Protein 5A61 (pdb70)

Secondary structure (DSSP, 8-state):
--EEEEEEEEEE-GGGHHHHHHHHTTS--EEEEEEEEEEEEEE-TT-HHHHTT-EEEEEEETTEEEEEEE---EEETTEEEEEEEEEEESSSS--GGGS-GGGSSSSS--TTHHHH-EEEEEEEEEEEEEEEEETTEEEEEEEEEEEEEETTEEEEEEEEEEEEEES-HHHHHHHHHHHTTSSSEEE----HHHHHHHHHTT-PPPPP---------TT-BHHHHHHHHHHHHHHHHHHHHHHHHTT-TTHHHHHHHHHHHHHHHHHHTTTTS-GGGGHHHHHHHHHHHHHHHH-S-HHHHHHSHHHHHHHHHHHHHHHTTTTGGG--HHHHHHHTSBHHHHHHHHHHHHHHHHHHHHSS--TT-SGGGHHHHHHHHHHHHHH-TTS-HHHHHHHHHHHHHHHHHHHHT-HHHHHHHHHHHHHSPP---

Structure (mmCIF, N/CA/C/O backbone):
data_5A61
#
_entry.id   5A61
#
_cell.length_a   89.676
_cell.length_b   89.676
_cell.length_c   125.329
_cell.angle_alpha   90.00
_cell.angle_beta   90.00
_cell.angle_gamma   120.00
#
_symmetry.space_group_name_H-M   'P 65'
#
loop_
_entity.id
_entity.type
_entity.pdbx_description
1 polymer 'INORGANIC TRIPHOSPHATASE'
2 non-polymer TRIPHOSPHATE
3 non-polymer 'MANGANESE (II) ION'
4 non-polymer 1,2-ETHANEDIOL
5 water water
#
loop_
_atom_site.group_PDB
_atom_site.id
_atom_site.type_symbol
_atom_site.label_atom_id
_atom_site.label_alt_id
_atom_site.label_comp_id
_atom_site.label_asym_id
_atom_site.label_entity_id
_atom_site.label_seq_id
_atom_site.pdbx_PDB_ins_code
_atom_site.Cartn_x
_atom_site.Cartn_y
_atom_site.Cartn_z
_atom_site.occupancy
_atom_site.B_iso_or_equiv
_atom_site.auth_seq_id
_atom_site.auth_comp_id
_atom_site.auth_asym_id
_atom_site.auth_atom_id
_atom_site.pdbx_PDB_model_num
ATOM 1 N N . ALA A 1 2 ? 44.618 62.501 82.736 1.00 47.03 0 ALA A N 1
ATOM 2 C CA . ALA A 1 2 ? 44.415 63.456 81.609 1.00 44.41 0 ALA A CA 1
ATOM 3 C C . ALA A 1 2 ? 43.382 63.004 80.576 1.00 47.11 0 ALA A C 1
ATOM 4 O O . ALA A 1 2 ? 42.962 63.779 79.711 1.00 49.06 0 ALA A O 1
ATOM 6 N N . MET A 1 3 ? 43.000 61.737 80.662 1.00 67.83 1 MET A N 1
ATOM 7 C CA . MET A 1 3 ? 42.066 61.123 79.764 1.00 65.31 1 MET A CA 1
ATOM 8 C C . MET A 1 3 ? 40.902 60.635 80.605 1.00 61.77 1 MET A C 1
ATOM 9 O O . MET A 1 3 ? 41.104 60.161 81.726 1.00 65.27 1 MET A O 1
ATOM 14 N N . ALA A 1 4 ? 39.689 60.758 80.076 1.00 57.83 2 ALA A N 1
ATOM 15 C CA . ALA A 1 4 ? 38.511 60.193 80.730 1.00 57.91 2 ALA A CA 1
ATOM 16 C C . ALA A 1 4 ? 38.482 58.696 80.452 1.00 59.25 2 ALA A C 1
ATOM 17 O O . ALA A 1 4 ? 39.239 58.211 79.614 1.00 60.13 2 ALA A O 1
ATOM 19 N N . GLN A 1 5 ? 37.618 57.977 81.162 1.00 56.53 3 GLN A N 1
ATOM 20 C CA . GLN A 1 5 ? 37.488 56.528 81.012 1.00 57.18 3 GLN A CA 1
ATOM 21 C C . GLN A 1 5 ? 36.035 56.157 80.764 1.00 56.86 3 GLN A C 1
ATOM 22 O O . GLN A 1 5 ? 35.173 56.481 81.579 1.00 59.72 3 GLN A O 1
ATOM 28 N N . GLU A 1 6 ? 35.767 55.484 79.645 1.00 50.22 4 GLU A N 1
ATOM 29 C CA . GLU A 1 6 ? 34.430 54.972 79.360 1.00 50.42 4 GLU A CA 1
ATOM 30 C C . GLU A 1 6 ? 34.379 53.494 79.728 1.00 50.56 4 GLU A C 1
ATOM 31 O O . GLU A 1 6 ? 35.285 52.744 79.378 1.00 54.26 4 GLU A O 1
ATOM 37 N N . ILE A 1 7 ? 33.323 53.098 80.440 1.00 47.58 5 ILE A N 1
ATOM 38 C CA . ILE A 1 7 ? 33.058 51.698 80.788 1.00 45.91 5 ILE A CA 1
ATOM 39 C C . ILE A 1 7 ? 31.642 51.374 80.326 1.00 43.40 5 ILE A C 1
ATOM 40 O O . ILE A 1 7 ? 30.663 51.922 80.855 1.00 46.71 5 ILE A O 1
ATOM 45 N N . GLU A 1 8 ? 31.525 50.496 79.337 1.00 41.29 6 GLU A N 1
ATOM 46 C CA . GLU A 1 8 ? 30.210 50.074 78.882 1.00 41.17 6 GLU A CA 1
ATOM 47 C C . GLU A 1 8 ? 30.180 48.623 78.451 1.00 41.13 6 GLU A C 1
ATOM 48 O O . GLU A 1 8 ? 31.169 48.091 77.920 1.00 42.87 6 GLU A O 1
ATOM 54 N N . LEU A 1 9 ? 29.033 47.997 78.701 1.00 39.72 7 LEU A N 1
ATOM 55 C CA . LEU A 1 9 ? 28.778 46.620 78.308 1.00 40.19 7 LEU A CA 1
ATOM 56 C C . LEU A 1 9 ? 27.912 46.620 77.054 1.00 38.64 7 LEU A C 1
ATOM 57 O O . LEU A 1 9 ? 26.811 47.177 77.068 1.00 40.97 7 LEU A O 1
ATOM 62 N N . LYS A 1 10 ? 28.408 46.003 75.980 1.00 39.04 8 LYS A N 1
ATOM 63 C CA . LYS A 1 10 ? 27.716 45.968 74.689 1.00 37.88 8 LYS A CA 1
ATOM 64 C C . LYS A 1 10 ? 27.103 44.601 74.450 1.00 38.53 8 LYS A C 1
ATOM 65 O O . LYS A 1 10 ? 27.795 43.592 74.565 1.00 39.21 8 LYS A O 1
ATOM 71 N N . PHE A 1 11 ? 25.817 44.590 74.096 1.00 38.56 9 PHE A N 1
ATOM 72 C CA . PHE A 1 11 ? 25.133 43.398 73.598 1.00 38.80 9 PHE A CA 1
ATOM 73 C C . PHE A 1 11 ? 24.666 43.635 72.174 1.00 40.09 9 PHE A C 1
ATOM 74 O O . PHE A 1 11 ? 24.051 44.656 71.889 1.00 42.58 9 PHE A O 1
ATOM 82 N N . ILE A 1 12 ? 24.928 42.679 71.294 1.00 38.30 10 ILE A N 1
ATOM 83 C CA . ILE A 1 12 ? 24.318 42.667 69.978 1.00 38.45 10 ILE A CA 1
ATOM 84 C C . ILE A 1 12 ? 22.928 42.078 70.181 1.00 38.19 10 ILE A C 1
ATOM 85 O O . ILE A 1 12 ? 22.767 41.112 70.937 1.00 39.00 10 ILE A O 1
ATOM 90 N N . VAL A 1 13 ? 21.940 42.683 69.520 1.00 37.89 11 VAL A N 1
ATOM 91 C CA . VAL A 1 13 ? 20.531 42.310 69.664 1.00 38.64 11 VAL A CA 1
ATOM 92 C C . VAL A 1 13 ? 20.071 41.581 68.408 1.00 38.95 11 VAL A C 1
ATOM 93 O O . VAL A 1 13 ? 20.228 42.093 67.300 1.00 41.41 11 VAL A O 1
ATOM 97 N N . ASN A 1 14 ? 19.528 40.376 68.584 1.00 40.43 12 ASN A N 1
ATOM 98 C CA . ASN A 1 14 ? 18.910 39.646 67.485 1.00 42.41 12 ASN A CA 1
ATOM 99 C C . ASN A 1 14 ? 17.752 40.486 66.962 1.00 43.82 12 ASN A C 1
ATOM 100 O O . ASN A 1 14 ? 16.912 40.930 67.750 1.00 46.44 12 ASN A O 1
ATOM 105 N N . HIS A 1 15 ? 17.710 40.714 65.651 1.00 45.36 13 HIS A N 1
ATOM 106 C CA . HIS A 1 15 ? 16.787 41.705 65.072 1.00 48.07 13 HIS A CA 1
ATOM 107 C C . HIS A 1 15 ? 15.327 41.477 65.477 1.00 49.13 13 HIS A C 1
ATOM 108 O O . HIS A 1 15 ? 14.610 42.438 65.782 1.00 52.06 13 HIS A O 1
ATOM 115 N N . SER A 1 16 ? 14.901 40.215 65.508 1.00 48.47 14 SER A N 1
ATOM 116 C CA . SER A 1 16 ? 13.515 39.873 65.878 1.00 51.54 14 SER A CA 1
ATOM 117 C C . SER A 1 16 ? 13.155 40.149 67.348 1.00 52.21 14 SER A C 1
ATOM 118 O O . SER A 1 16 ? 11.974 40.163 67.693 1.00 56.29 14 SER A O 1
ATOM 121 N N . ALA A 1 17 ? 14.161 40.351 68.202 1.00 49.50 15 ALA A N 1
ATOM 122 C CA . ALA A 1 17 ? 13.967 40.590 69.636 1.00 48.89 15 ALA A CA 1
ATOM 123 C C . ALA A 1 17 ? 13.869 42.069 70.052 1.00 47.75 15 ALA A C 1
ATOM 124 O O . ALA A 1 17 ? 13.635 42.347 71.229 1.00 51.12 15 ALA A O 1
ATOM 126 N N . VAL A 1 18 ? 14.032 42.999 69.106 1.00 46.74 16 VAL A N 1
ATOM 127 C CA . VAL A 1 18 ? 14.129 44.443 69.408 1.00 48.72 16 VAL A CA 1
ATOM 128 C C . VAL A 1 18 ? 12.864 44.992 70.079 1.00 49.45 16 VAL A C 1
ATOM 129 O O . VAL A 1 18 ? 12.953 45.734 71.061 1.00 48.49 16 VAL A O 1
ATOM 133 N N . GLU A 1 19 ? 11.694 44.642 69.546 1.00 52.59 17 GLU A N 1
ATOM 134 C CA . GLU A 1 19 ? 10.434 45.143 70.106 1.00 52.72 17 GLU A CA 1
ATOM 135 C C . GLU A 1 19 ? 10.208 44.662 71.533 1.00 51.78 17 GLU A C 1
ATOM 136 O O . GLU A 1 19 ? 9.864 45.458 72.410 1.00 55.46 17 GLU A O 1
ATOM 142 N N . ALA A 1 20 ? 10.419 43.368 71.759 1.00 52.02 18 ALA A N 1
ATOM 143 C CA . ALA A 1 20 ? 10.295 42.780 73.094 1.00 53.72 18 ALA A CA 1
ATOM 144 C C . ALA A 1 20 ? 11.318 43.364 74.074 1.00 50.86 18 ALA A C 1
ATOM 145 O O . ALA A 1 20 ? 11.019 43.533 75.256 1.00 53.68 18 ALA A O 1
ATOM 147 N N . LEU A 1 21 ? 12.521 43.663 73.581 1.00 49.52 19 LEU A N 1
ATOM 148 C CA . LEU A 1 21 ? 13.537 44.332 74.394 1.00 46.75 19 LEU A CA 1
ATOM 149 C C . LEU A 1 21 ? 13.111 45.748 74.801 1.00 47.43 19 LEU A C 1
ATOM 150 O O . LEU A 1 21 ? 13.193 46.096 75.976 1.00 48.74 19 LEU A O 1
ATOM 155 N N . ARG A 1 22 ? 12.664 46.551 73.832 1.00 47.70 20 ARG A N 1
ATOM 156 C CA . ARG A 1 22 ? 12.193 47.923 74.102 1.00 48.84 20 ARG A CA 1
ATOM 157 C C . ARG A 1 22 ? 11.065 47.909 75.138 1.00 53.18 20 ARG A C 1
ATOM 158 O O . ARG A 1 22 ? 11.066 48.717 76.072 1.00 53.90 20 ARG A O 1
ATOM 166 N N . ASP A 1 23 ? 10.129 46.971 74.983 1.00 53.62 21 ASP A N 1
ATOM 167 C CA . ASP A 1 23 ? 9.039 46.779 75.951 1.00 59.39 21 ASP A CA 1
ATOM 168 C C . ASP A 1 23 ? 9.567 46.495 77.357 1.00 57.79 21 ASP A C 1
ATOM 169 O O . ASP A 1 23 ? 9.111 47.103 78.326 1.00 61.93 21 ASP A O 1
ATOM 174 N N . HIS A 1 24 ? 10.533 45.583 77.449 1.00 54.49 22 HIS A N 1
ATOM 175 C CA . HIS A 1 24 ? 11.142 45.199 78.724 1.00 55.69 22 HIS A CA 1
ATOM 176 C C . HIS A 1 24 ? 11.886 46.360 79.377 1.00 56.62 22 HIS A C 1
ATOM 177 O O . HIS A 1 24 ? 11.732 46.598 80.573 1.00 57.14 22 HIS A O 1
ATOM 184 N N . LEU A 1 25 ? 12.672 47.089 78.593 1.00 50.27 23 LEU A N 1
ATOM 185 C CA . LEU A 1 25 ? 13.396 48.253 79.112 1.00 49.39 23 LEU A CA 1
ATOM 186 C C . LEU A 1 25 ? 12.447 49.305 79.686 1.00 52.66 23 LEU A C 1
ATOM 187 O O . LEU A 1 25 ? 12.741 49.920 80.711 1.00 54.58 23 LEU A O 1
ATOM 192 N N . ASN A 1 26 ? 11.299 49.478 79.039 1.00 57.34 24 ASN A N 1
ATOM 193 C CA . ASN A 1 26 ? 10.275 50.408 79.512 1.00 64.73 24 ASN A CA 1
ATOM 194 C C . ASN A 1 26 ? 9.556 50.019 80.827 1.00 60.17 24 ASN A C 1
ATOM 195 O O . ASN A 1 26 ? 8.801 50.826 81.356 1.00 66.58 24 ASN A O 1
ATOM 200 N N . THR A 1 27 ? 9.794 48.805 81.344 1.00 58.02 25 THR A N 1
ATOM 201 C CA . THR A 1 27 ? 9.282 48.409 82.664 1.00 65.27 25 THR A CA 1
ATOM 202 C C . THR A 1 27 ? 10.234 48.741 83.824 1.00 64.81 25 THR A C 1
ATOM 203 O O . THR A 1 27 ? 9.848 48.608 84.986 1.00 72.32 25 THR A O 1
ATOM 207 N N . LEU A 1 28 ? 11.460 49.170 83.518 1.00 64.66 26 LEU A N 1
ATOM 208 C CA . LEU A 1 28 ? 12.496 49.368 84.544 1.00 67.18 26 LEU A CA 1
ATOM 209 C C . LEU A 1 28 ? 12.348 50.654 85.371 1.00 68.01 26 LEU A C 1
ATOM 210 O O . LEU A 1 28 ? 13.028 50.807 86.386 1.00 70.18 26 LEU A O 1
ATOM 215 N N . GLY A 1 29 ? 11.481 51.570 84.939 1.00 67.53 27 GLY A N 1
ATOM 216 C CA . GLY A 1 29 ? 11.215 52.808 85.675 1.00 71.72 27 GLY A CA 1
ATOM 217 C C . GLY A 1 29 ? 12.290 53.877 85.553 1.00 70.95 27 GLY A C 1
ATOM 218 O O . GLY A 1 29 ? 12.414 54.729 86.432 1.00 74.20 27 GLY A O 1
ATOM 219 N N . GLY A 1 30 ? 13.062 53.844 84.467 1.00 68.99 28 GLY A N 1
ATOM 220 C CA . GLY A 1 30 ? 14.105 54.844 84.231 1.00 66.96 28 GLY A CA 1
ATOM 221 C C . GLY A 1 30 ? 13.571 56.118 83.598 1.00 63.19 28 GLY A C 1
ATOM 222 O O . GLY A 1 30 ? 12.383 56.203 83.269 1.00 68.56 28 GLY A O 1
ATOM 223 N N . GLU A 1 31 ? 14.446 57.115 83.448 1.00 59.63 29 GLU A N 1
ATOM 224 C CA . GLU A 1 31 ? 14.157 58.285 82.613 1.00 60.09 29 GLU A CA 1
ATOM 225 C C . GLU A 1 31 ? 14.434 57.905 81.162 1.00 56.93 29 GLU A C 1
ATOM 226 O O . GLU A 1 31 ? 15.559 57.558 80.821 1.00 58.51 29 GLU A O 1
ATOM 232 N N . HIS A 1 32 ? 13.410 58.016 80.323 1.00 54.88 30 HIS A N 1
ATOM 233 C CA . HIS A 1 32 ? 13.439 57.566 78.938 1.00 52.32 30 HIS A CA 1
ATOM 234 C C . HIS A 1 32 ? 13.519 58.754 77.981 1.00 52.04 30 HIS A C 1
ATOM 235 O O . HIS A 1 32 ? 12.866 59.782 78.207 1.00 56.54 30 HIS A O 1
ATOM 242 N N . HIS A 1 33 ? 14.299 58.591 76.911 1.00 51.53 31 HIS A N 1
ATOM 243 C CA . HIS A 1 33 ? 14.376 59.559 75.819 1.00 54.59 31 HIS A CA 1
ATOM 244 C C . HIS A 1 33 ? 14.079 58.861 74.495 1.00 51.49 31 HIS A C 1
ATOM 245 O O . HIS A 1 33 ? 14.659 57.814 74.200 1.00 47.32 31 HIS A O 1
ATOM 252 N N . ASP A 1 34 ? 13.174 59.445 73.704 1.00 50.83 32 ASP A N 1
ATOM 253 C CA . ASP A 1 34 ? 12.820 58.901 72.385 1.00 51.01 32 ASP A CA 1
ATOM 254 C C . ASP A 1 34 ? 14.028 58.900 71.436 1.00 47.77 32 ASP A C 1
ATOM 255 O O . ASP A 1 34 ? 14.981 59.650 71.665 1.00 49.49 32 ASP A O 1
ATOM 260 N N . PRO A 1 35 ? 13.993 58.061 70.374 1.00 49.32 33 PRO A N 1
ATOM 261 C CA . PRO A 1 35 ? 15.170 57.906 69.497 1.00 47.97 33 PRO A CA 1
ATOM 262 C C . PRO A 1 35 ? 15.685 59.204 68.863 1.00 50.44 33 PRO A C 1
ATOM 263 O O . PRO A 1 35 ? 14.900 60.044 68.433 1.00 51.91 33 PRO A O 1
ATOM 267 N N . VAL A 1 36 ? 17.005 59.346 68.820 1.00 47.49 34 VAL A N 1
ATOM 268 C CA . VAL A 1 36 ? 17.658 60.473 68.166 1.00 49.20 34 VAL A CA 1
ATOM 269 C C . VAL A 1 36 ? 18.604 59.909 67.114 1.00 47.45 34 VAL A C 1
ATOM 270 O O . VAL A 1 36 ? 19.256 58.891 67.357 1.00 49.11 34 VAL A O 1
ATOM 274 N N . GLN A 1 37 ? 18.659 60.549 65.947 1.00 49.04 35 GLN A N 1
ATOM 275 C CA . GLN A 1 37 ? 19.602 60.145 64.901 1.00 49.49 35 GLN A CA 1
ATOM 276 C C . GLN A 1 37 ? 20.994 60.675 65.224 1.00 48.16 35 GLN A C 1
ATOM 277 O O . GLN A 1 37 ? 21.180 61.886 65.384 1.00 49.33 35 GLN A O 1
ATOM 283 N N . LEU A 1 38 ? 21.960 59.761 65.316 1.00 46.34 36 LEU A N 1
ATOM 284 C CA . LEU A 1 38 ? 23.373 60.117 65.449 1.00 47.27 36 LEU A CA 1
ATOM 285 C C . LEU A 1 38 ? 24.074 59.804 64.135 1.00 47.24 36 LEU A C 1
ATOM 286 O O . LEU A 1 38 ? 24.004 58.673 63.643 1.00 48.08 36 LEU A O 1
ATOM 291 N N . LEU A 1 39 ? 24.723 60.822 63.566 1.00 48.82 37 LEU A N 1
ATOM 292 C CA . LEU A 1 39 ? 25.458 60.700 62.316 1.00 50.62 37 LEU A CA 1
ATOM 293 C C . LEU A 1 39 ? 26.934 60.861 62.639 1.00 51.99 37 LEU A C 1
ATOM 294 O O . LEU A 1 39 ? 27.333 61.863 63.225 1.00 53.36 37 LEU A O 1
ATOM 299 N N . ASN A 1 40 ? 27.732 59.862 62.277 1.00 50.79 38 ASN A N 1
ATOM 300 C CA . ASN A 1 40 ? 29.156 59.844 62.601 1.00 49.56 38 ASN A CA 1
ATOM 301 C C . ASN A 1 40 ? 29.989 59.606 61.362 1.00 51.02 38 ASN A C 1
ATOM 302 O O . ASN A 1 40 ? 29.637 58.778 60.528 1.00 50.45 38 ASN A O 1
ATOM 307 N N . ILE A 1 41 ? 31.093 60.334 61.250 1.00 50.75 39 ILE A N 1
ATOM 308 C CA . ILE A 1 41 ? 32.107 60.056 60.240 1.00 53.32 39 ILE A CA 1
ATOM 309 C C . ILE A 1 41 ? 33.397 59.754 60.994 1.00 52.34 39 ILE A C 1
ATOM 310 O O . ILE A 1 41 ? 33.813 60.533 61.846 1.00 50.37 39 ILE A O 1
ATOM 315 N N . TYR A 1 42 ? 34.004 58.609 60.683 1.00 51.22 40 TYR A N 1
ATOM 316 C CA . TYR A 1 42 ? 35.292 58.222 61.253 1.00 52.58 40 TYR A CA 1
ATOM 317 C C . TYR A 1 42 ? 36.403 58.496 60.246 1.00 54.04 40 TYR A C 1
ATOM 318 O O . TYR A 1 42 ? 36.231 58.284 59.044 1.00 51.11 40 TYR A O 1
ATOM 327 N N . TYR A 1 43 ? 37.546 58.938 60.760 1.00 54.52 41 TYR A N 1
ATOM 328 C CA . TYR A 1 43 ? 38.674 59.370 59.937 1.00 59.44 41 TYR A CA 1
ATOM 329 C C . TYR A 1 43 ? 39.873 58.437 60.084 1.00 61.65 41 TYR A C 1
ATOM 330 O O . TYR A 1 43 ? 40.125 57.908 61.165 1.00 60.74 41 TYR A O 1
ATOM 339 N N . GLU A 1 44 ? 40.607 58.247 58.988 1.00 62.04 42 GLU A N 1
ATOM 340 C CA . GLU A 1 44 ? 41.769 57.356 58.961 1.00 64.34 42 GLU A CA 1
ATOM 341 C C . GLU A 1 44 ? 42.723 57.746 57.827 1.00 66.79 42 GLU A C 1
ATOM 342 O O . GLU A 1 44 ? 42.309 58.320 56.815 1.00 66.12 42 GLU A O 1
ATOM 348 N N . THR A 1 45 ? 44.002 57.442 58.022 1.00 68.39 43 THR A N 1
ATOM 349 C CA . THR A 1 45 ? 45.038 57.725 57.033 1.00 70.01 43 THR A CA 1
ATOM 350 C C . THR A 1 45 ? 45.031 56.634 55.954 1.00 76.06 43 THR A C 1
ATOM 351 O O . THR A 1 45 ? 44.521 55.538 56.197 1.00 76.59 43 THR A O 1
ATOM 355 N N . PRO A 1 46 ? 45.597 56.918 54.760 1.00 81.63 44 PRO A N 1
ATOM 356 C CA . PRO A 1 46 ? 45.752 55.856 53.757 1.00 80.19 44 PRO A CA 1
ATOM 357 C C . PRO A 1 46 ? 46.548 54.614 54.204 1.00 77.82 44 PRO A C 1
ATOM 358 O O . PRO A 1 46 ? 46.405 53.565 53.579 1.00 80.89 44 PRO A O 1
ATOM 362 N N . ASP A 1 47 ? 47.355 54.730 55.266 1.00 76.88 45 ASP A N 1
ATOM 363 C CA . ASP A 1 47 ? 48.135 53.602 55.810 1.00 80.19 45 ASP A CA 1
ATOM 364 C C . ASP A 1 47 ? 47.616 52.983 57.134 1.00 78.07 45 ASP A C 1
ATOM 365 O O . ASP A 1 47 ? 48.378 52.300 57.824 1.00 74.04 45 ASP A O 1
ATOM 370 N N . ASN A 1 48 ? 46.343 53.204 57.480 1.00 76.49 46 ASN A N 1
ATOM 371 C CA . ASN A 1 48 ? 45.714 52.597 58.677 1.00 85.20 46 ASN A CA 1
ATOM 372 C C . ASN A 1 48 ? 46.411 52.910 60.017 1.00 79.97 46 ASN A C 1
ATOM 373 O O . ASN A 1 48 ? 46.516 52.044 60.892 1.00 72.82 46 ASN A O 1
ATOM 378 N N . TRP A 1 49 ? 46.860 54.153 60.185 1.00 72.82 47 TRP A N 1
ATOM 379 C CA . TRP A 1 49 ? 47.655 54.528 61.362 1.00 82.34 47 TRP A CA 1
ATOM 380 C C . TRP A 1 49 ? 46.869 54.417 62.680 1.00 72.09 47 TRP A C 1
ATOM 381 O O . TRP A 1 49 ? 47.360 53.848 63.656 1.00 66.32 47 TRP A O 1
ATOM 392 N N . LEU A 1 50 ? 45.647 54.944 62.696 1.00 67.64 48 LEU A N 1
ATOM 393 C CA . LEU A 1 50 ? 44.816 54.922 63.903 1.00 67.44 48 LEU A CA 1
ATOM 394 C C . LEU A 1 50 ? 44.378 53.506 64.297 1.00 67.00 48 LEU A C 1
ATOM 395 O O . LEU A 1 50 ? 44.466 53.142 65.467 1.00 68.04 48 LEU A O 1
ATOM 400 N N . ARG A 1 51 ? 43.929 52.702 63.333 1.00 69.64 49 ARG A N 1
ATOM 401 C CA . ARG A 1 51 ? 43.581 51.296 63.616 1.00 75.87 49 ARG A CA 1
ATOM 402 C C . ARG A 1 51 ? 44.779 50.510 64.164 1.00 77.53 49 ARG A C 1
ATOM 403 O O . ARG A 1 51 ? 44.605 49.628 65.005 1.00 74.75 49 ARG A O 1
ATOM 411 N N . GLY A 1 52 ? 45.983 50.845 63.699 1.00 80.35 50 GLY A N 1
ATOM 412 C CA . GLY A 1 52 ? 47.220 50.245 64.206 1.00 81.92 50 GLY A CA 1
ATOM 413 C C . GLY A 1 52 ? 47.417 50.343 65.713 1.00 84.28 50 GLY A C 1
ATOM 414 O O . GLY A 1 52 ? 48.016 49.451 66.320 1.00 79.45 50 GLY A O 1
ATOM 415 N N . HIS A 1 53 ? 46.906 51.421 66.313 1.00 76.88 51 HIS A N 1
ATOM 416 C CA . HIS A 1 53 ? 47.015 51.660 67.758 1.00 79.91 51 HIS A CA 1
ATOM 417 C C . HIS A 1 53 ? 45.699 51.458 68.513 1.00 75.28 51 HIS A C 1
ATOM 418 O O . HIS A 1 53 ? 45.561 51.920 69.647 1.00 70.55 51 HIS A O 1
ATOM 425 N N . ASP A 1 54 ? 44.758 50.739 67.893 1.00 73.52 52 ASP A N 1
ATOM 426 C CA . ASP A 1 54 ? 43.414 50.519 68.435 1.00 74.33 52 ASP A CA 1
ATOM 427 C C . ASP A 1 54 ? 42.750 51.825 68.875 1.00 66.18 52 ASP A C 1
ATOM 428 O O . ASP A 1 54 ? 42.181 51.908 69.970 1.00 66.18 52 ASP A O 1
ATOM 433 N N . MET A 1 55 ? 42.840 52.840 68.014 1.00 63.98 53 MET A N 1
ATOM 434 C CA . MET A 1 55 ? 42.225 54.143 68.280 1.00 61.59 53 MET A CA 1
ATOM 435 C C . MET A 1 55 ? 41.246 54.525 67.175 1.00 67.76 53 MET A C 1
ATOM 436 O O . MET A 1 55 ? 41.397 54.132 66.015 1.00 69.93 53 MET A O 1
ATOM 441 N N . GLY A 1 56 ? 40.223 55.277 67.575 1.00 61.83 54 GLY A N 1
ATOM 442 C CA . GLY A 1 56 ? 39.131 55.665 66.694 1.00 58.50 54 GLY A CA 1
ATOM 443 C C . GLY A 1 56 ? 38.873 57.148 66.829 1.00 55.77 54 GLY A C 1
ATOM 444 O O . GLY A 1 56 ? 38.762 57.661 67.942 1.00 56.56 54 GLY A O 1
ATOM 445 N N . LEU A 1 57 ? 38.783 57.827 65.689 1.00 52.49 55 LEU A N 1
ATOM 446 C CA . LEU A 1 57 ? 38.599 59.270 65.630 1.00 51.82 55 LEU A CA 1
ATOM 447 C C . LEU A 1 57 ? 37.357 59.558 64.810 1.00 51.31 55 LEU A C 1
ATOM 448 O O . LEU A 1 57 ? 37.293 59.175 63.642 1.00 49.97 55 LEU A O 1
ATOM 453 N N . ARG A 1 58 ? 36.377 60.226 65.420 1.00 50.43 56 ARG A N 1
ATOM 454 C CA . ARG A 1 58 ? 35.128 60.563 64.739 1.00 50.19 56 ARG A CA 1
ATOM 455 C C . ARG A 1 58 ? 34.663 61.981 65.017 1.00 49.72 56 ARG A C 1
ATOM 456 O O . ARG A 1 58 ? 35.058 62.602 66.004 1.00 50.87 56 ARG A O 1
ATOM 464 N N . ILE A 1 59 ? 33.801 62.467 64.132 1.00 50.28 57 ILE A N 1
ATOM 465 C CA . ILE A 1 59 ? 32.945 63.610 64.415 1.00 50.43 57 ILE A CA 1
ATOM 466 C C . ILE A 1 59 ? 31.517 63.070 64.468 1.00 48.21 57 ILE A C 1
ATOM 467 O O . ILE A 1 59 ? 31.072 62.414 63.525 1.00 48.73 57 ILE A O 1
ATOM 472 N N . ARG A 1 60 ? 30.823 63.341 65.575 1.00 47.68 58 ARG A N 1
ATOM 473 C CA . ARG A 1 60 ? 29.419 62.972 65.757 1.00 49.51 58 ARG A CA 1
ATOM 474 C C . ARG A 1 60 ? 28.538 64.198 65.567 1.00 51.45 58 ARG A C 1
ATOM 475 O O . ARG A 1 60 ? 28.820 65.253 66.128 1.00 52.27 58 ARG A O 1
ATOM 483 N N . GLY A 1 61 ? 27.470 64.032 64.790 1.00 49.56 59 GLY A N 1
ATOM 484 C CA . GLY A 1 61 ? 26.421 65.029 64.633 1.00 50.12 59 GLY A CA 1
ATOM 485 C C . GLY A 1 61 ? 25.129 64.549 65.269 1.00 50.91 59 GLY A C 1
ATOM 486 O O . GLY A 1 61 ? 24.649 63.456 64.955 1.00 52.86 59 GLY A O 1
ATOM 487 N N . GLU A 1 62 ? 24.580 65.353 66.178 1.00 55.51 60 GLU A N 1
ATOM 488 C CA . GLU A 1 62 ? 23.235 65.141 66.710 1.00 56.99 60 GLU A CA 1
ATOM 489 C C . GLU A 1 62 ? 22.418 66.406 66.439 1.00 58.62 60 GLU A C 1
ATOM 490 O O . GLU A 1 62 ? 22.580 67.412 67.132 1.00 60.85 60 GLU A O 1
ATOM 496 N N . ASN A 1 63 ? 21.558 66.331 65.419 1.00 59.64 61 ASN A N 1
ATOM 497 C CA . ASN A 1 63 ? 20.728 67.446 64.943 1.00 63.48 61 ASN A CA 1
ATOM 498 C C . ASN A 1 63 ? 21.480 68.790 64.866 1.00 65.61 61 ASN A C 1
ATOM 499 O O . ASN A 1 63 ? 21.092 69.786 65.483 1.00 68.83 61 ASN A O 1
ATOM 504 N N . GLY A 1 64 ? 22.578 68.787 64.113 1.00 68.05 62 GLY A N 1
ATOM 505 C CA . GLY A 1 64 ? 23.374 69.997 63.871 1.00 66.90 62 GLY A CA 1
ATOM 506 C C . GLY A 1 64 ? 24.325 70.445 64.976 1.00 69.18 62 GLY A C 1
ATOM 507 O O . GLY A 1 64 ? 24.927 71.512 64.860 1.00 72.97 62 GLY A O 1
ATOM 508 N N . ARG A 1 65 ? 24.459 69.648 66.039 1.00 62.00 63 ARG A N 1
ATOM 509 C CA . ARG A 1 65 ? 25.423 69.893 67.118 1.00 64.29 63 ARG A CA 1
ATOM 510 C C . ARG A 1 65 ? 26.546 68.885 66.919 1.00 62.96 63 ARG A C 1
ATOM 511 O O . ARG A 1 65 ? 26.266 67.700 66.735 1.00 64.87 63 ARG A O 1
ATOM 519 N N . TYR A 1 66 ? 27.800 69.334 66.979 1.00 62.85 64 TYR A N 1
ATOM 520 C CA . TYR A 1 66 ? 28.946 68.471 66.650 1.00 64.48 64 TYR A CA 1
ATOM 521 C C . TYR A 1 66 ? 29.906 68.234 67.818 1.00 62.09 64 TYR A C 1
ATOM 522 O O . TYR A 1 66 ? 30.086 69.092 68.679 1.00 62.11 64 TYR A O 1
ATOM 531 N N . GLU A 1 67 ? 30.512 67.047 67.825 1.00 57.46 65 GLU A N 1
ATOM 532 C CA . GLU A 1 67 ? 31.451 66.626 68.864 1.00 57.65 65 GLU A CA 1
ATOM 533 C C . GLU A 1 67 ? 32.542 65.785 68.207 1.00 53.66 65 GLU A C 1
ATOM 534 O O . GLU A 1 67 ? 32.230 64.900 67.416 1.00 55.23 65 GLU A O 1
ATOM 540 N N . MET A 1 68 ? 33.809 66.081 68.507 1.00 53.70 66 MET A N 1
ATOM 541 C CA . MET A 1 68 ? 34.925 65.229 68.095 1.00 54.29 66 MET A CA 1
ATOM 542 C C . MET A 1 68 ? 35.263 64.305 69.259 1.00 56.25 66 MET A C 1
ATOM 543 O O . MET A 1 68 ? 35.369 64.755 70.401 1.00 55.65 66 MET A O 1
ATOM 548 N N . THR A 1 69 ? 35.436 63.020 68.966 1.00 51.85 67 THR A N 1
ATOM 549 C CA . THR A 1 69 ? 35.779 62.038 69.987 1.00 51.67 67 THR A CA 1
ATOM 550 C C . THR A 1 69 ? 36.953 61.203 69.510 1.00 49.61 67 THR A C 1
ATOM 551 O O . THR A 1 69 ? 36.950 60.713 68.381 1.00 51.60 67 THR A O 1
ATOM 555 N N . MET A 1 70 ? 37.963 61.083 70.370 1.00 49.65 68 MET A N 1
ATOM 556 C CA . MET A 1 70 ? 39.039 60.118 70.195 1.00 50.49 68 MET A CA 1
ATOM 557 C C . MET A 1 70 ? 38.923 59.105 71.319 1.00 51.85 68 MET A C 1
ATOM 558 O O . MET A 1 70 ? 38.854 59.470 72.494 1.00 52.27 68 MET A O 1
ATOM 563 N N . LYS A 1 71 ? 38.871 57.835 70.941 1.00 49.11 69 LYS A N 1
ATOM 564 C CA . LYS A 1 71 ? 39.007 56.733 71.877 1.00 50.31 69 LYS A CA 1
ATOM 565 C C . LYS A 1 71 ? 40.323 56.057 71.572 1.00 50.64 69 LYS A C 1
ATOM 566 O O . LYS A 1 71 ? 40.739 55.993 70.414 1.00 53.15 69 LYS A O 1
ATOM 572 N N . VAL A 1 72 ? 40.977 55.551 72.607 1.00 48.59 70 VAL A N 1
ATOM 573 C CA . VAL A 1 72 ? 42.269 54.894 72.437 1.00 52.50 70 VAL A CA 1
ATOM 574 C C . VAL A 1 72 ? 42.202 53.470 72.962 1.00 58.87 70 VAL A C 1
ATOM 575 O O . VAL A 1 72 ? 41.183 53.051 73.531 1.00 54.14 70 VAL A O 1
ATOM 579 N N . ALA A 1 73 ? 43.288 52.738 72.720 1.00 68.01 71 ALA A N 1
ATOM 580 C CA . ALA A 1 73 ? 43.477 51.367 73.191 1.00 67.72 71 ALA A CA 1
ATOM 581 C C . ALA A 1 73 ? 43.076 51.208 74.651 1.00 59.08 71 ALA A C 1
ATOM 582 O O . ALA A 1 73 ? 43.495 51.994 75.507 1.00 64.90 71 ALA A O 1
ATOM 584 N N . GLY A 1 74 ? 42.245 50.204 74.915 1.00 59.16 72 GLY A N 1
ATOM 585 C CA . GLY A 1 74 ? 41.844 49.858 76.270 1.00 54.82 72 GLY A CA 1
ATOM 586 C C . GLY A 1 74 ? 41.755 48.354 76.456 1.00 54.30 72 GLY A C 1
ATOM 587 O O . GLY A 1 74 ? 42.602 47.606 75.950 1.00 60.97 72 GLY A O 1
ATOM 588 N N . ARG A 1 75 ? 40.734 47.924 77.197 1.00 51.29 73 ARG A N 1
ATOM 589 C CA . ARG A 1 75 ? 40.485 46.516 77.489 1.00 51.01 73 ARG A CA 1
ATOM 590 C C . ARG A 1 75 ? 39.081 46.159 77.002 1.00 49.37 73 ARG A C 1
ATOM 591 O O . ARG A 1 75 ? 38.132 46.928 77.193 1.00 53.42 73 ARG A O 1
ATOM 599 N N . VAL A 1 76 ? 38.967 45.009 76.345 1.00 47.01 74 VAL A N 1
ATOM 600 C CA . VAL A 1 76 ? 37.674 44.429 75.992 1.00 44.24 74 VAL A CA 1
ATOM 601 C C . VAL A 1 76 ? 37.622 43.042 76.619 1.00 44.27 74 VAL A C 1
ATOM 602 O O . VAL A 1 76 ? 38.470 42.194 76.335 1.00 46.20 74 VAL A O 1
ATOM 606 N N . THR A 1 77 ? 36.636 42.835 77.490 1.00 43.14 75 THR A N 1
ATOM 607 C CA . THR A 1 77 ? 36.467 41.579 78.210 1.00 42.44 75 THR A CA 1
ATOM 608 C C . THR A 1 77 ? 35.023 41.155 78.013 1.00 41.33 75 THR A C 1
ATOM 609 O O . THR A 1 77 ? 34.117 41.716 78.627 1.00 41.74 75 THR A O 1
ATOM 613 N N . GLY A 1 78 ? 34.802 40.198 77.119 1.00 41.72 76 GLY A N 1
ATOM 614 C CA . GLY A 1 78 ? 33.454 39.819 76.731 1.00 40.94 76 GLY A CA 1
ATOM 615 C C . GLY A 1 78 ? 32.818 41.022 76.062 1.00 42.01 76 GLY A C 1
ATOM 616 O O . GLY A 1 78 ? 33.398 41.626 75.154 1.00 45.71 76 GLY A O 1
ATOM 617 N N . GLY A 1 79 ? 31.647 41.414 76.537 1.00 40.38 77 GLY A N 1
ATOM 618 C CA . GLY A 1 79 ? 31.023 42.633 76.038 1.00 44.23 77 GLY A CA 1
ATOM 619 C C . GLY A 1 79 ? 31.495 43.920 76.702 1.00 43.44 77 GLY A C 1
ATOM 620 O O . GLY A 1 79 ? 31.005 44.987 76.345 1.00 41.81 77 GLY A O 1
ATOM 621 N N . LEU A 1 80 ? 32.400 43.840 77.679 1.00 42.54 78 LEU A N 1
ATOM 622 C CA . LEU A 1 80 ? 32.749 45.000 78.505 1.00 42.16 78 LEU A CA 1
ATOM 623 C C . LEU A 1 80 ? 33.923 45.767 77.901 1.00 42.78 78 LEU A C 1
ATOM 624 O O . LEU A 1 80 ? 35.054 45.279 77.891 1.00 43.98 78 LEU A O 1
ATOM 629 N N . HIS A 1 81 ? 33.632 46.959 77.387 1.00 42.26 79 HIS A N 1
ATOM 630 C CA . HIS A 1 81 ? 34.634 47.832 76.779 1.00 42.58 79 HIS A CA 1
ATOM 631 C C . HIS A 1 81 ? 35.032 48.889 77.798 1.00 43.18 79 HIS A C 1
ATOM 632 O O . HIS A 1 81 ? 34.174 49.616 78.301 1.00 44.45 79 HIS A O 1
ATOM 639 N N . GLN A 1 82 ? 36.328 48.951 78.102 1.00 46.22 80 GLN A N 1
ATOM 640 C CA . GLN A 1 82 ? 36.901 49.948 79.007 1.00 47.51 80 GLN A CA 1
ATOM 641 C C . GLN A 1 82 ? 37.9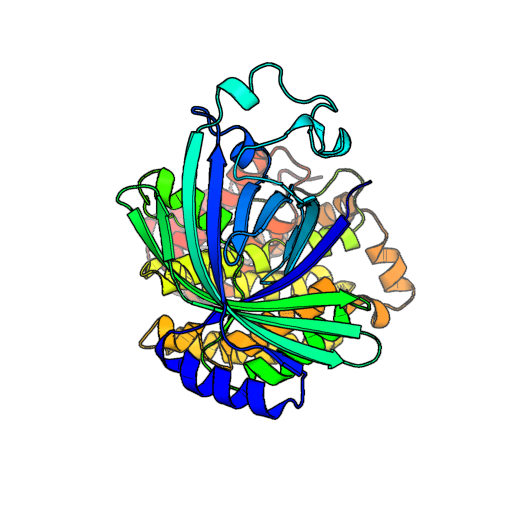83 50.688 78.230 1.00 46.40 80 GLN A C 1
ATOM 642 O O . GLN A 1 82 ? 39.085 50.175 78.057 1.00 49.22 80 GLN A O 1
ATOM 648 N N . ARG A 1 83 ? 37.642 51.876 77.733 1.00 48.33 81 ARG A N 1
ATOM 649 C CA . ARG A 1 83 ? 38.501 52.632 76.825 1.00 49.14 81 ARG A CA 1
ATOM 650 C C . ARG A 1 83 ? 38.723 54.035 77.356 1.00 47.66 81 ARG A C 1
ATOM 651 O O . ARG A 1 83 ? 37.765 54.691 77.775 1.00 49.21 81 ARG A O 1
ATOM 659 N N . PRO A 1 84 ? 39.982 54.509 77.338 1.00 49.30 82 PRO A N 1
ATOM 660 C CA . PRO A 1 84 ? 40.157 55.935 77.570 1.00 50.33 82 PRO A CA 1
ATOM 661 C C . PRO A 1 84 ? 39.556 56.727 76.403 1.00 49.72 82 PRO A C 1
ATOM 662 O O . PRO A 1 84 ? 39.601 56.275 75.257 1.00 50.57 82 PRO A O 1
ATOM 666 N N . GLU A 1 85 ? 38.948 57.866 76.701 1.00 50.50 83 GLU A N 1
ATOM 667 C CA . GLU A 1 85 ? 38.344 58.690 75.663 1.00 50.37 83 GLU A CA 1
ATOM 668 C C . GLU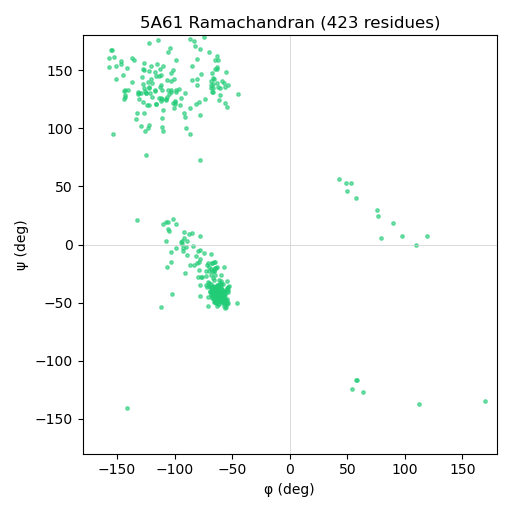 A 1 85 ? 38.471 60.157 76.023 1.00 52.57 83 GLU A C 1
ATOM 669 O O . GLU A 1 85 ? 38.652 60.516 77.193 1.00 54.94 83 GLU A O 1
ATOM 675 N N . TYR A 1 86 ? 38.391 60.994 74.997 1.00 52.75 84 TYR A N 1
ATOM 676 C CA . TYR A 1 86 ? 38.367 62.434 75.177 1.00 55.13 84 TYR A CA 1
ATOM 677 C C . TYR A 1 86 ? 37.429 63.027 74.138 1.00 54.80 84 TYR A C 1
ATOM 678 O O . TYR A 1 86 ? 37.569 62.759 72.942 1.00 54.78 84 TYR A O 1
ATOM 687 N N . ASN A 1 87 ? 36.471 63.818 74.618 1.00 59.24 85 ASN A N 1
ATOM 688 C CA . ASN A 1 87 ? 35.443 64.432 73.788 1.00 58.29 85 ASN A CA 1
ATOM 689 C C . ASN A 1 87 ? 35.640 65.944 73.740 1.00 61.80 85 ASN A C 1
ATOM 690 O O . ASN A 1 87 ? 35.929 66.555 74.768 1.00 65.25 85 ASN A O 1
ATOM 695 N N . VAL A 1 88 ? 35.488 66.533 72.551 1.00 60.44 86 VAL A N 1
ATOM 696 C CA . VAL A 1 88 ? 35.610 67.987 72.359 1.00 63.34 86 VAL A CA 1
ATOM 697 C C . VAL A 1 88 ? 34.415 68.521 71.568 1.00 62.97 86 VAL A C 1
ATOM 698 O O . VAL A 1 88 ? 34.141 68.060 70.463 1.00 62.55 86 VAL A O 1
ATOM 702 N N . ALA A 1 89 ? 33.730 69.512 72.131 1.00 67.02 87 ALA A N 1
ATOM 703 C CA . ALA A 1 89 ? 32.644 70.206 71.434 1.00 70.19 87 ALA A CA 1
ATOM 704 C C . ALA A 1 89 ? 33.182 71.001 70.237 1.00 74.02 87 ALA A C 1
ATOM 705 O O . ALA A 1 89 ? 34.195 71.692 70.360 1.00 78.21 87 ALA A O 1
ATOM 707 N N . LEU A 1 90 ? 32.505 70.887 69.091 1.00 69.51 88 LEU A N 1
ATOM 708 C CA . LEU A 1 90 ? 32.880 71.594 67.859 1.00 72.69 88 LEU A CA 1
ATOM 709 C C . LEU A 1 90 ? 31.802 72.600 67.457 1.00 80.49 88 LEU A C 1
ATOM 710 O O . LEU A 1 90 ? 30.632 72.447 67.815 1.00 80.98 88 LEU A O 1
ATOM 715 N N . SER A 1 91 ? 32.210 73.623 66.706 1.00 80.32 89 SER A N 1
ATOM 716 C CA . SER A 1 91 ? 31.279 74.608 66.136 1.00 77.27 89 SER A CA 1
ATOM 717 C C . SER A 1 91 ? 30.794 74.222 64.729 1.00 80.86 89 SER A C 1
ATOM 718 O O . SER A 1 91 ? 29.732 74.678 64.301 1.00 85.12 89 SER A O 1
ATOM 721 N N . GLU A 1 92 ? 31.579 73.416 64.008 1.00 80.15 90 GLU A N 1
ATOM 722 C CA . GLU A 1 92 ? 31.148 72.825 62.728 1.00 85.66 90 GLU A CA 1
ATOM 723 C C . GLU A 1 92 ? 31.920 71.511 62.460 1.00 80.18 90 GLU A C 1
ATOM 724 O O . GLU A 1 92 ? 32.907 71.230 63.151 1.00 75.46 90 GLU A O 1
ATOM 730 N N . PRO A 1 93 ? 31.481 70.702 61.466 1.00 75.44 91 PRO A N 1
ATOM 731 C CA . PRO A 1 93 ? 32.089 69.379 61.272 1.00 74.37 91 PRO A CA 1
ATOM 732 C C . PRO A 1 93 ? 33.449 69.435 60.559 1.00 73.17 91 PRO A C 1
ATOM 733 O O . PRO A 1 93 ? 33.568 69.067 59.387 1.00 79.96 91 PRO A O 1
ATOM 737 N N . THR A 1 94 ? 34.457 69.905 61.290 1.00 76.81 92 THR A N 1
ATOM 738 C CA . THR A 1 94 ? 35.845 69.970 60.826 1.00 79.46 92 THR A CA 1
ATOM 739 C C . THR A 1 94 ? 36.726 69.591 62.017 1.00 75.03 92 THR A C 1
ATOM 740 O O . THR A 1 94 ? 36.515 70.093 63.126 1.00 75.96 92 THR A O 1
ATOM 744 N N . LEU A 1 95 ? 37.699 68.706 61.791 1.00 71.87 93 LEU A N 1
ATOM 745 C CA . LEU A 1 95 ? 38.561 68.207 62.872 1.00 74.70 93 LEU A CA 1
ATOM 746 C C . LEU A 1 95 ? 39.456 69.305 63.449 1.00 81.47 93 LEU A C 1
ATOM 747 O O . LEU A 1 95 ? 40.006 70.112 62.699 1.00 84.24 93 LEU A O 1
ATOM 752 N N . ASP A 1 96 ? 39.587 69.319 64.778 1.00 86.22 94 ASP A N 1
ATOM 753 C CA . ASP A 1 96 ? 40.518 70.209 65.480 1.00 83.33 94 ASP A CA 1
ATOM 754 C C . ASP A 1 96 ? 41.432 69.366 66.377 1.00 72.15 94 ASP A C 1
ATOM 755 O O . ASP A 1 96 ? 41.270 69.321 67.601 1.00 70.65 94 ASP A O 1
ATOM 760 N N . LEU A 1 97 ? 42.418 68.725 65.749 1.00 71.76 95 LEU A N 1
ATOM 761 C CA . LEU A 1 97 ? 43.300 67.766 66.431 1.00 70.44 95 LEU A CA 1
ATOM 762 C C . LEU A 1 97 ? 44.182 68.389 67.522 1.00 75.08 95 LEU A C 1
ATOM 763 O O . LEU A 1 97 ? 44.665 67.676 68.403 1.00 73.49 95 LEU A O 1
ATOM 768 N N . ALA A 1 98 ? 44.384 69.708 67.459 1.00 80.87 96 ALA A N 1
ATOM 769 C CA . ALA A 1 98 ? 45.128 70.454 68.484 1.00 86.94 96 ALA A CA 1
ATOM 770 C C . ALA A 1 98 ? 44.472 70.503 69.877 1.00 80.92 96 ALA A C 1
ATOM 771 O O . ALA A 1 98 ? 45.171 70.734 70.867 1.00 86.09 96 ALA A O 1
ATOM 773 N N . GLN A 1 99 ? 43.155 70.304 69.959 1.00 76.21 97 GLN A N 1
ATOM 774 C CA . GLN A 1 99 ? 42.442 70.326 71.250 1.00 77.24 97 GLN A CA 1
ATOM 775 C C . GLN A 1 99 ? 42.577 69.050 72.089 1.00 72.55 97 GLN A C 1
ATOM 776 O O . GLN A 1 99 ? 42.245 69.056 73.275 1.00 74.99 97 GLN A O 1
ATOM 782 N N . LEU A 1 100 ? 43.042 67.959 71.484 1.00 74.30 98 LEU A N 1
ATOM 783 C CA . LEU A 1 100 ? 43.216 66.700 72.209 1.00 74.10 98 LEU A CA 1
ATOM 784 C C . LEU A 1 100 ? 44.472 66.761 73.079 1.00 76.09 98 LEU A C 1
ATOM 785 O O . LEU A 1 100 ? 45.445 67.413 72.690 1.00 79.29 98 LEU A O 1
ATOM 790 N N . PRO A 1 101 ? 44.460 66.094 74.262 1.00 77.13 99 PRO A N 1
ATOM 791 C CA . PRO A 1 101 ? 45.703 66.059 75.044 1.00 76.89 99 PRO A CA 1
ATOM 792 C C . PRO A 1 101 ? 46.816 65.295 74.336 1.00 80.39 99 PRO A C 1
ATOM 793 O O . PRO A 1 101 ? 46.549 64.473 73.463 1.00 76.99 99 PRO A O 1
ATOM 797 N N . THR A 1 102 ? 48.055 65.568 74.724 1.00 76.18 100 THR A N 1
ATOM 798 C CA . THR A 1 102 ? 49.216 64.905 74.127 1.00 74.74 100 THR A CA 1
ATOM 799 C C . THR A 1 102 ? 49.254 63.407 74.460 1.00 78.28 100 THR A C 1
ATOM 800 O O . THR A 1 102 ? 49.766 62.604 73.680 1.00 78.62 100 THR A O 1
ATOM 804 N N . GLU A 1 103 ? 48.689 63.048 75.614 1.00 79.00 101 GLU A N 1
ATOM 805 C CA . GLU A 1 103 ? 48.587 61.652 76.065 1.00 80.88 101 GLU A CA 1
ATOM 806 C C . GLU A 1 103 ? 47.732 60.763 75.157 1.00 79.51 101 GLU A C 1
ATOM 807 O O . GLU A 1 103 ? 47.823 59.536 75.230 1.00 81.10 101 GLU A O 1
ATOM 813 N N . VAL A 1 104 ? 46.882 61.381 74.340 1.00 76.70 102 VAL A N 1
ATOM 814 C CA . VAL A 1 104 ? 46.145 60.684 73.279 1.00 76.65 102 VAL A CA 1
ATOM 815 C C . VAL A 1 104 ? 47.095 59.937 72.342 1.00 75.03 102 VAL A C 1
ATOM 816 O O . VAL A 1 104 ? 46.815 58.806 71.926 1.00 74.09 102 VAL A O 1
ATOM 820 N N . TRP A 1 105 ? 48.211 60.585 72.024 1.00 75.36 103 TRP A N 1
ATOM 821 C CA . TRP A 1 105 ? 49.152 60.100 71.021 1.00 78.21 103 TRP A CA 1
ATOM 822 C C . TRP A 1 105 ? 50.128 59.102 71.644 1.00 85.59 103 TRP A C 1
ATOM 823 O O . TRP A 1 105 ? 50.554 59.299 72.787 1.00 92.41 103 TRP A O 1
ATOM 834 N N . PRO A 1 106 ? 50.485 58.023 70.907 1.00 95.91 104 PRO A N 1
ATOM 835 C CA . PRO A 1 106 ? 51.531 57.135 71.437 1.00 99.90 104 PRO A CA 1
ATOM 836 C C . PRO A 1 106 ? 52.864 57.869 71.615 1.00 102.65 104 PRO A C 1
ATOM 837 O O . PRO A 1 106 ? 53.611 57.592 72.555 1.00 104.88 104 PRO A O 1
ATOM 841 N N . ASN A 1 107 ? 53.129 58.803 70.704 1.00 107.32 105 ASN A N 1
ATOM 842 C CA . ASN A 1 107 ? 54.325 59.640 70.723 1.00 110.76 105 ASN A CA 1
ATOM 843 C C . ASN A 1 107 ? 54.389 60.654 71.876 1.00 101.57 105 ASN A C 1
ATOM 844 O O . ASN A 1 107 ? 55.440 60.817 72.494 1.00 108.83 105 ASN A O 1
ATOM 849 N N . GLY A 1 108 ? 53.273 61.321 72.158 1.00 97.16 106 GLY A N 1
ATOM 850 C CA . GLY A 1 108 ? 53.260 62.529 72.995 1.00 95.36 106 GLY A CA 1
ATOM 851 C C . GLY A 1 108 ? 53.268 63.806 72.164 1.00 98.33 106 GLY A C 1
ATOM 852 O O . GLY A 1 108 ? 53.407 64.906 72.701 1.00 101.12 106 GLY A O 1
ATOM 853 N N . GLU A 1 109 ? 53.139 63.649 70.847 1.00 100.20 107 GLU A N 1
ATOM 854 C CA . GLU A 1 109 ? 52.975 64.754 69.909 1.00 101.87 107 GLU A CA 1
ATOM 855 C C . GLU A 1 109 ? 52.169 64.231 68.720 1.00 95.36 107 GLU A C 1
ATOM 856 O O . GLU A 1 109 ? 52.339 63.076 68.311 1.00 84.55 107 GLU A O 1
ATOM 862 N N . LEU A 1 110 ? 51.282 65.069 68.186 1.00 89.78 108 LEU A N 1
ATOM 863 C CA . LEU A 1 110 ? 50.509 64.709 66.994 1.00 86.70 108 LEU A CA 1
ATOM 864 C C . LEU A 1 110 ? 51.457 64.606 65.795 1.00 88.46 108 LEU A C 1
ATOM 865 O O . LEU A 1 110 ? 52.294 65.495 65.605 1.00 89.12 108 LEU A O 1
ATOM 870 N N . PRO A 1 111 ? 51.374 63.500 65.016 1.00 85.38 109 PRO A N 1
ATOM 871 C CA . PRO A 1 111 ? 52.172 63.412 63.788 1.00 80.15 109 PRO A CA 1
ATOM 872 C C . PRO A 1 111 ? 51.953 64.619 62.871 1.00 75.43 109 PRO A C 1
ATOM 873 O O . PRO A 1 111 ? 50.818 65.065 62.694 1.00 75.26 109 PRO A O 1
ATOM 877 N N . ALA A 1 112 ? 53.042 65.140 62.312 1.00 69.98 110 ALA A N 1
ATOM 878 C CA . ALA A 1 112 ? 53.021 66.412 61.580 1.00 72.23 110 ALA A CA 1
ATOM 879 C C . ALA A 1 112 ? 52.043 66.454 60.397 1.00 69.63 110 ALA A C 1
ATOM 880 O O . ALA A 1 112 ? 51.458 67.501 60.124 1.00 67.46 110 ALA A O 1
ATOM 882 N N . ASP A 1 113 ? 51.856 65.320 59.717 1.00 67.20 111 ASP A N 1
ATOM 883 C CA . ASP A 1 113 ? 51.020 65.258 58.507 1.00 68.18 111 ASP A CA 1
ATOM 884 C C . ASP A 1 113 ? 49.642 64.605 58.715 1.00 71.61 111 ASP A C 1
ATOM 885 O O . ASP A 1 113 ? 48.939 64.335 57.737 1.00 73.48 111 ASP A O 1
ATOM 890 N N . LEU A 1 114 ? 49.247 64.379 59.971 1.00 72.27 112 LEU A N 1
ATOM 891 C CA . LEU A 1 114 ? 48.016 63.629 60.271 1.00 74.71 112 LEU A CA 1
ATOM 892 C C . LEU A 1 114 ? 46.757 64.342 59.779 1.00 74.91 112 LEU A C 1
ATOM 893 O O . LEU A 1 114 ? 45.928 63.734 59.101 1.00 68.95 112 LEU A O 1
ATOM 898 N N . ALA A 1 115 ? 46.628 65.623 60.118 1.00 75.22 113 ALA A N 1
ATOM 899 C CA . ALA A 1 115 ? 45.507 66.454 59.651 1.00 76.76 113 ALA A CA 1
ATOM 900 C C . ALA A 1 115 ? 45.433 66.557 58.119 1.00 75.09 113 ALA A C 1
ATOM 901 O O . ALA A 1 115 ? 44.344 66.682 57.556 1.00 74.67 113 ALA A O 1
ATOM 903 N N . SER A 1 116 ? 46.588 66.502 57.458 1.00 70.69 114 SER A N 1
ATOM 904 C CA . SER A 1 116 ? 46.664 66.556 55.995 1.00 68.50 114 SER A CA 1
ATOM 905 C C . SER A 1 116 ? 46.350 65.229 55.304 1.00 67.87 114 SER A C 1
ATOM 906 O O . SER A 1 116 ? 45.891 65.231 54.160 1.00 69.07 114 SER A O 1
ATOM 909 N N . ARG A 1 117 ? 46.609 64.105 55.973 1.00 62.44 115 ARG A N 1
ATOM 910 C CA . ARG A 1 117 ? 46.461 62.794 55.333 1.00 70.88 115 ARG A CA 1
ATOM 911 C C . ARG A 1 117 ? 45.186 62.028 55.735 1.00 73.44 115 ARG A C 1
ATOM 912 O O . ARG A 1 117 ? 44.827 61.078 55.045 1.00 70.86 115 ARG A O 1
ATOM 920 N N . VAL A 1 118 ? 44.495 62.430 56.810 1.00 67.84 116 VAL A N 1
ATOM 921 C CA . VAL A 1 118 ? 43.224 61.759 57.186 1.00 67.72 116 VAL A CA 1
ATOM 922 C C . VAL A 1 118 ? 42.091 62.006 56.183 1.00 72.06 116 VAL A C 1
ATOM 923 O O . VAL A 1 118 ? 41.894 63.126 55.705 1.00 74.41 116 VAL A O 1
ATOM 927 N N . GLN A 1 119 ? 41.362 60.932 55.889 1.00 75.24 117 GLN A N 1
ATOM 928 C CA . GLN A 1 119 ? 40.201 60.944 55.006 1.00 75.95 117 GLN A CA 1
ATOM 929 C C . GLN A 1 119 ? 39.034 60.310 55.756 1.00 74.83 117 GLN A C 1
ATOM 930 O O . GLN A 1 119 ? 39.260 59.446 56.606 1.00 63.18 117 GLN A O 1
ATOM 936 N N . PRO A 1 120 ? 37.788 60.727 55.448 1.00 68.93 118 PRO A N 1
ATOM 937 C CA . PRO A 1 120 ? 36.639 59.929 55.891 1.00 62.30 118 PRO A CA 1
ATOM 938 C C . PRO A 1 120 ? 36.758 58.485 55.381 1.00 62.37 118 PRO A C 1
ATOM 939 O O . PRO A 1 120 ? 36.882 58.281 54.171 1.00 64.51 118 PRO A O 1
ATOM 943 N N . LEU A 1 121 ? 36.771 57.511 56.295 1.00 53.97 119 LEU A N 1
ATOM 944 C CA . LEU A 1 121 ? 36.898 56.090 55.929 1.00 54.18 119 LEU A CA 1
ATOM 945 C C . LEU A 1 121 ? 35.570 55.349 55.976 1.00 51.83 119 LEU A C 1
ATOM 946 O O . LEU A 1 121 ? 35.287 54.527 55.099 1.00 52.91 119 LEU A O 1
ATOM 951 N N . PHE A 1 122 ? 34.784 55.606 57.020 1.00 50.14 120 PHE A N 1
ATOM 952 C CA . PHE A 1 122 ? 33.465 55.004 57.159 1.00 49.13 120 PHE A CA 1
ATOM 953 C C . PHE A 1 122 ? 32.559 55.867 58.026 1.00 50.76 120 PHE A C 1
ATOM 954 O O . PHE A 1 122 ? 33.003 56.800 58.704 1.00 48.31 120 PHE A O 1
ATOM 962 N N . SER A 1 123 ? 31.278 55.541 57.985 1.00 48.71 121 SER A N 1
ATOM 963 C CA . SER A 1 123 ? 30.281 56.264 58.739 1.00 47.23 121 SER A CA 1
ATOM 964 C C . SER A 1 123 ? 29.473 55.294 59.578 1.00 45.80 121 SER A C 1
ATOM 965 O O . SER A 1 123 ? 29.410 54.096 59.284 1.00 45.51 121 SER A O 1
ATOM 968 N N . THR A 1 124 ? 28.883 55.816 60.645 1.00 45.68 122 THR A N 1
ATOM 969 C CA . THR A 1 124 ? 27.820 55.110 61.347 1.00 44.98 122 THR A CA 1
ATOM 970 C C . THR A 1 124 ? 26.624 56.061 61.408 1.00 46.85 122 THR A C 1
ATOM 971 O O . THR A 1 124 ? 26.779 57.252 61.708 1.00 52.01 122 THR A O 1
ATOM 975 N N . ASP A 1 125 ? 25.453 55.538 61.058 1.00 45.96 123 ASP A N 1
ATOM 976 C CA . ASP A 1 125 ? 24.206 56.304 61.006 1.00 45.48 123 ASP A CA 1
ATOM 977 C C . ASP A 1 125 ? 23.191 55.435 61.712 1.00 43.18 123 ASP A C 1
ATOM 978 O O . ASP A 1 125 ? 22.790 54.401 61.178 1.00 43.94 123 ASP A O 1
ATOM 983 N N . PHE A 1 126 ? 22.797 55.836 62.916 1.00 42.01 124 PHE A N 1
ATOM 984 C CA . PHE A 1 126 ? 21.849 55.050 63.690 1.00 42.04 124 PHE A CA 1
ATOM 985 C C . PHE A 1 126 ? 21.005 55.901 64.620 1.00 43.29 124 PHE A C 1
ATOM 986 O O . PHE A 1 126 ? 21.397 57.005 65.024 1.00 44.03 124 PHE A O 1
ATOM 994 N N . TYR A 1 127 ? 19.824 55.372 64.919 1.00 42.39 125 TYR A N 1
ATOM 995 C CA . TYR A 1 127 ? 18.926 55.958 65.890 1.00 43.31 125 TYR A CA 1
ATOM 996 C C . TYR A 1 127 ? 19.238 55.350 67.251 1.00 41.57 125 TYR A C 1
ATOM 997 O O . TYR A 1 127 ? 19.340 54.125 67.373 1.00 43.30 125 TYR A O 1
ATOM 1006 N N . ARG A 1 128 ? 19.403 56.210 68.256 1.00 40.57 126 ARG A N 1
ATOM 1007 C CA . ARG A 1 128 ? 19.696 55.799 69.631 1.00 40.63 126 ARG A CA 1
ATOM 1008 C C . ARG A 1 128 ? 18.550 56.200 70.546 1.00 41.97 126 ARG A C 1
ATOM 1009 O O . ARG A 1 128 ? 18.230 57.381 70.654 1.00 44.52 126 ARG A O 1
ATOM 1017 N N . GLU A 1 129 ? 17.958 55.205 71.203 1.00 40.94 127 GLU A N 1
ATOM 1018 C CA . GLU A 1 129 ? 16.939 55.395 72.229 1.00 40.87 127 GLU A CA 1
ATOM 1019 C C . GLU A 1 129 ? 17.607 55.176 73.583 1.00 41.27 127 GLU A C 1
ATOM 1020 O O . GLU A 1 129 ? 18.442 54.276 73.715 1.00 41.54 127 GLU A O 1
ATOM 1026 N N . LYS A 1 130 ? 17.254 55.985 74.584 1.00 42.52 128 LYS A N 1
ATOM 1027 C CA . LYS A 1 130 ? 17.979 55.975 75.865 1.00 43.20 128 LYS A CA 1
ATOM 1028 C C . LYS A 1 130 ? 17.079 55.814 77.084 1.00 43.96 128 LYS A C 1
ATOM 1029 O O . LYS A 1 130 ? 15.961 56.327 77.107 1.00 45.88 128 LYS A O 1
ATOM 1035 N N . TRP A 1 131 ? 17.590 55.095 78.086 1.00 43.24 129 TRP A N 1
ATOM 1036 C CA . TRP A 1 131 ? 16.966 54.981 79.406 1.00 44.45 129 TRP A CA 1
ATOM 1037 C C . TRP A 1 131 ? 18.050 55.237 80.453 1.00 47.03 129 TRP A C 1
ATOM 1038 O O . TRP A 1 131 ? 19.119 54.636 80.389 1.00 51.12 129 TRP A O 1
ATOM 1049 N N . LEU A 1 132 ? 17.783 56.127 81.403 1.00 49.84 130 LEU A N 1
ATOM 1050 C CA . LEU A 1 132 ? 18.676 56.339 82.548 1.00 49.97 130 LEU A CA 1
ATOM 1051 C C . LEU A 1 132 ? 18.114 55.577 83.742 1.00 51.00 130 LEU A C 1
ATOM 1052 O O . LEU A 1 132 ? 16.972 55.819 84.137 1.00 52.77 130 LEU A O 1
ATOM 1057 N N . VAL A 1 133 ? 18.918 54.685 84.323 1.00 51.95 131 VAL A N 1
ATOM 1058 C CA . VAL A 1 133 ? 18.514 53.906 85.501 1.00 53.69 131 VAL A CA 1
ATOM 1059 C C . VAL A 1 133 ? 19.534 54.013 86.630 1.00 53.43 131 VAL A C 1
ATOM 1060 O O . VAL A 1 133 ? 20.731 54.214 86.390 1.00 54.38 131 VAL A O 1
ATOM 1064 N N . ALA A 1 134 ? 19.035 53.883 87.857 1.00 56.10 132 ALA A N 1
ATOM 1065 C CA . ALA A 1 134 ? 19.861 53.831 89.055 1.00 57.49 132 ALA A CA 1
ATOM 1066 C C . ALA A 1 134 ? 19.953 52.377 89.517 1.00 60.15 132 ALA A C 1
ATOM 1067 O O . ALA A 1 134 ? 18.936 51.679 89.598 1.00 62.23 132 ALA A O 1
ATOM 1069 N N . VAL A 1 135 ? 21.174 51.927 89.792 1.00 57.10 133 VAL A N 1
ATOM 1070 C CA . VAL A 1 135 ? 21.435 50.579 90.308 1.00 61.85 133 VAL A CA 1
ATOM 1071 C C . VAL A 1 135 ? 22.387 50.732 91.488 1.00 62.69 133 VAL A C 1
ATOM 1072 O O . VAL A 1 135 ? 23.540 51.129 91.302 1.00 61.04 133 VAL A O 1
ATOM 1076 N N . ASP A 1 136 ? 21.902 50.421 92.691 1.00 69.32 134 ASP A N 1
ATOM 1077 C CA . ASP A 1 136 ? 22.655 50.642 93.933 1.00 73.22 134 ASP A CA 1
ATOM 1078 C C . ASP A 1 136 ? 23.091 52.122 93.987 1.00 67.84 134 ASP A C 1
ATOM 1079 O O . ASP A 1 136 ? 22.231 52.995 93.856 1.00 74.03 134 ASP A O 1
ATOM 1084 N N . ASP A 1 137 ? 24.387 52.417 94.133 1.00 69.10 135 ASP A N 1
ATOM 1085 C CA . ASP A 1 137 ? 24.878 53.807 94.121 1.00 74.72 135 ASP A CA 1
ATOM 1086 C C . ASP A 1 137 ? 25.451 54.244 92.759 1.00 68.56 135 ASP A C 1
ATOM 1087 O O . ASP A 1 137 ? 26.164 55.251 92.677 1.00 70.13 135 ASP A O 1
ATOM 1092 N N . SER A 1 138 ? 25.115 53.510 91.696 1.00 62.49 136 SER A N 1
ATOM 1093 C CA . SER A 1 138 ? 25.614 53.785 90.350 1.00 54.81 136 SER A CA 1
ATOM 1094 C C . SER A 1 138 ? 24.506 54.319 89.453 1.00 54.63 136 SER A C 1
ATOM 1095 O O . SER A 1 138 ? 23.318 54.046 89.674 1.00 56.25 136 SER A O 1
ATOM 1098 N N . ARG A 1 139 ? 24.912 55.087 88.444 1.00 52.61 137 ARG A N 1
ATOM 1099 C CA . ARG A 1 139 ? 24.010 55.569 87.408 1.00 54.17 137 ARG A CA 1
ATOM 1100 C C . ARG A 1 139 ? 24.466 54.983 86.077 1.00 52.35 137 ARG A C 1
ATOM 1101 O O . ARG A 1 139 ? 25.661 55.004 85.754 1.00 52.03 137 ARG A O 1
ATOM 1109 N N . ILE A 1 140 ? 23.507 54.437 85.330 1.00 52.03 138 ILE A N 1
ATOM 1110 C CA . ILE A 1 140 ? 23.768 53.727 84.078 1.00 49.41 138 ILE A CA 1
ATOM 1111 C C . ILE A 1 140 ? 22.864 54.266 82.973 1.00 48.14 138 ILE A C 1
ATOM 1112 O O . ILE A 1 140 ? 21.651 54.400 83.168 1.00 52.04 138 ILE A O 1
ATOM 1117 N N . GLU A 1 141 ? 23.467 54.586 81.829 1.00 45.26 139 GLU A N 1
ATOM 1118 C CA . GLU A 1 141 ? 22.733 54.937 80.619 1.00 46.99 139 GLU A CA 1
ATOM 1119 C C . GLU A 1 141 ? 22.592 53.680 79.762 1.00 46.04 139 GLU A C 1
ATOM 1120 O O . GLU A 1 141 ? 23.593 53.072 79.371 1.00 48.52 139 GLU A O 1
ATOM 1126 N N . ILE A 1 142 ? 21.348 53.292 79.492 1.00 42.95 140 ILE A N 1
ATOM 1127 C CA . ILE A 1 142 ? 21.033 52.213 78.558 1.00 41.72 140 ILE A CA 1
ATOM 1128 C C . ILE A 1 142 ? 20.755 52.851 77.203 1.00 41.32 140 ILE A C 1
ATOM 1129 O O . ILE A 1 142 ? 19.923 53.750 77.113 1.00 44.99 140 ILE A O 1
ATOM 1134 N N . ALA A 1 143 ? 21.450 52.395 76.162 1.00 40.92 141 ALA A N 1
ATOM 1135 C CA . ALA A 1 143 ? 21.237 52.878 74.799 1.00 42.13 141 ALA A CA 1
ATOM 1136 C C . ALA A 1 143 ? 20.864 51.712 73.897 1.00 40.69 141 ALA A C 1
ATOM 1137 O O . ALA A 1 143 ? 21.549 50.695 73.905 1.00 42.04 141 ALA A O 1
ATOM 1139 N N . LEU A 1 144 ? 19.787 51.872 73.130 1.00 39.79 142 LEU A N 1
ATOM 1140 C CA . LEU A 1 144 ? 19.401 50.918 72.090 1.00 39.98 142 LEU A CA 1
ATOM 1141 C C . LEU A 1 144 ? 19.635 51.584 70.740 1.00 39.96 142 LEU A C 1
ATOM 1142 O O . LEU A 1 144 ? 18.999 52.597 70.428 1.00 41.28 142 LEU A O 1
ATOM 1147 N N . ASP A 1 145 ? 20.559 51.017 69.963 1.00 39.85 143 ASP A N 1
ATOM 1148 C CA . ASP A 1 145 ? 21.039 51.588 68.702 1.00 39.03 143 ASP A CA 1
ATOM 1149 C C . ASP A 1 145 ? 20.574 50.745 67.525 1.00 39.76 143 ASP A C 1
ATOM 1150 O O . ASP A 1 145 ? 20.733 49.526 67.546 1.00 40.39 143 ASP A O 1
ATOM 1155 N N . GLN A 1 146 ? 20.047 51.397 66.489 1.00 38.93 144 GLN A N 1
ATOM 1156 C CA . GLN A 1 146 ? 19.617 50.704 65.275 1.00 40.47 144 GLN A CA 1
ATOM 1157 C C . GLN A 1 146 ? 19.900 51.543 64.039 1.00 40.26 144 GLN A C 1
ATOM 1158 O O . GLN A 1 146 ? 19.465 52.696 63.943 1.00 41.13 144 GLN A O 1
ATOM 1164 N N . GLY A 1 147 ? 20.622 50.958 63.089 1.00 40.13 145 GLY A N 1
ATOM 1165 C CA . GLY A 1 147 ? 20.987 51.670 61.868 1.00 41.60 145 GLY A CA 1
ATOM 1166 C C . GLY A 1 147 ? 22.013 50.900 61.068 1.00 41.71 145 GLY A C 1
ATOM 1167 O O . GLY A 1 147 ? 21.881 49.686 60.898 1.00 40.42 145 GLY A O 1
ATOM 1168 N N . GLU A 1 148 ? 23.044 51.598 60.598 1.00 42.07 146 GLU A N 1
ATOM 1169 C CA . GLU A 1 148 ? 24.070 50.993 59.745 1.00 42.21 146 GLU A CA 1
ATOM 1170 C C . GLU A 1 148 ? 25.459 51.506 60.076 1.00 41.56 146 GLU A C 1
ATOM 1171 O O . GLU A 1 148 ? 25.627 52.632 60.536 1.00 42.09 146 GLU A O 1
ATOM 1177 N N . VAL A 1 149 ? 26.444 50.662 59.808 1.00 41.69 147 VAL A N 1
ATOM 1178 C CA . VAL A 1 149 ? 27.829 51.090 59.674 1.00 43.21 147 VAL A CA 1
ATOM 1179 C C . VAL A 1 149 ? 28.162 50.861 58.198 1.00 44.26 147 VAL A C 1
ATOM 1180 O O . VAL A 1 149 ? 27.796 49.833 57.632 1.00 44.80 147 VAL A O 1
ATOM 1184 N N . LYS A 1 150 ? 28.821 51.837 57.575 1.00 46.35 148 LYS A N 1
ATOM 1185 C CA . LYS A 1 150 ? 28.9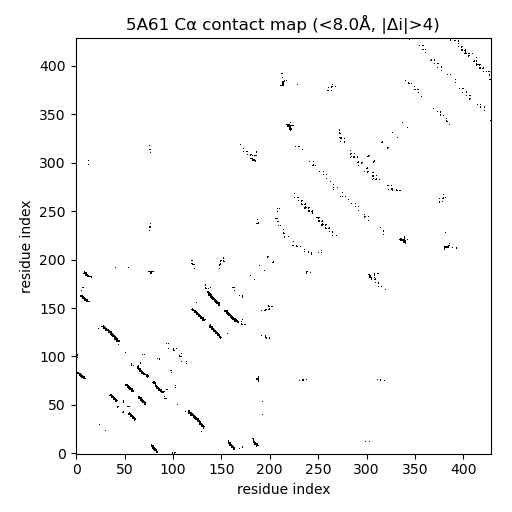93 51.864 56.120 1.00 47.51 148 LYS A CA 1
ATOM 1186 C C . LYS A 1 150 ? 30.366 52.403 55.730 1.00 49.03 148 LYS A C 1
ATOM 1187 O O . LYS A 1 150 ? 30.766 53.476 56.178 1.00 50.73 148 LYS A O 1
ATOM 1193 N N . ALA A 1 151 ? 31.065 51.648 54.885 1.00 50.57 149 ALA A N 1
ATOM 1194 C CA . ALA A 1 151 ? 32.334 52.064 54.289 1.00 51.91 149 ALA A CA 1
ATOM 1195 C C . ALA A 1 151 ? 32.189 51.940 52.775 1.00 53.47 149 ALA A C 1
ATOM 1196 O O . ALA A 1 151 ? 32.305 50.847 52.219 1.00 54.07 149 ALA A O 1
ATOM 1198 N N . GLY A 1 152 ? 31.899 53.061 52.116 1.00 59.09 150 GLY A N 1
ATOM 1199 C CA . GLY A 1 152 ? 31.623 53.075 50.679 1.00 62.36 150 GLY A CA 1
ATOM 1200 C C . GLY A 1 152 ? 30.457 52.170 50.304 1.00 62.19 150 GLY A C 1
ATOM 1201 O O . GLY A 1 152 ? 29.330 52.383 50.753 1.00 69.38 150 GLY A O 1
ATOM 1202 N N . GLU A 1 153 ? 30.744 51.146 49.501 1.00 62.39 151 GLU A N 1
ATOM 1203 C CA . GLU A 1 153 ? 29.740 50.173 49.058 1.00 67.03 151 GLU A CA 1
ATOM 1204 C C . GLU A 1 153 ? 29.425 49.088 50.091 1.00 61.76 151 GLU A C 1
ATOM 1205 O O . GLU A 1 153 ? 28.419 48.395 49.952 1.00 66.95 151 GLU A O 1
ATOM 1211 N N . PHE A 1 154 ? 30.283 48.926 51.099 1.00 55.81 152 PHE A N 1
ATOM 1212 C CA . PHE A 1 154 ? 30.146 47.847 52.077 1.00 51.09 152 PHE A CA 1
ATOM 1213 C C . PHE A 1 154 ? 29.495 48.373 53.346 1.00 50.36 152 PHE A C 1
ATOM 1214 O O . PHE A 1 154 ? 30.016 49.291 53.983 1.00 53.37 152 PHE A O 1
ATOM 1222 N N . ALA A 1 155 ? 28.353 47.789 53.701 1.00 47.14 153 ALA A N 1
ATOM 1223 C CA . ALA A 1 155 ? 27.634 48.159 54.912 1.00 45.40 153 ALA A CA 1
ATOM 1224 C C . ALA A 1 155 ? 27.161 46.926 55.658 1.00 44.38 153 ALA A C 1
ATOM 1225 O O . ALA A 1 155 ? 27.043 45.840 55.087 1.00 47.35 153 ALA A O 1
ATOM 1227 N N . GLU A 1 156 ? 26.900 47.102 56.949 1.00 44.14 154 GLU A N 1
ATOM 1228 C CA . GLU A 1 156 ? 26.206 46.080 57.721 1.00 44.48 154 GLU A CA 1
ATOM 1229 C C . GLU A 1 156 ? 25.323 46.711 58.790 1.00 42.36 154 GLU A C 1
ATOM 1230 O O . GLU A 1 156 ? 25.574 47.847 59.212 1.00 42.23 154 GLU A O 1
ATOM 1236 N N . PRO A 1 157 ? 24.279 45.980 59.217 1.00 43.03 155 PRO A N 1
ATOM 1237 C CA . PRO A 1 157 ? 23.355 46.535 60.205 1.00 40.74 155 PRO A CA 1
ATOM 1238 C C . PRO A 1 157 ? 23.963 46.741 61.584 1.00 41.84 155 PRO A C 1
ATOM 1239 O O . PRO A 1 157 ? 24.844 45.981 62.007 1.00 43.59 155 PRO A O 1
ATOM 1243 N N . ILE A 1 158 ? 23.469 47.775 62.255 1.00 39.90 156 ILE A N 1
ATOM 1244 C CA . ILE A 1 158 ? 23.669 48.004 63.676 1.00 40.97 156 ILE A CA 1
ATOM 1245 C C . ILE A 1 158 ? 22.348 47.688 64.358 1.00 41.29 156 ILE A C 1
ATOM 1246 O O . ILE A 1 158 ? 21.297 48.225 63.983 1.00 40.86 156 ILE A O 1
ATOM 1251 N N . CYS A 1 159 ? 22.413 46.816 65.355 1.00 40.78 157 CYS A N 1
ATOM 1252 C CA . CYS A 1 159 ? 21.280 46.525 66.216 1.00 40.66 157 CYS A CA 1
ATOM 1253 C C . CYS A 1 159 ? 21.875 46.061 67.534 1.00 39.54 157 CYS A C 1
ATOM 1254 O O . CYS A 1 159 ? 22.276 44.901 67.673 1.00 39.55 157 CYS A O 1
ATOM 1257 N N . GLU A 1 160 ? 22.015 46.991 68.475 1.00 39.01 158 GLU A N 1
ATOM 1258 C CA . GLU A 1 160 ? 22.737 46.694 69.707 1.00 40.39 158 GLU A CA 1
ATOM 1259 C C . GLU A 1 160 ? 22.296 47.521 70.895 1.00 39.14 158 GLU A C 1
ATOM 1260 O O . GLU A 1 160 ? 21.645 48.560 70.749 1.00 41.44 158 GLU A O 1
ATOM 1266 N N . LEU A 1 161 ? 22.650 47.010 72.068 1.00 38.40 159 LEU A N 1
ATOM 1267 C CA . LEU A 1 161 ? 22.258 47.551 73.357 1.00 39.48 159 LEU A CA 1
ATOM 1268 C C . LEU A 1 161 ? 23.523 47.806 74.153 1.00 39.38 159 LEU A C 1
ATOM 1269 O O . LEU A 1 161 ? 24.378 46.923 74.256 1.00 40.81 159 LEU A O 1
ATOM 1274 N N . GLU A 1 162 ? 23.648 49.002 74.720 1.00 39.05 160 GLU A N 1
ATOM 1275 C CA . GLU A 1 162 ? 24.810 49.348 75.534 1.00 39.49 160 GLU A CA 1
ATOM 1276 C C . GLU A 1 162 ? 24.369 49.766 76.925 1.00 39.90 160 GLU A C 1
ATOM 1277 O O . GLU A 1 162 ? 23.413 50.523 77.067 1.00 41.85 160 GLU A O 1
ATOM 1283 N N . LEU A 1 163 ? 25.056 49.251 77.942 1.00 39.74 161 LEU A N 1
ATOM 1284 C CA . LEU A 1 163 ? 24.865 49.671 79.324 1.00 40.63 161 LEU A CA 1
ATOM 1285 C C . LEU A 1 163 ? 26.133 50.426 79.719 1.00 41.76 161 LEU A C 1
ATOM 1286 O O . LEU A 1 163 ? 27.157 49.806 79.979 1.00 42.51 161 LEU A O 1
ATOM 1291 N N . GLU A 1 164 ? 26.082 51.756 79.716 1.00 44.28 162 GLU A N 1
ATOM 1292 C CA . GLU A 1 164 ? 27.266 52.560 80.053 1.00 45.33 162 GLU A CA 1
ATOM 1293 C C . GLU A 1 164 ? 27.193 53.023 81.499 1.00 46.99 162 GLU A C 1
ATOM 1294 O O . GLU A 1 164 ? 26.177 53.568 81.932 1.00 47.82 162 GLU A O 1
ATOM 1300 N N . LEU A 1 165 ? 28.292 52.826 82.225 1.00 48.90 163 LEU A N 1
ATOM 1301 C CA . LEU A 1 165 ? 28.429 53.315 83.589 1.00 48.97 163 LEU A CA 1
ATOM 1302 C C . LEU A 1 165 ? 28.738 54.816 83.562 1.00 49.87 163 LEU A C 1
ATOM 1303 O O . LEU A 1 165 ? 29.808 55.220 83.123 1.00 51.66 163 LEU A O 1
ATOM 1308 N N . LEU A 1 166 ? 27.789 55.638 84.009 1.00 50.61 164 LEU A N 1
ATOM 1309 C CA . LEU A 1 166 ? 28.007 57.088 84.098 1.00 51.89 164 LEU A CA 1
ATOM 1310 C C . LEU A 1 166 ? 28.852 57.410 85.324 1.00 55.22 164 LEU A C 1
ATOM 1311 O O . LEU A 1 166 ? 29.772 58.235 85.264 1.00 58.99 164 LEU A O 1
ATOM 1316 N N . SER A 1 167 ? 28.507 56.772 86.439 1.00 56.41 165 SER A N 1
ATOM 1317 C CA . SER A 1 167 ? 29.320 56.797 87.652 1.00 58.91 165 SER A CA 1
ATOM 1318 C C . SER A 1 167 ? 28.995 55.591 88.517 1.00 58.11 165 SER A C 1
ATOM 1319 O O . SER A 1 167 ? 27.933 54.979 88.368 1.00 59.07 165 SER A O 1
ATOM 1322 N N . GLY A 1 168 ? 29.914 55.273 89.424 1.00 61.65 166 GLY A N 1
ATOM 1323 C CA . GLY A 1 168 ? 29.727 54.202 90.398 1.00 60.69 166 GLY A CA 1
ATOM 1324 C C . GLY A 1 168 ? 30.659 53.032 90.154 1.00 62.26 166 GLY A C 1
ATOM 1325 O O . GLY A 1 168 ? 31.843 53.224 89.871 1.00 62.62 166 GLY A O 1
ATOM 1326 N N . ASP A 1 169 ? 30.114 51.821 90.261 1.00 59.58 167 ASP A N 1
ATOM 1327 C CA . ASP A 1 169 ? 30.900 50.590 90.210 1.00 61.33 167 ASP A CA 1
ATOM 1328 C C . ASP A 1 169 ? 30.500 49.760 88.995 1.00 55.85 167 ASP A C 1
ATOM 1329 O O . ASP A 1 169 ? 29.329 49.733 88.608 1.00 59.06 167 ASP A O 1
ATOM 1334 N N . THR A 1 170 ? 31.483 49.078 88.408 1.00 55.21 168 THR A N 1
ATOM 1335 C CA . THR A 1 170 ? 31.248 48.151 87.301 1.00 54.93 168 THR A CA 1
ATOM 1336 C C . THR A 1 170 ? 30.328 46.994 87.717 1.00 54.82 168 THR A C 1
ATOM 1337 O O . THR A 1 170 ? 29.579 46.479 86.885 1.00 56.60 168 THR A O 1
ATOM 1341 N N . ARG A 1 171 ? 30.375 46.599 88.993 1.00 55.48 169 ARG A N 1
ATOM 1342 C CA . ARG A 1 171 ? 29.469 45.572 89.532 1.00 60.38 169 ARG A CA 1
ATOM 1343 C C . ARG A 1 171 ? 27.991 45.886 89.261 1.00 56.72 169 ARG A C 1
ATOM 1344 O O . ARG A 1 171 ? 27.202 44.976 89.011 1.00 54.03 169 ARG A O 1
ATOM 1352 N N . ALA A 1 172 ? 27.633 47.170 89.295 1.00 52.73 170 ALA A N 1
ATOM 1353 C CA . ALA A 1 172 ? 26.265 47.613 88.994 1.00 55.17 170 ALA A CA 1
ATOM 1354 C C . ALA A 1 172 ? 25.844 47.316 87.548 1.00 50.34 170 ALA A C 1
ATOM 1355 O O . ALA A 1 172 ? 24.703 46.911 87.308 1.00 51.15 170 ALA A O 1
ATOM 1357 N N . VAL A 1 173 ? 26.764 47.518 86.600 1.00 51.05 171 VAL A N 1
ATOM 1358 C CA . VAL A 1 173 ? 26.523 47.206 85.183 1.00 50.52 171 VAL A CA 1
ATOM 1359 C C . VAL A 1 173 ? 26.283 45.712 85.002 1.00 50.93 171 VAL A C 1
ATOM 1360 O O . VAL A 1 173 ? 25.391 45.308 84.256 1.00 50.38 171 VAL A O 1
ATOM 1364 N N . LEU A 1 174 ? 27.088 44.903 85.682 1.00 51.94 172 LEU A N 1
ATOM 1365 C CA . LEU A 1 174 ? 26.932 43.448 85.642 1.00 51.21 172 LEU A CA 1
ATOM 1366 C C . LEU A 1 174 ? 25.633 42.995 86.318 1.00 50.43 172 LEU A C 1
ATOM 1367 O O . LEU A 1 174 ? 24.992 42.057 85.850 1.00 50.19 172 LEU A O 1
ATOM 1372 N N . LYS A 1 175 ? 25.251 43.670 87.404 1.00 52.92 173 LYS A N 1
ATOM 1373 C CA . LYS A 1 175 ? 23.979 43.402 88.086 1.00 55.83 173 LYS A CA 1
ATOM 1374 C C . LYS A 1 175 ? 22.781 43.667 87.167 1.00 54.01 173 LYS A C 1
ATOM 1375 O O . LYS A 1 175 ? 21.864 42.850 87.090 1.00 55.36 173 LYS A O 1
ATOM 1381 N N . LEU A 1 176 ? 22.801 44.804 86.473 1.00 53.17 174 LEU A N 1
ATOM 1382 C CA . LEU A 1 176 ? 21.753 45.141 85.500 1.00 51.24 174 LEU A CA 1
ATOM 1383 C C . LEU A 1 176 ? 21.687 44.118 84.364 1.00 49.74 174 LEU A C 1
ATOM 1384 O O . LEU A 1 176 ? 20.600 43.687 83.975 1.00 50.61 174 LEU A O 1
ATOM 1389 N N . ALA A 1 177 ? 22.852 43.734 83.841 1.00 49.44 175 ALA A N 1
ATOM 1390 C CA . ALA A 1 177 ? 22.926 42.722 82.782 1.00 49.42 175 ALA A CA 1
ATOM 1391 C C . ALA A 1 177 ? 22.261 41.401 83.180 1.00 51.28 175 ALA A C 1
ATOM 1392 O O . ALA A 1 177 ? 21.579 40.782 82.362 1.00 49.26 175 ALA A O 1
ATOM 1394 N N . ASN A 1 178 ? 22.448 40.992 84.436 1.00 52.50 176 ASN A N 1
ATOM 1395 C CA . ASN A 1 178 ? 21.820 39.769 84.967 1.00 55.59 176 ASN A CA 1
ATOM 1396 C C . ASN A 1 178 ? 20.299 39.732 84.809 1.00 58.93 176 ASN A C 1
ATOM 1397 O O . ASN A 1 178 ? 19.735 38.671 84.537 1.00 64.92 176 ASN A O 1
ATOM 1402 N N . GLN A 1 179 ? 19.645 40.883 84.968 1.00 60.58 177 GLN A N 1
ATOM 1403 C CA . GLN A 1 179 ? 18.197 40.982 84.742 1.00 68.56 177 GLN A CA 1
ATOM 1404 C C . GLN A 1 179 ? 17.805 40.795 83.267 1.00 65.94 177 GLN A C 1
ATOM 1405 O O . GLN A 1 179 ? 16.788 40.164 82.968 1.00 71.98 177 GLN A O 1
ATOM 1411 N N . LEU A 1 180 ? 18.605 41.349 82.359 1.00 55.72 178 LEU A N 1
ATOM 1412 C CA . LEU A 1 180 ? 18.255 41.404 80.933 1.00 58.41 178 LEU A CA 1
ATOM 1413 C C . LEU A 1 180 ? 18.453 40.095 80.163 1.00 59.58 178 LEU A C 1
ATOM 1414 O O . LEU A 1 180 ? 17.674 39.793 79.262 1.00 57.51 178 LEU A O 1
ATOM 1419 N N . VAL A 1 181 ? 19.481 39.320 80.508 1.00 60.47 179 VAL A N 1
ATOM 1420 C CA . VAL A 1 181 ? 19.730 38.033 79.822 1.00 63.44 179 VAL A CA 1
ATOM 1421 C C . VAL A 1 181 ? 18.815 36.878 80.274 1.00 63.59 179 VAL A C 1
ATOM 1422 O O . VAL A 1 181 ? 19.031 35.731 79.866 1.00 61.45 179 VAL A O 1
ATOM 1426 N N . SER A 1 182 ? 17.810 37.169 81.107 1.00 64.22 180 SER A N 1
ATOM 1427 C CA . SER A 1 182 ? 16.738 36.213 81.413 1.00 64.14 180 SER A CA 1
ATOM 1428 C C . SER A 1 182 ? 15.799 35.967 80.222 1.00 67.08 180 SER A C 1
ATOM 1429 O O . SER A 1 182 ? 15.075 34.969 80.206 1.00 70.37 180 SER A O 1
ATOM 1432 N N . GLN A 1 183 ? 15.797 36.883 79.253 1.00 62.28 181 GLN A N 1
ATOM 1433 C CA . GLN A 1 183 ? 15.073 36.709 77.997 1.00 64.70 181 GLN A CA 1
ATOM 1434 C C . GLN A 1 183 ? 16.074 36.569 76.847 1.00 63.16 181 GLN A C 1
ATOM 1435 O O . GLN A 1 183 ? 17.179 37.112 76.905 1.00 64.58 181 GLN A O 1
ATOM 1437 N N . THR A 1 184 ? 15.675 35.838 75.809 1.00 59.08 182 THR A N 1
ATOM 1438 C CA . THR A 1 184 ? 16.528 35.606 74.640 1.00 54.81 182 THR A CA 1
ATOM 1439 C C . THR A 1 184 ? 16.710 36.886 73.823 1.00 52.69 182 THR A C 1
ATOM 1440 O O . THR A 1 184 ? 15.985 37.872 73.998 1.00 54.93 182 THR A O 1
ATOM 1444 N N . GLY A 1 185 ? 17.693 36.850 72.935 1.00 47.98 183 GLY A N 1
ATOM 1445 C CA . GLY A 1 185 ? 17.896 37.897 71.939 1.00 44.75 183 GLY A CA 1
ATOM 1446 C C . GLY A 1 185 ? 19.115 38.779 72.131 1.00 40.95 183 GLY A C 1
ATOM 1447 O O . GLY A 1 185 ? 19.343 39.659 71.307 1.00 41.15 183 GLY A O 1
ATOM 1448 N N . LEU A 1 186 ? 19.904 38.537 73.185 1.00 40.46 184 LEU A N 1
ATOM 1449 C CA . LEU A 1 186 ? 21.113 39.327 73.475 1.00 40.13 184 LEU A CA 1
ATOM 1450 C C . LEU A 1 186 ? 22.361 38.448 73.477 1.00 40.02 184 LEU A C 1
ATOM 1451 O O . LEU A 1 186 ? 22.337 37.330 74.000 1.00 41.92 184 LEU A O 1
ATOM 1456 N N . ARG A 1 187 ? 23.442 38.964 72.896 1.00 38.47 185 ARG A N 1
ATOM 1457 C CA . ARG A 1 187 ? 24.761 38.340 73.011 1.00 37.80 185 ARG A CA 1
ATOM 1458 C C . ARG A 1 187 ? 25.819 39.413 73.260 1.00 38.78 185 ARG A C 1
ATOM 1459 O O . ARG A 1 187 ? 25.769 40.482 72.661 1.00 39.29 185 ARG A O 1
ATOM 1467 N N . GLN A 1 188 ? 26.778 39.134 74.136 1.00 38.56 186 GLN A N 1
ATOM 1468 C CA . GLN A 1 188 ? 27.852 40.100 74.393 1.00 38.40 186 GLN A CA 1
ATOM 1469 C C . GLN A 1 188 ? 28.659 40.330 73.123 1.00 38.61 186 GLN A C 1
ATOM 1470 O O . GLN A 1 188 ? 29.009 39.371 72.433 1.00 39.69 186 GLN A O 1
ATOM 1476 N N . GLY A 1 189 ? 28.955 41.597 72.828 1.00 38.52 187 GLY A N 1
ATOM 1477 C CA . GLY A 1 189 ? 29.657 41.979 71.599 1.00 39.58 187 GLY A CA 1
ATOM 1478 C C . GLY A 1 189 ? 31.012 42.602 71.872 1.00 39.90 187 GLY A C 1
ATOM 1479 O O . GLY A 1 189 ? 31.097 43.630 72.540 1.00 40.38 187 GLY A O 1
ATOM 1480 N N . SER A 1 190 ? 32.067 41.986 71.341 1.00 38.91 188 SER A N 1
ATOM 1481 C CA . SER A 1 190 ? 33.438 42.479 71.517 1.00 40.60 188 SER A CA 1
ATOM 1482 C C . SER A 1 190 ? 33.932 43.420 70.418 1.00 39.15 188 SER A C 1
ATOM 1483 O O . SER A 1 190 ? 35.037 43.962 70.546 1.00 41.26 188 SER A O 1
ATOM 1486 N N . LEU A 1 191 ? 33.142 43.621 69.358 1.00 40.28 189 LEU A N 1
ATOM 1487 C CA . LEU A 1 191 ? 33.548 44.489 68.253 1.00 39.61 189 LEU A CA 1
ATOM 1488 C C . LEU A 1 191 ? 32.871 45.835 68.398 1.00 40.65 189 LEU A C 1
ATOM 1489 O O . LEU A 1 191 ? 31.643 45.921 68.350 1.00 41.44 189 LEU A O 1
ATOM 1494 N N . SER A 1 192 ? 33.671 46.883 68.572 1.00 39.08 190 SER A N 1
ATOM 1495 C CA . SER A 1 192 ? 33.156 48.246 68.559 1.00 39.53 190 SER A CA 1
ATOM 1496 C C . SER A 1 192 ? 32.579 48.560 67.184 1.00 38.83 190 SER A C 1
ATOM 1497 O O . SER A 1 192 ? 32.876 47.877 66.196 1.00 39.20 190 SER A O 1
ATOM 1500 N N . LYS A 1 193 ? 31.752 49.596 67.115 1.00 39.43 191 LYS A N 1
ATOM 1501 C CA . LYS A 1 193 ? 31.249 50.056 65.826 1.00 39.46 191 LYS A CA 1
ATOM 1502 C C . LYS A 1 193 ? 32.418 50.431 64.905 1.00 40.69 19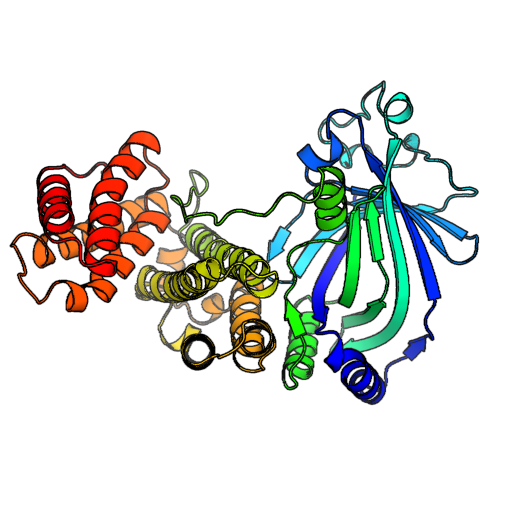1 LYS A C 1
ATOM 1503 O O . LYS A 1 193 ? 32.390 50.115 63.716 1.00 40.97 191 LYS A O 1
ATOM 1509 N N . ALA A 1 194 ? 33.459 51.053 65.468 1.00 42.04 192 ALA A N 1
ATOM 1510 C CA . ALA A 1 194 ? 34.662 51.388 64.696 1.00 43.51 192 ALA A CA 1
ATOM 1511 C C . ALA A 1 194 ? 35.371 50.154 64.151 1.00 43.04 192 ALA A C 1
ATOM 1512 O O . ALA A 1 194 ? 35.790 50.149 62.994 1.00 45.31 192 ALA A O 1
ATOM 1514 N N . ALA A 1 195 ? 35.509 49.118 64.978 1.00 41.71 193 ALA A N 1
ATOM 1515 C CA . ALA A 1 195 ? 36.157 47.875 64.531 1.00 42.46 193 ALA A CA 1
ATOM 1516 C C . ALA A 1 195 ? 35.435 47.301 63.319 1.00 42.75 193 ALA A C 1
ATOM 1517 O O . ALA A 1 195 ? 36.062 46.862 62.362 1.00 43.84 193 ALA A O 1
ATOM 1519 N N . ARG A 1 196 ? 34.106 47.334 63.358 1.00 39.58 194 ARG A N 1
ATOM 1520 C CA . ARG A 1 196 ? 33.312 46.859 62.231 1.00 40.93 194 ARG A CA 1
ATOM 1521 C C . ARG A 1 196 ? 33.450 47.747 60.997 1.00 41.11 194 ARG A C 1
ATOM 1522 O O . ARG A 1 196 ? 33.540 47.239 59.879 1.00 44.04 194 ARG A O 1
ATOM 1530 N N . GLY A 1 197 ? 33.461 49.063 61.201 1.00 41.47 195 GLY A N 1
ATOM 1531 C CA . GLY A 1 197 ? 33.680 50.009 60.112 1.00 40.83 195 GLY A CA 1
ATOM 1532 C C . GLY A 1 197 ? 35.023 49.836 59.419 1.00 44.74 195 GLY A C 1
ATOM 1533 O O . GLY A 1 197 ? 35.104 49.847 58.182 1.00 45.81 195 GLY A O 1
ATOM 1534 N N . TYR A 1 198 ? 36.075 49.660 60.219 1.00 44.59 196 TYR A N 1
ATOM 1535 C CA . TYR A 1 198 ? 37.419 49.408 59.681 1.00 48.27 196 TYR A CA 1
ATOM 1536 C C . TYR A 1 198 ? 37.453 48.156 58.815 1.00 47.62 196 TYR A C 1
ATOM 1537 O O . TYR A 1 198 ? 38.064 48.149 57.746 1.00 49.82 196 TYR A O 1
ATOM 1546 N N . HIS A 1 199 ? 36.793 47.104 59.285 1.00 45.08 197 HIS A N 1
ATOM 1547 C CA . HIS A 1 199 ? 36.724 45.842 58.551 1.00 44.91 197 HIS A CA 1
ATOM 1548 C C . HIS A 1 199 ? 35.975 45.966 57.219 1.00 44.62 197 HIS A C 1
ATOM 1549 O O . HIS A 1 199 ? 36.431 45.448 56.199 1.00 45.73 197 HIS A O 1
ATOM 1556 N N . LEU A 1 200 ? 34.834 46.656 57.231 1.00 42.70 198 LEU A N 1
ATOM 1557 C CA . LEU A 1 200 ? 34.097 46.952 55.994 1.00 44.97 198 LEU A CA 1
ATOM 1558 C C . LEU A 1 200 ? 34.935 47.748 54.999 1.00 47.60 198 LEU A C 1
ATOM 1559 O O . LEU A 1 200 ? 34.897 47.485 53.791 1.00 48.40 198 LEU A O 1
ATOM 1564 N N . ALA A 1 201 ? 35.707 48.703 55.513 1.00 46.15 199 ALA A N 1
ATOM 1565 C CA . ALA A 1 201 ? 36.557 49.542 54.670 1.00 49.48 199 ALA A CA 1
ATOM 1566 C C . ALA A 1 201 ? 37.690 48.785 53.962 1.00 48.92 199 ALA A C 1
ATOM 1567 O O . ALA A 1 201 ? 38.196 49.270 52.949 1.00 55.61 199 ALA A O 1
ATOM 1569 N N . GLN A 1 202 ? 38.070 47.611 54.476 1.00 52.78 200 GLN A N 1
ATOM 1570 C CA . GLN A 1 202 ? 39.012 46.707 53.782 1.00 53.71 200 GLN A CA 1
ATOM 1571 C C . GLN A 1 202 ? 38.330 45.787 52.751 1.00 53.91 200 GLN A C 1
ATOM 1572 O O . GLN A 1 202 ? 38.960 44.852 52.252 1.00 59.11 200 GLN A O 1
ATOM 1578 N N . GLY A 1 203 ? 37.056 46.036 52.443 1.00 51.66 201 GLY A N 1
ATOM 1579 C CA . GLY A 1 203 ? 36.281 45.199 51.530 1.00 53.15 201 GLY A CA 1
ATOM 1580 C C . GLY A 1 203 ? 35.539 44.057 52.200 1.00 49.84 201 GLY A C 1
ATOM 1581 O O . GLY A 1 203 ? 35.131 43.111 51.523 1.00 55.46 201 GLY A O 1
ATOM 1582 N N . ASN A 1 204 ? 35.348 44.155 53.520 1.00 50.20 202 ASN A N 1
ATOM 1583 C CA . ASN A 1 204 ? 34.607 43.164 54.297 1.00 49.58 202 ASN A CA 1
ATOM 1584 C C . ASN A 1 204 ? 35.056 41.728 54.006 1.00 48.54 202 ASN A C 1
ATOM 1585 O O . ASN A 1 204 ? 34.232 40.867 53.673 1.00 53.27 202 ASN A O 1
ATOM 1590 N N . PRO A 1 205 ? 36.375 41.466 54.120 1.00 48.89 203 PRO A N 1
ATOM 1591 C CA . PRO A 1 205 ? 36.848 40.103 53.897 1.00 52.32 203 PRO A CA 1
ATOM 1592 C C . PRO A 1 205 ? 36.302 39.169 54.962 1.00 51.07 203 PRO A C 1
ATOM 1593 O O . PRO A 1 205 ? 36.027 39.605 56.082 1.00 50.37 203 PRO A O 1
ATOM 1597 N N . ALA A 1 206 ? 36.133 37.900 54.613 1.00 57.47 204 ALA A N 1
ATOM 1598 C CA . ALA A 1 206 ? 35.681 36.919 55.584 1.00 52.97 204 ALA A CA 1
ATOM 1599 C C . ALA A 1 206 ? 36.727 36.787 56.689 1.00 47.38 204 ALA A C 1
ATOM 1600 O O . ALA A 1 206 ? 37.931 36.822 56.432 1.00 52.15 204 ALA A O 1
ATOM 1602 N N . ARG A 1 207 ? 36.247 36.693 57.920 1.00 45.17 205 ARG A N 1
ATOM 1603 C CA . ARG A 1 207 ? 37.106 36.515 59.073 1.00 40.87 205 ARG A CA 1
ATOM 1604 C C . ARG A 1 207 ? 37.480 35.046 59.154 1.00 40.85 205 ARG A C 1
ATOM 1605 O O . ARG A 1 207 ? 36.663 34.169 58.854 1.00 44.17 205 ARG A O 1
ATOM 1613 N N . GLU A 1 208 ? 38.718 34.777 59.544 1.00 39.01 206 GLU A N 1
ATOM 1614 C CA . GLU A 1 208 ? 39.204 33.403 59.635 1.00 39.49 206 GLU A CA 1
ATOM 1615 C C . GLU A 1 208 ? 39.257 32.930 61.076 1.00 38.67 206 GLU A C 1
ATOM 1616 O O . GLU A 1 208 ? 39.502 33.709 61.994 1.00 38.71 206 GLU A O 1
ATOM 1622 N N . ILE A 1 209 ? 39.016 31.638 61.256 1.00 37.87 207 ILE A N 1
ATOM 1623 C CA . ILE A 1 209 ? 39.189 30.986 62.545 1.00 38.54 207 ILE A CA 1
ATOM 1624 C C . ILE A 1 209 ? 40.628 31.214 63.024 1.00 37.91 207 ILE A C 1
ATOM 1625 O O . ILE A 1 209 ? 41.555 31.184 62.234 1.00 39.43 207 ILE A O 1
ATOM 1630 N N . LYS A 1 210 ? 40.762 31.552 64.302 1.00 37.74 208 LYS A N 1
ATOM 1631 C CA . LYS A 1 210 ? 42.036 31.768 64.985 1.00 39.61 208 LYS A CA 1
ATOM 1632 C C . LYS A 1 210 ? 42.313 30.653 65.995 1.00 39.96 208 LYS A C 1
ATOM 1633 O O . LYS A 1 210 ? 41.812 30.696 67.122 1.00 41.48 208 LYS A O 1
ATOM 1639 N N . PRO A 1 211 ? 43.116 29.649 65.603 1.00 40.96 209 PRO A N 1
ATOM 1640 C CA . PRO A 1 211 ? 43.512 28.617 66.570 1.00 42.58 209 PRO A CA 1
ATOM 1641 C C . PRO A 1 211 ? 44.241 29.224 67.770 1.00 39.30 209 PRO A C 1
ATOM 1642 O O . PRO A 1 211 ? 45.025 30.158 67.606 1.00 41.97 209 PRO A O 1
ATOM 1646 N N . THR A 1 212 ? 43.964 28.706 68.958 1.00 40.34 210 THR A N 1
ATOM 1647 C CA . THR A 1 212 ? 44.603 29.198 70.169 1.00 39.48 210 THR A CA 1
ATOM 1648 C C . THR A 1 212 ? 46.085 28.860 70.123 1.00 39.27 210 THR A C 1
ATOM 1649 O O . THR A 1 212 ? 46.454 27.732 69.816 1.00 41.09 210 THR A O 1
ATOM 1653 N N . THR A 1 213 ? 46.920 29.857 70.399 1.00 39.62 211 THR A N 1
ATOM 1654 C CA . THR A 1 213 ? 48.365 29.683 70.478 1.00 39.27 211 THR A CA 1
ATOM 1655 C C . THR A 1 213 ? 48.820 29.934 71.914 1.00 38.13 211 THR A C 1
ATOM 1656 O O . THR A 1 213 ? 48.017 30.293 72.775 1.00 38.96 211 THR A O 1
ATOM 1660 N N . ILE A 1 214 ? 50.107 29.731 72.172 1.00 38.18 212 ILE A N 1
ATOM 1661 C CA . ILE A 1 214 ? 50.622 29.762 73.537 1.00 38.36 212 ILE A CA 1
ATOM 1662 C C . ILE A 1 214 ? 50.380 31.128 74.191 1.00 38.95 212 ILE A C 1
ATOM 1663 O O . ILE A 1 214 ? 50.601 32.172 73.580 1.00 40.75 212 ILE A O 1
ATOM 1668 N N . LEU A 1 215 ? 49.907 31.099 75.429 1.00 38.14 213 LEU A N 1
ATOM 1669 C CA . LEU A 1 215 ? 49.692 32.310 76.219 1.00 39.11 213 LEU A CA 1
ATOM 1670 C C . LEU A 1 215 ? 51.033 32.871 76.680 1.00 39.38 213 LEU A C 1
ATOM 1671 O O . LEU A 1 215 ? 51.793 32.163 77.318 1.00 40.62 213 LEU A O 1
ATOM 1676 N N . HIS A 1 216 ? 51.315 34.136 76.378 1.00 42.01 214 HIS A N 1
ATOM 1677 C CA . HIS A 1 216 ? 52.568 34.769 76.823 1.00 43.38 214 HIS A CA 1
ATOM 1678 C C . HIS A 1 216 ? 52.250 35.827 77.873 1.00 44.53 214 HIS A C 1
ATOM 1679 O O . HIS A 1 216 ? 51.650 36.855 77.569 1.00 48.49 214 HIS A O 1
ATOM 1686 N N . VAL A 1 217 ? 52.617 35.517 79.114 1.00 42.48 215 VAL A N 1
ATOM 1687 C CA . VAL A 1 217 ? 52.388 36.368 80.275 1.00 42.98 215 VAL A CA 1
ATOM 1688 C C . VAL A 1 217 ? 53.701 37.076 80.611 1.00 43.87 215 VAL A C 1
ATOM 1689 O O . VAL A 1 217 ? 54.781 36.527 80.380 1.00 43.82 215 VAL A O 1
ATOM 1693 N N . ALA A 1 218 ? 53.604 38.282 81.170 1.00 46.12 216 ALA A N 1
ATOM 1694 C CA . ALA A 1 218 ? 54.783 39.096 81.497 1.00 48.12 216 ALA A CA 1
ATOM 1695 C C . ALA A 1 218 ? 55.803 38.380 82.399 1.00 45.97 216 ALA A C 1
ATOM 1696 O O . ALA A 1 218 ? 55.436 37.562 83.240 1.00 45.82 216 ALA A O 1
ATOM 1698 N N . ALA A 1 219 ? 57.079 38.725 82.214 1.00 49.20 217 ALA A N 1
ATOM 1699 C CA . ALA A 1 219 ? 58.230 38.060 82.865 1.00 52.61 217 ALA A CA 1
ATOM 1700 C C . ALA A 1 219 ? 58.096 37.780 84.369 1.00 58.63 217 ALA A C 1
ATOM 1701 O O . ALA A 1 219 ? 58.315 36.648 84.822 1.00 67.31 217 ALA A O 1
ATOM 1703 N N . LYS A 1 220 ? 57.724 38.808 85.125 1.00 52.61 218 LYS A N 1
ATOM 1704 C CA . LYS A 1 220 ? 57.687 38.737 86.596 1.00 50.35 218 LYS A CA 1
ATOM 1705 C C . LYS A 1 220 ? 56.271 38.545 87.145 1.00 46.11 218 LYS A C 1
ATOM 1706 O O . LYS A 1 220 ? 56.009 38.836 88.316 1.00 47.58 218 LYS A O 1
ATOM 1712 N N . ALA A 1 221 ? 55.369 38.030 86.313 1.00 43.39 219 ALA A N 1
ATOM 1713 C CA . ALA A 1 221 ? 53.971 37.882 86.695 1.00 42.31 219 ALA A CA 1
ATOM 1714 C C . ALA A 1 221 ? 53.804 36.879 87.819 1.00 40.12 219 ALA A C 1
ATOM 1715 O O . ALA A 1 221 ? 54.494 35.850 87.860 1.00 41.09 219 ALA A O 1
ATOM 1717 N N . ASP A 1 222 ? 52.885 37.173 88.731 1.00 40.79 220 ASP A N 1
ATOM 1718 C CA . ASP A 1 222 ? 52.481 36.174 89.705 1.00 40.38 220 ASP A CA 1
ATOM 1719 C C . ASP A 1 222 ? 51.432 35.236 89.106 1.00 39.09 220 ASP A C 1
ATOM 1720 O O . ASP A 1 222 ? 50.919 35.453 87.992 1.00 38.98 220 ASP A O 1
ATOM 1725 N N . VAL A 1 223 ? 51.138 34.171 89.838 1.00 38.84 221 VAL A N 1
ATOM 1726 C CA . VAL A 1 223 ? 50.184 33.176 89.369 1.00 38.37 221 VAL A CA 1
ATOM 1727 C C . VAL A 1 223 ? 48.802 33.800 89.114 1.00 37.92 221 VAL A C 1
ATOM 1728 O O . VAL A 1 223 ? 48.118 33.434 88.149 1.00 38.56 221 VAL A O 1
ATOM 1732 N N . GLU A 1 224 ? 48.398 34.746 89.958 1.00 37.69 222 GLU A N 1
ATOM 1733 C CA . GLU A 1 224 ? 47.113 35.419 89.771 1.00 38.13 222 GLU A CA 1
ATOM 1734 C C . GLU A 1 224 ? 47.038 36.150 88.424 1.00 38.09 222 GLU A C 1
ATOM 1735 O O . GLU A 1 224 ? 46.001 36.121 87.761 1.00 39.50 222 GLU A O 1
ATOM 1741 N N . GLN A 1 225 ? 48.137 36.787 88.022 1.00 39.00 223 GLN A N 1
ATOM 1742 C CA . GLN A 1 225 ? 48.210 37.452 86.720 1.00 38.81 223 GLN A CA 1
ATOM 1743 C C . GLN A 1 225 ? 48.154 36.436 85.571 1.00 38.65 223 GLN A C 1
ATOM 1744 O O . GLN A 1 225 ? 47.517 36.683 84.543 1.00 39.39 223 GLN A O 1
ATOM 1750 N N . GLY A 1 226 ? 48.794 35.285 85.756 1.00 38.13 224 GLY A N 1
ATOM 1751 C CA . GLY A 1 226 ? 48.673 34.184 84.800 1.00 38.11 224 GLY A CA 1
ATOM 1752 C C . GLY A 1 226 ? 47.243 33.674 84.670 1.00 37.62 224 GLY A C 1
ATOM 1753 O O . GLY A 1 226 ? 46.740 33.463 83.564 1.00 38.15 224 GLY A O 1
ATOM 1754 N N . LEU A 1 227 ? 46.584 33.501 85.811 1.00 36.89 225 LEU A N 1
ATOM 1755 C CA . LEU A 1 227 ? 45.176 33.097 85.854 1.00 38.10 225 LEU A CA 1
ATOM 1756 C C . LEU A 1 227 ? 44.288 34.094 85.103 1.00 37.29 225 LEU A C 1
ATOM 1757 O O . LEU A 1 227 ? 43.481 33.709 84.256 1.00 37.76 225 LEU A O 1
ATOM 1762 N N . GLU A 1 228 ? 44.446 35.377 85.407 1.00 37.81 226 GLU A N 1
ATOM 1763 C CA . GLU A 1 228 ? 43.663 36.411 84.738 1.00 37.14 226 GLU A CA 1
ATOM 1764 C C . GLU A 1 228 ? 43.879 36.366 83.224 1.00 37.54 226 GLU A C 1
ATOM 1765 O O . GLU A 1 228 ? 42.918 36.394 82.455 1.00 39.04 226 GLU A O 1
ATOM 1771 N N . ALA A 1 229 ? 45.141 36.267 82.806 1.00 37.18 227 ALA A N 1
ATOM 1772 C CA . ALA A 1 229 ? 45.471 36.189 81.383 1.00 37.97 227 ALA A CA 1
ATOM 1773 C C . ALA A 1 229 ? 44.849 34.952 80.713 1.00 37.01 227 ALA A C 1
ATOM 1774 O O . ALA A 1 229 ? 44.366 35.030 79.576 1.00 38.12 227 ALA A O 1
ATOM 1776 N N . ALA A 1 230 ? 44.844 33.824 81.423 1.00 36.54 228 ALA A N 1
ATOM 1777 C CA . ALA A 1 230 ? 44.284 32.580 80.888 1.00 35.93 228 ALA A CA 1
ATOM 1778 C C . ALA A 1 230 ? 42.782 32.701 80.649 1.00 35.47 228 ALA A C 1
ATOM 1779 O O . ALA A 1 230 ? 42.283 32.321 79.585 1.00 37.79 228 ALA A O 1
ATOM 1781 N N . PHE A 1 231 ? 42.062 33.235 81.634 1.00 35.84 229 PHE A N 1
ATOM 1782 C CA . PHE A 1 231 ? 40.614 33.411 81.484 1.00 37.03 229 PHE A CA 1
ATOM 1783 C C . PHE A 1 231 ? 40.263 34.503 80.465 1.00 35.70 229 PHE A C 1
ATOM 1784 O O . PHE A 1 231 ? 39.272 34.373 79.742 1.00 37.66 229 PHE A O 1
ATOM 1792 N N . GLU A 1 232 ? 41.065 35.567 80.404 1.00 35.69 230 GLU A N 1
ATOM 1793 C CA A GLU A 1 232 ? 40.921 36.599 79.366 0.50 38.34 230 GLU A CA 1
ATOM 1794 C CA B GLU A 1 232 ? 40.881 36.589 79.375 0.50 35.50 230 GLU A CA 1
ATOM 1795 C C . GLU A 1 232 ? 41.025 35.969 77.978 1.00 36.13 230 GLU A C 1
ATOM 1796 O O . GLU A 1 232 ? 40.232 36.253 77.085 1.00 36.74 230 GLU A O 1
ATOM 1807 N N . LEU A 1 233 ? 42.023 35.104 77.806 1.00 36.85 231 LEU A N 1
ATOM 1808 C CA . LEU A 1 233 ? 42.235 34.420 76.530 1.00 36.86 231 LEU A CA 1
ATOM 1809 C C . LEU A 1 233 ? 41.046 33.527 76.160 1.00 36.66 231 LEU A C 1
ATOM 1810 O O . LEU A 1 233 ? 40.564 33.568 75.027 1.00 37.34 231 LEU A O 1
ATOM 1815 N N . ALA A 1 234 ? 40.578 32.730 77.116 1.00 36.19 232 ALA A N 1
ATOM 1816 C CA . ALA A 1 234 ? 39.466 31.813 76.858 1.00 36.75 232 ALA A CA 1
ATOM 1817 C C . ALA A 1 234 ? 38.199 32.573 76.495 1.00 37.40 232 ALA A C 1
ATOM 1818 O O . ALA A 1 234 ? 37.511 32.216 75.537 1.00 37.47 232 ALA A O 1
ATOM 1820 N N . LEU A 1 235 ? 37.905 33.632 77.247 1.00 36.36 233 LEU A N 1
ATOM 1821 C CA . LEU A 1 235 ? 36.731 34.450 76.962 1.00 36.97 233 LEU A CA 1
ATOM 1822 C C . LEU A 1 235 ? 36.863 35.131 75.595 1.00 36.05 233 LEU A C 1
ATOM 1823 O O . LEU A 1 235 ? 35.901 35.173 74.827 1.00 36.91 233 LEU A O 1
ATOM 1828 N N . ALA A 1 236 ? 38.061 35.630 75.276 1.00 35.90 234 ALA A N 1
ATOM 1829 C CA . ALA A 1 236 ? 38.292 36.259 73.974 1.00 36.74 234 ALA A CA 1
ATOM 1830 C C . ALA A 1 236 ? 38.117 35.277 72.810 1.00 35.94 234 ALA A C 1
ATOM 1831 O O . ALA A 1 236 ? 37.553 35.631 71.769 1.00 36.96 234 ALA A O 1
ATOM 1833 N N . GLN A 1 237 ? 38.590 34.045 72.989 1.00 35.72 235 GLN A N 1
ATOM 1834 C CA . GLN A 1 237 ? 38.439 33.023 71.953 1.00 35.70 235 GLN A CA 1
ATOM 1835 C C . GLN A 1 237 ? 36.984 32.614 71.772 1.00 36.54 235 GLN A C 1
ATOM 1836 O O . GLN A 1 237 ? 36.540 32.369 70.646 1.00 37.55 235 GLN A O 1
ATOM 1842 N N . TRP A 1 238 ? 36.248 32.561 72.877 1.00 36.17 236 TRP A N 1
ATOM 1843 C CA . TRP A 1 238 ? 34.813 32.271 72.834 1.00 36.92 236 TRP A CA 1
ATOM 1844 C C . TRP A 1 238 ? 34.095 33.386 72.064 1.00 36.89 236 TRP A C 1
ATOM 1845 O O . TRP A 1 238 ? 33.368 33.113 71.108 1.00 38.05 236 TRP A O 1
ATOM 1856 N N . GLN A 1 239 ? 34.329 34.633 72.466 1.00 35.99 237 GLN A N 1
ATOM 1857 C CA . GLN A 1 239 ? 33.736 35.790 71.784 1.00 37.33 237 GLN A CA 1
ATOM 1858 C C . GLN A 1 239 ? 34.036 35.785 70.293 1.00 37.11 237 GLN A C 1
ATOM 1859 O O . GLN A 1 239 ? 33.127 35.912 69.465 1.00 37.75 237 GLN A O 1
ATOM 1865 N N . TYR A 1 240 ? 35.313 35.630 69.954 1.00 35.75 238 TYR A N 1
ATOM 1866 C CA . TYR A 1 240 ? 35.731 35.740 68.568 1.00 36.79 238 TYR A CA 1
ATOM 1867 C C . TYR A 1 240 ? 35.018 34.697 67.712 1.00 36.26 238 TYR A C 1
ATOM 1868 O O . TYR A 1 240 ? 34.477 35.014 66.659 1.00 37.11 238 TYR A O 1
ATOM 1877 N N . HIS A 1 241 ? 35.017 33.450 68.165 1.00 36.15 239 HIS A N 1
ATOM 1878 C CA . HIS A 1 241 ? 34.433 32.379 67.361 1.00 37.02 239 HIS A CA 1
ATOM 1879 C C . HIS A 1 241 ? 32.910 32.350 67.367 1.00 37.74 239 HIS A C 1
ATOM 1880 O O . HIS A 1 241 ? 32.305 31.935 66.382 1.00 38.29 239 HIS A O 1
ATOM 1887 N N . GLU A 1 242 ? 32.292 32.833 68.442 1.00 36.95 240 GLU A N 1
ATOM 1888 C CA . GLU A 1 242 ? 30.842 33.013 68.448 1.00 38.74 240 GLU A CA 1
ATOM 1889 C C . GLU A 1 242 ? 30.416 34.038 67.399 1.00 38.32 240 GLU A C 1
ATOM 1890 O O . GLU A 1 242 ? 29.427 33.829 66.695 1.00 39.55 240 GLU A O 1
ATOM 1896 N N . GLU A 1 243 ? 31.169 35.134 67.300 1.00 37.46 241 GLU A N 1
ATOM 1897 C CA . GLU A 1 243 ? 30.927 36.160 66.280 1.00 38.60 241 GLU A CA 1
ATOM 1898 C C . GLU A 1 243 ? 31.017 35.559 64.874 1.00 38.68 241 GLU A C 1
ATOM 1899 O O . GLU A 1 243 ? 30.136 35.779 64.044 1.00 39.19 241 GLU A O 1
ATOM 1905 N N . LEU A 1 244 ? 32.066 34.777 64.619 1.00 37.66 242 LEU A N 1
ATOM 1906 C CA . LEU A 1 244 ? 32.219 34.126 63.310 1.00 37.85 242 LEU A CA 1
ATOM 1907 C C . LEU A 1 244 ? 31.094 33.134 63.032 1.00 38.28 242 LEU A C 1
ATOM 1908 O O . LEU A 1 244 ? 30.592 33.061 61.913 1.00 39.53 242 LEU A O 1
ATOM 1913 N N . TRP A 1 245 ? 30.709 32.381 64.057 1.00 38.14 243 TRP A N 1
ATOM 1914 C CA . TRP A 1 245 ? 29.681 31.354 63.923 1.00 39.33 243 TRP A CA 1
ATOM 1915 C C . TRP A 1 245 ? 28.329 31.972 63.576 1.00 40.28 243 TRP A C 1
ATOM 1916 O O . TRP A 1 245 ? 27.690 31.558 62.606 1.00 41.44 243 TRP A O 1
ATOM 1927 N N . VAL A 1 246 ? 27.922 32.995 64.324 1.00 40.11 244 VAL A N 1
ATOM 1928 C CA . VAL A 1 246 ? 26.619 33.627 64.090 1.00 42.16 244 VAL A CA 1
ATOM 1929 C C . VAL A 1 246 ? 26.582 34.383 62.743 1.00 42.29 244 VAL A C 1
ATOM 1930 O O . VAL A 1 246 ? 25.519 34.513 62.129 1.00 46.45 244 VAL A O 1
ATOM 1934 N N . ARG A 1 247 ? 27.747 34.832 62.266 1.00 41.46 245 ARG A N 1
ATOM 1935 C CA . ARG A 1 247 ? 27.872 35.448 60.932 1.00 43.24 245 ARG A CA 1
ATOM 1936 C C . ARG A 1 247 ? 27.896 34.449 59.758 1.00 45.27 245 ARG A C 1
ATOM 1937 O O . ARG A 1 247 ? 27.917 34.864 58.600 1.00 49.32 245 ARG A O 1
ATOM 1945 N N . GLY A 1 248 ? 27.904 33.149 60.053 1.00 43.27 246 GLY A N 1
ATOM 1946 C CA . GLY A 1 248 ? 27.720 32.102 59.042 1.00 44.09 246 GLY A CA 1
ATOM 1947 C C . GLY A 1 248 ? 28.848 31.102 58.841 1.00 43.12 246 GLY A C 1
ATOM 1948 O O . GLY A 1 248 ? 28.781 30.292 57.911 1.00 45.44 246 GLY A O 1
ATOM 1949 N N . ASN A 1 249 ? 29.878 31.142 59.686 1.00 42.65 247 ASN A N 1
ATOM 1950 C CA . ASN A 1 249 ? 30.985 30.187 59.598 1.00 40.95 247 ASN A CA 1
ATOM 1951 C C . ASN A 1 249 ? 30.667 28.967 60.459 1.00 40.96 247 ASN A C 1
ATOM 1952 O O . ASN A 1 249 ? 30.838 29.000 61.672 1.00 41.13 247 ASN A O 1
ATOM 1957 N N . ASP A 1 250 ? 30.207 27.888 59.832 1.00 41.13 248 ASP A N 1
ATOM 1958 C CA . ASP A 1 250 ? 29.792 26.698 60.587 1.00 41.64 248 ASP A CA 1
ATOM 1959 C C . ASP A 1 250 ? 30.955 26.013 61.311 1.00 40.56 248 ASP A C 1
ATOM 1960 O O . ASP A 1 250 ? 30.764 25.433 62.387 1.00 43.38 248 ASP A O 1
ATOM 1965 N N . ALA A 1 251 ? 32.155 26.107 60.736 1.00 40.15 249 ALA A N 1
ATOM 1966 C CA . ALA A 1 251 ? 33.355 25.525 61.343 1.00 39.93 249 ALA A CA 1
ATOM 1967 C C . ALA A 1 251 ? 33.738 26.199 62.665 1.00 39.92 249 ALA A C 1
ATOM 1968 O O . ALA A 1 251 ? 34.433 25.602 63.490 1.00 42.11 249 ALA A O 1
ATOM 1970 N N . ALA A 1 252 ? 33.291 27.441 62.869 1.00 39.15 250 ALA A N 1
ATOM 1971 C CA . ALA A 1 252 ? 33.568 28.154 64.117 1.00 40.62 250 ALA A CA 1
ATOM 1972 C C . ALA A 1 252 ? 32.847 27.563 65.332 1.00 39.47 250 ALA A C 1
ATOM 1973 O O . ALA A 1 252 ? 33.269 27.791 66.460 1.00 39.90 250 ALA A O 1
ATOM 1975 N N . LYS A 1 253 ? 31.770 26.806 65.110 1.00 39.22 251 LYS A N 1
ATOM 1976 C CA . LYS A 1 253 ? 31.049 26.152 66.209 1.00 40.21 251 LYS A CA 1
ATOM 1977 C C . LYS A 1 253 ? 31.979 25.294 67.066 1.00 40.61 251 LYS A C 1
ATOM 1978 O O . LYS A 1 253 ? 31.959 25.394 68.296 1.00 41.16 251 LYS A O 1
ATOM 1984 N N . GLU A 1 254 ? 32.789 24.462 66.408 1.00 41.97 252 GLU A N 1
ATOM 1985 C CA . GLU A 1 254 ? 33.779 23.620 67.088 1.00 43.51 252 GLU A CA 1
ATOM 1986 C C . GLU A 1 254 ? 34.702 24.459 67.972 1.00 41.40 252 GLU A C 1
ATOM 1987 O O . GLU A 1 254 ? 35.066 24.038 69.069 1.00 41.28 252 GLU A O 1
ATOM 1993 N N . GLN A 1 255 ? 35.071 25.644 67.490 1.00 39.29 253 GLN A N 1
ATOM 1994 C CA . GLN A 1 255 ? 35.988 26.520 68.219 1.00 39.22 253 GLN A CA 1
ATOM 1995 C C . GLN A 1 255 ? 35.323 27.254 69.381 1.00 39.19 253 GLN A C 1
ATOM 1996 O O . GLN A 1 255 ? 35.987 27.565 70.366 1.00 38.90 253 GLN A O 1
ATOM 2002 N N . VAL A 1 256 ? 34.016 27.506 69.284 1.00 37.95 254 VAL A N 1
ATOM 2003 C CA . VAL A 1 256 ? 33.249 27.990 70.437 1.00 38.50 254 VAL A CA 1
ATOM 2004 C C . VAL A 1 256 ? 33.298 26.943 71.558 1.00 37.93 254 VAL A C 1
ATOM 2005 O O . VAL A 1 256 ? 33.627 27.256 72.705 1.00 38.51 254 VAL A O 1
ATOM 2009 N N . LEU A 1 257 ? 32.978 25.701 71.216 1.00 38.69 255 LEU A N 1
ATOM 2010 C CA . LEU A 1 257 ? 33.047 24.610 72.186 1.00 39.53 255 LEU A CA 1
ATOM 2011 C C . LEU A 1 257 ? 34.461 24.422 72.745 1.00 39.48 255 LEU A C 1
ATOM 2012 O O . LEU A 1 257 ? 34.630 24.185 73.940 1.00 40.06 255 LEU A O 1
ATOM 2017 N N . ALA A 1 258 ? 35.474 24.554 71.891 1.00 38.92 256 ALA A N 1
ATOM 2018 C CA . ALA A 1 258 ? 36.870 24.458 72.342 1.00 40.07 256 ALA A CA 1
ATOM 2019 C C . ALA A 1 258 ? 37.228 25.557 73.349 1.00 38.68 256 ALA A C 1
ATOM 2020 O O . ALA A 1 258 ? 37.937 25.304 74.323 1.00 39.41 256 ALA A O 1
ATOM 2022 N N . ALA A 1 259 ? 36.725 26.770 73.114 1.00 37.70 257 ALA A N 1
ATOM 2023 C CA . ALA A 1 259 ? 36.975 27.891 74.024 1.00 37.52 257 ALA A CA 1
ATOM 2024 C C . ALA A 1 259 ? 36.306 27.667 75.384 1.00 37.57 257 ALA A C 1
ATOM 2025 O O . ALA A 1 259 ? 36.906 27.931 76.418 1.00 37.76 257 ALA A O 1
ATOM 2027 N N . ILE A 1 260 ? 35.078 27.154 75.380 1.00 37.47 258 ILE A N 1
ATOM 2028 C CA . ILE A 1 260 ? 34.399 26.792 76.629 1.00 38.26 258 ILE A CA 1
ATOM 2029 C C . ILE A 1 260 ? 35.191 25.689 77.351 1.00 38.39 258 ILE A C 1
ATOM 2030 O O . ILE A 1 260 ? 35.352 25.737 78.573 1.00 38.81 258 ILE A O 1
ATOM 2035 N N . GLY A 1 261 ? 35.706 24.723 76.589 1.00 38.48 259 GLY A N 1
ATOM 2036 C CA . GLY A 1 261 ? 36.608 23.710 77.130 1.00 38.95 259 GLY A CA 1
ATOM 2037 C C . GLY A 1 261 ? 37.838 24.305 77.789 1.00 37.86 259 GLY A C 1
ATOM 2038 O O . GLY A 1 261 ? 38.250 23.868 78.865 1.00 38.94 259 GLY A O 1
ATOM 2039 N N . LEU A 1 262 ? 38.418 25.318 77.152 1.00 37.26 260 LEU A N 1
ATOM 2040 C CA . LEU A 1 262 ? 39.589 26.000 77.708 1.00 37.82 260 LEU A CA 1
ATOM 2041 C C . LEU A 1 262 ? 39.271 26.665 79.052 1.00 38.04 260 LEU A C 1
ATOM 2042 O O . LEU A 1 262 ? 40.102 26.642 79.960 1.00 37.83 260 LEU A O 1
ATOM 2047 N N . VAL A 1 263 ? 38.070 27.230 79.185 1.00 37.69 261 VAL A N 1
ATOM 2048 C CA . VAL A 1 263 ? 37.621 27.773 80.473 1.00 38.31 261 VAL A CA 1
ATOM 2049 C C . VAL A 1 263 ? 37.642 26.670 81.536 1.00 36.99 261 VAL A C 1
ATOM 2050 O O . VAL A 1 263 ? 38.186 26.860 82.632 1.00 37.71 261 VAL A O 1
ATOM 2054 N N . ARG A 1 264 ? 37.043 25.525 81.212 1.00 37.88 262 ARG A N 1
ATOM 2055 C CA . ARG A 1 264 ? 37.001 24.401 82.150 1.00 38.00 262 ARG A CA 1
ATOM 2056 C C . ARG A 1 264 ? 38.406 23.926 82.506 1.00 37.04 262 ARG A C 1
ATOM 2057 O O . ARG A 1 264 ? 38.697 23.654 83.668 1.00 38.61 262 ARG A O 1
ATOM 2065 N N . HIS A 1 265 ? 39.275 23.844 81.504 1.00 37.20 263 HIS A N 1
ATOM 2066 C CA . HIS A 1 265 ? 40.644 23.365 81.725 1.00 37.72 263 HIS A CA 1
ATOM 2067 C C . HIS A 1 265 ? 41.472 24.349 82.549 1.00 37.02 263 HIS A C 1
ATOM 2068 O O . HIS A 1 265 ? 42.305 23.927 83.354 1.00 37.97 263 HIS A O 1
ATOM 2075 N N . ALA A 1 266 ? 41.218 25.647 82.374 1.00 37.38 264 ALA A N 1
ATOM 2076 C CA . ALA A 1 266 ? 41.842 26.673 83.204 1.00 38.01 264 ALA A CA 1
ATOM 2077 C C . ALA A 1 266 ? 41.395 26.559 84.663 1.00 38.07 264 ALA A C 1
ATOM 2078 O O . ALA A 1 266 ? 42.218 26.638 85.566 1.00 38.57 264 ALA A O 1
ATOM 2080 N N . LEU A 1 267 ? 40.102 26.334 84.896 1.00 36.91 265 LEU A N 1
ATOM 2081 C CA . LEU A 1 267 ? 39.621 26.102 86.263 1.00 36.96 265 LEU A CA 1
ATOM 2082 C C . LEU A 1 267 ? 40.301 24.890 86.908 1.00 38.12 265 LEU A C 1
ATOM 2083 O O . LEU A 1 267 ? 40.673 24.939 88.076 1.00 40.39 265 LEU A O 1
ATOM 2088 N N . MET A 1 268 ? 40.480 23.818 86.142 1.00 38.86 266 MET A N 1
ATOM 2089 C CA . MET A 1 268 ? 41.199 22.638 86.637 1.00 39.01 266 MET A CA 1
ATOM 2090 C C . MET A 1 268 ? 42.671 22.942 86.937 1.00 39.90 266 MET A C 1
ATOM 2091 O O . MET A 1 268 ? 43.186 22.573 87.994 1.00 40.27 266 MET A O 1
ATOM 2096 N N . LEU A 1 269 ? 43.328 23.636 86.017 1.00 37.85 267 LEU A N 1
ATOM 2097 C CA . LEU A 1 269 ? 44.753 23.966 86.150 1.00 38.38 267 LEU A CA 1
ATOM 2098 C C . LEU A 1 269 ? 45.056 24.749 87.422 1.00 38.69 267 LEU A C 1
ATOM 2099 O O . LEU A 1 269 ? 46.040 24.467 88.099 1.00 39.71 267 LEU A O 1
ATOM 2104 N N . PHE A 1 270 ? 44.208 25.727 87.738 1.00 38.28 268 PHE A N 1
ATOM 2105 C CA . PHE A 1 270 ? 44.388 26.554 88.936 1.00 38.80 268 PHE A CA 1
ATOM 2106 C C . PHE A 1 270 ? 43.645 26.020 90.170 1.00 39.81 268 PHE A C 1
ATOM 2107 O O . PHE A 1 270 ? 43.589 26.696 91.198 1.00 40.79 268 PHE A O 1
ATOM 2115 N N . GLY A 1 271 ? 43.133 24.788 90.087 1.00 40.35 269 GLY A N 1
ATOM 2116 C CA . GLY A 1 271 ? 42.311 24.194 91.138 1.00 41.59 269 GLY A CA 1
ATOM 2117 C C . GLY A 1 271 ? 43.019 23.809 92.427 1.00 42.55 269 GLY A C 1
ATOM 2118 O O . GLY A 1 271 ? 42.367 23.571 93.440 1.00 44.07 269 GLY A O 1
ATOM 2119 N N . GLY A 1 272 ? 44.349 23.738 92.395 1.00 41.55 270 GLY A N 1
ATOM 2120 C CA . GLY A 1 272 ? 45.149 23.603 93.612 1.00 41.43 270 GLY A CA 1
ATOM 2121 C C . GLY A 1 272 ? 45.182 24.865 94.455 1.00 42.25 270 GLY A C 1
ATOM 2122 O O . GLY A 1 272 ? 45.556 24.816 95.626 1.00 47.59 270 GLY A O 1
ATOM 2123 N N . ILE A 1 273 ? 44.813 25.992 93.847 1.00 40.84 271 ILE A N 1
ATOM 2124 C CA . ILE A 1 273 ? 44.787 27.296 94.495 1.00 40.40 271 ILE A CA 1
ATOM 2125 C C . ILE A 1 273 ? 43.353 27.800 94.660 1.00 40.76 271 ILE A C 1
ATOM 2126 O O . ILE A 1 273 ? 42.950 28.178 95.756 1.00 42.23 271 ILE A O 1
ATOM 2131 N N . VAL A 1 274 ? 42.608 27.838 93.557 1.00 40.64 272 VAL A N 1
ATOM 2132 C CA . VAL A 1 274 ? 41.221 28.294 93.556 1.00 40.35 272 VAL A CA 1
ATOM 2133 C C . VAL A 1 274 ? 40.313 27.084 93.771 1.00 42.18 272 VAL A C 1
ATOM 2134 O O . VAL A 1 274 ? 40.259 26.214 92.904 1.00 42.83 272 VAL A O 1
ATOM 2138 N N . PRO A 1 275 ? 39.604 27.017 94.921 1.00 41.62 273 PRO A N 1
ATOM 2139 C CA . PRO A 1 275 ? 38.777 25.832 95.188 1.00 43.78 273 PRO A CA 1
ATOM 2140 C C . PRO A 1 275 ? 37.646 25.641 94.188 1.00 43.69 273 PRO A C 1
ATOM 2141 O O . PRO A 1 275 ? 37.144 26.614 93.620 1.00 42.60 273 PRO A O 1
ATOM 2145 N N . ARG A 1 276 ? 37.239 24.386 94.019 1.00 45.27 274 ARG A N 1
ATOM 2146 C CA . ARG A 1 276 ? 36.161 24.008 93.103 1.00 46.46 274 ARG A CA 1
ATOM 2147 C C . ARG A 1 276 ? 34.871 24.795 93.365 1.00 46.04 274 ARG A C 1
ATOM 2148 O O . ARG A 1 276 ? 34.199 25.220 92.423 1.00 46.84 274 ARG A O 1
ATOM 2156 N N . LYS A 1 277 ? 34.552 25.020 94.640 1.00 46.90 275 LYS A N 1
ATOM 2157 C CA . LYS A 1 277 ? 33.328 25.749 95.020 1.00 48.09 275 LYS A CA 1
ATOM 2158 C C . LYS A 1 277 ? 33.292 27.224 94.592 1.00 46.61 275 LYS A C 1
ATOM 2159 O O . LYS A 1 277 ? 32.232 27.843 94.607 1.00 49.58 275 LYS A O 1
ATOM 2165 N N . ALA A 1 278 ? 34.442 27.786 94.217 1.00 43.79 276 ALA A N 1
ATOM 2166 C CA . ALA A 1 278 ? 34.482 29.133 93.650 1.00 41.81 276 ALA A CA 1
ATOM 2167 C C . ALA A 1 278 ? 33.824 29.236 92.268 1.00 41.98 276 ALA A C 1
ATOM 2168 O O . ALA A 1 278 ? 33.551 30.347 91.818 1.00 44.34 276 ALA A O 1
ATOM 2170 N N . SER A 1 279 ? 33.590 28.104 91.595 1.00 41.25 277 SER A N 1
ATOM 2171 C CA . SER A 1 279 ? 33.048 28.100 90.229 1.00 41.56 277 SER A CA 1
ATOM 2172 C C . SER A 1 279 ? 31.876 27.130 90.006 1.00 42.32 277 SER A C 1
ATOM 2173 O O . SER A 1 279 ? 31.583 26.774 88.865 1.00 41.85 277 SER A O 1
ATOM 2176 N N . THR A 1 280 ? 31.191 26.727 91.078 1.00 43.52 278 THR A N 1
ATOM 2177 C CA . THR A 1 280 ? 30.106 25.741 90.973 1.00 43.34 278 THR A CA 1
ATOM 2178 C C . THR A 1 280 ? 29.020 26.203 9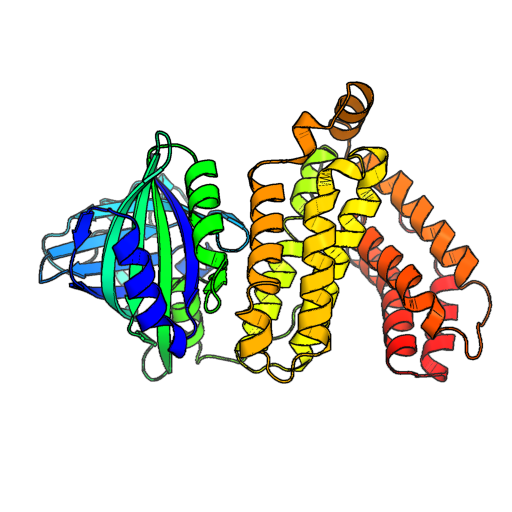0.000 1.00 41.64 278 THR A C 1
ATOM 2179 O O . THR A 1 280 ? 28.664 25.480 89.067 1.00 44.01 278 THR A O 1
ATOM 2183 N N . HIS A 1 281 ? 28.514 27.413 90.221 1.00 44.09 279 HIS A N 1
ATOM 2184 C CA . HIS A 1 281 ? 27.439 27.960 89.395 1.00 45.93 279 HIS A CA 1
ATOM 2185 C C . HIS A 1 281 ? 27.914 28.202 87.962 1.00 43.94 279 HIS A C 1
ATOM 2186 O O . HIS A 1 281 ? 27.222 27.852 87.011 1.00 42.70 279 HIS A O 1
ATOM 2193 N N . LEU A 1 282 ? 29.105 28.780 87.816 1.00 42.09 280 LEU A N 1
ATOM 2194 C CA . LEU A 1 282 ? 29.703 28.992 86.492 1.00 40.75 280 LEU A CA 1
ATOM 2195 C C . LEU A 1 282 ? 29.761 27.699 85.678 1.00 40.22 280 LEU A C 1
ATOM 2196 O O . LEU A 1 282 ? 29.311 27.657 84.526 1.00 41.21 280 LEU A O 1
ATOM 2201 N N . ARG A 1 283 ? 30.299 26.643 86.284 1.00 41.30 281 ARG A N 1
ATOM 2202 C CA . ARG A 1 283 ? 30.414 25.353 85.593 1.00 40.53 281 ARG A CA 1
ATOM 2203 C C . ARG A 1 283 ? 29.053 24.731 85.254 1.00 41.60 281 ARG A C 1
ATOM 2204 O O . ARG A 1 283 ? 28.898 24.139 84.188 1.00 43.56 281 ARG A O 1
ATOM 2212 N N . ASP A 1 284 ? 28.069 24.896 86.135 1.00 43.38 282 ASP A N 1
ATOM 2213 C CA . ASP A 1 284 ? 26.695 24.454 85.844 1.00 45.37 282 ASP A CA 1
ATOM 2214 C C . ASP A 1 284 ? 26.147 25.174 84.609 1.00 44.22 282 ASP A C 1
ATOM 2215 O O . ASP A 1 284 ? 25.582 24.544 83.714 1.00 45.77 282 ASP A O 1
ATOM 2220 N N . LEU A 1 285 ? 26.337 26.489 84.556 1.00 42.42 283 LEU A N 1
ATOM 2221 C CA . LEU A 1 285 ? 25.898 27.275 83.402 1.00 42.24 283 LEU A CA 1
ATOM 2222 C C . LEU A 1 285 ? 2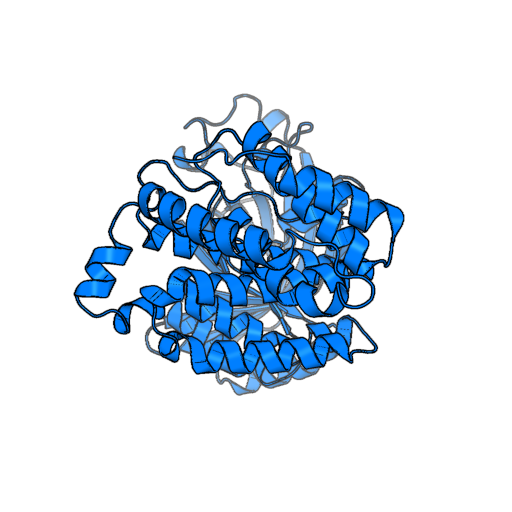6.636 26.888 82.123 1.00 42.33 283 LEU A C 1
ATOM 2223 O O . LEU A 1 285 ? 26.023 26.799 81.067 1.00 42.92 283 LEU A O 1
ATOM 2228 N N . LEU A 1 286 ? 27.940 26.637 82.214 1.00 41.53 284 LEU A N 1
ATOM 2229 C CA . LEU A 1 286 ? 28.695 26.191 81.038 1.00 42.33 284 LEU A CA 1
ATOM 2230 C C . LEU A 1 286 ? 28.146 24.874 80.478 1.00 43.76 284 LEU A C 1
ATOM 2231 O O . LEU A 1 286 ? 28.054 24.710 79.265 1.00 44.94 284 LEU A O 1
ATOM 2236 N N . THR A 1 287 ? 27.769 23.956 81.366 1.00 44.82 285 THR A N 1
ATOM 2237 C CA . THR A 1 287 ? 27.184 22.669 80.971 1.00 46.58 285 THR A CA 1
ATOM 2238 C C . THR A 1 287 ? 25.904 22.838 80.151 1.00 47.31 285 THR A C 1
ATOM 2239 O O . THR A 1 287 ? 25.732 22.186 79.121 1.00 47.26 285 THR A O 1
ATOM 2243 N N . GLN A 1 288 ? 25.017 23.715 80.611 1.00 46.30 286 GLN A N 1
ATOM 2244 C CA . GLN A 1 288 ? 23.753 23.968 79.916 1.00 47.45 286 GLN A CA 1
ATOM 2245 C C . GLN A 1 288 ? 23.985 24.663 78.576 1.00 45.39 286 GLN A C 1
ATOM 2246 O O . GLN A 1 288 ? 23.295 24.380 77.598 1.00 46.32 286 GLN A O 1
ATOM 2252 N N . CYS A 1 289 ? 24.968 25.562 78.536 1.00 44.02 287 CYS A N 1
ATOM 2253 C CA . CYS A 1 289 ? 25.357 26.218 77.293 1.00 43.29 287 CYS A CA 1
ATOM 2254 C C . CYS A 1 289 ? 25.890 25.216 76.261 1.00 43.99 287 CYS A C 1
ATOM 2255 O O . CYS A 1 289 ? 25.473 25.231 75.103 1.00 44.33 287 CYS A O 1
ATOM 2258 N N . GLU A 1 290 ? 26.807 24.352 76.689 1.00 43.05 288 GLU A N 1
ATOM 2259 C CA . GLU A 1 290 ? 27.372 23.316 75.814 1.00 44.74 288 GLU A CA 1
ATOM 2260 C C . GLU A 1 290 ? 26.305 22.398 75.222 1.00 45.49 288 GLU A C 1
ATOM 2261 O O . GLU A 1 290 ? 26.368 22.054 74.038 1.00 47.45 288 GLU A O 1
ATOM 2267 N N . ALA A 1 291 ? 25.337 22.007 76.050 1.00 46.30 289 ALA A N 1
ATOM 2268 C CA . ALA A 1 291 ? 24.223 21.165 75.601 1.00 49.39 289 ALA A CA 1
ATOM 2269 C C . ALA A 1 291 ? 23.356 21.882 74.569 1.00 49.65 289 ALA A C 1
ATOM 2270 O O . ALA A 1 291 ? 22.950 21.282 73.574 1.00 51.46 289 ALA A O 1
ATOM 2272 N N . THR A 1 292 ? 23.083 23.166 74.803 1.00 47.67 290 THR A N 1
ATOM 2273 C CA . THR A 1 292 ? 22.322 23.981 73.851 1.00 47.98 290 THR A CA 1
ATOM 2274 C C . THR A 1 292 ? 23.043 24.095 72.504 1.00 47.08 290 THR A C 1
ATOM 2275 O O . THR A 1 292 ? 22.420 23.949 71.452 1.00 48.71 290 THR A O 1
ATOM 2279 N N . ILE A 1 293 ? 24.351 24.341 72.546 1.00 44.42 291 ILE A N 1
ATOM 2280 C CA . ILE A 1 293 ? 25.157 24.460 71.331 1.00 45.99 291 ILE A CA 1
ATOM 2281 C C . ILE A 1 293 ? 25.182 23.139 70.559 1.00 50.31 291 ILE A C 1
ATOM 2282 O O . ILE A 1 293 ? 24.974 23.132 69.348 1.00 50.12 291 ILE A O 1
ATOM 2287 N N . ALA A 1 294 ? 25.411 22.032 71.265 1.00 50.86 292 ALA A N 1
ATOM 2288 C CA . ALA A 1 294 ? 25.513 20.709 70.630 1.00 53.49 292 ALA A CA 1
ATOM 2289 C C . ALA A 1 294 ? 24.253 20.286 69.872 1.00 58.45 292 ALA A C 1
ATOM 2290 O O . ALA A 1 294 ? 24.350 19.718 68.782 1.00 63.27 292 ALA A O 1
ATOM 2292 N N . SER A 1 295 ? 23.083 20.572 70.445 1.00 58.40 293 SER A N 1
ATOM 2293 C CA . SER A 1 295 ? 21.799 20.174 69.854 1.00 62.34 293 SER A CA 1
ATOM 2294 C C . SER A 1 295 ? 21.144 21.249 68.974 1.00 58.84 293 SER A C 1
ATOM 2295 O O . SER A 1 295 ? 20.046 21.030 68.459 1.00 60.05 293 SER A O 1
ATOM 2298 N N . ALA A 1 296 ? 21.806 22.395 68.795 1.00 59.26 294 ALA A N 1
ATOM 2299 C CA . ALA A 1 296 ? 21.228 23.512 68.046 1.00 56.94 294 ALA A CA 1
ATOM 2300 C C . ALA A 1 296 ? 21.084 23.205 66.559 1.00 59.84 294 ALA A C 1
ATOM 2301 O O . ALA A 1 296 ? 22.009 22.675 65.940 1.00 62.99 294 ALA A O 1
ATOM 2303 N N . VAL A 1 297 ? 19.921 23.544 66.004 1.00 63.93 295 VAL A N 1
ATOM 2304 C CA . VAL A 1 297 ? 19.710 23.531 64.547 1.00 66.17 295 VAL A CA 1
ATOM 2305 C C . VAL A 1 297 ? 20.215 24.823 63.886 1.00 61.13 295 VAL A C 1
ATOM 2306 O O . VAL A 1 297 ? 20.433 24.856 62.673 1.00 65.06 295 VAL A O 1
ATOM 2310 N N . SER A 1 298 ? 20.407 25.871 64.690 1.00 59.02 296 SER A N 1
ATOM 2311 C CA . SER A 1 298 ? 20.716 27.204 64.193 1.00 58.06 296 SER A CA 1
ATOM 2312 C C . SER A 1 298 ? 21.707 27.910 65.125 1.00 51.22 296 SER A C 1
ATOM 2313 O O . SER A 1 298 ? 21.527 27.898 66.344 1.00 51.14 296 SER A O 1
ATOM 2316 N N . ALA A 1 299 ? 22.747 28.512 64.547 1.00 49.71 297 ALA A N 1
ATOM 2317 C CA . ALA A 1 299 ? 23.694 29.339 65.304 1.00 46.95 297 ALA A CA 1
ATOM 2318 C C . ALA A 1 299 ? 22.971 30.488 65.998 1.00 45.96 297 ALA A C 1
ATOM 2319 O O . ALA A 1 299 ? 23.212 30.762 67.170 1.00 44.85 297 ALA A O 1
ATOM 2321 N N . VAL A 1 300 ? 22.074 31.145 65.269 1.00 46.02 298 VAL A N 1
ATOM 2322 C CA . VAL A 1 300 ? 21.321 32.278 65.815 1.00 46.35 298 VAL A CA 1
ATOM 2323 C C . VAL A 1 300 ? 20.566 31.859 67.081 1.00 47.05 298 VAL A C 1
ATOM 2324 O O . VAL A 1 300 ? 20.690 32.505 68.120 1.00 48.25 298 VAL A O 1
ATOM 2328 N N . THR A 1 301 ? 19.820 30.761 67.008 1.00 46.76 299 THR A N 1
ATOM 2329 C CA . THR A 1 301 ? 19.086 30.276 68.179 1.00 49.35 299 THR A CA 1
ATOM 2330 C C . THR A 1 301 ? 20.024 29.921 69.339 1.00 49.03 299 THR A C 1
ATOM 2331 O O . THR A 1 301 ? 19.772 30.318 70.471 1.00 51.27 299 THR A O 1
ATOM 2335 N N . ALA A 1 302 ? 21.111 29.208 69.051 1.00 45.77 300 ALA A N 1
ATOM 2336 C CA . ALA A 1 302 ? 22.055 28.795 70.094 1.00 44.66 300 ALA A CA 1
ATOM 2337 C C . ALA A 1 302 ? 22.738 29.981 70.773 1.00 42.63 300 ALA A C 1
ATOM 2338 O O . ALA A 1 302 ? 22.838 30.027 71.998 1.00 44.72 300 ALA A O 1
ATOM 2340 N N . VAL A 1 303 ? 23.212 30.923 69.966 1.00 42.43 301 VAL A N 1
ATOM 2341 C CA . VAL A 1 303 ? 23.999 32.058 70.464 1.00 43.44 301 VAL A CA 1
ATOM 2342 C C . VAL A 1 303 ? 23.152 33.066 71.245 1.00 43.87 301 VAL A C 1
ATOM 2343 O O . VAL A 1 303 ? 23.625 33.643 72.222 1.00 44.93 301 VAL A O 1
ATOM 2347 N N . TYR A 1 304 ? 21.912 33.285 70.814 1.00 42.86 302 TYR A N 1
ATOM 2348 C CA . TYR A 1 304 ? 21.026 34.237 71.490 1.00 44.04 302 TYR A CA 1
ATOM 2349 C C . TYR A 1 304 ? 20.201 33.621 72.617 1.00 46.47 302 TYR A C 1
ATOM 2350 O O . TYR A 1 304 ? 19.398 34.317 73.242 1.00 48.18 302 TYR A O 1
ATOM 2359 N N . SER A 1 305 ? 20.416 32.333 72.893 1.00 44.78 303 SER A N 1
ATOM 2360 C CA . SER A 1 305 ? 19.694 31.632 73.942 1.00 45.78 303 SER A CA 1
ATOM 2361 C C . SER A 1 305 ? 20.034 32.167 75.326 1.00 45.85 303 SER A C 1
ATOM 2362 O O . SER A 1 305 ? 21.101 32.769 75.544 1.00 45.70 303 SER A O 1
ATOM 2365 N N A THR A 1 306 ? 19.127 31.954 76.277 0.50 44.76 304 THR A N 1
ATOM 2366 N N B THR A 1 306 ? 19.105 31.931 76.243 0.50 46.23 304 THR A N 1
ATOM 2367 C CA A THR A 1 306 ? 19.396 32.309 77.670 0.50 43.90 304 THR A CA 1
ATOM 2368 C CA B THR A 1 306 ? 19.273 32.214 77.655 0.50 47.23 304 THR A CA 1
ATOM 2369 C C A THR A 1 306 ? 20.538 31.454 78.240 0.50 45.21 304 THR A C 1
ATOM 2370 C C B THR A 1 306 ? 20.466 31.438 78.247 0.50 46.45 304 THR A C 1
ATOM 2371 O O A THR A 1 306 ? 21.334 31.945 79.046 0.50 43.43 304 THR A O 1
ATOM 2372 O O B THR A 1 306 ? 21.220 31.970 79.065 0.50 46.21 304 THR A O 1
ATOM 2379 N N . GLU A 1 307 ? 20.648 30.201 77.788 1.00 45.44 305 GLU A N 1
ATOM 2380 C CA . GLU A 1 307 ? 21.731 29.313 78.245 1.00 44.25 305 GLU A CA 1
ATOM 2381 C C . GLU A 1 307 ? 23.108 29.888 77.902 1.00 42.60 305 GLU A C 1
ATOM 2382 O O . GLU A 1 307 ? 23.978 30.001 78.773 1.00 42.99 305 GLU A O 1
ATOM 2388 N N . THR A 1 308 ? 23.287 30.292 76.647 1.00 42.31 306 THR A N 1
ATOM 2389 C CA . THR A 1 308 ? 24.541 30.929 76.236 1.00 41.57 306 THR A CA 1
ATOM 2390 C C . THR A 1 308 ? 24.736 32.276 76.923 1.00 39.78 306 THR A C 1
ATOM 2391 O O . THR A 1 308 ? 25.818 32.561 77.447 1.00 41.50 306 THR A O 1
ATOM 2395 N N . ALA A 1 309 ? 23.691 33.098 76.933 1.00 40.35 307 ALA A N 1
ATOM 2396 C CA . ALA A 1 309 ? 23.800 34.434 77.510 1.00 41.66 307 ALA A CA 1
ATOM 2397 C C . ALA A 1 309 ? 24.156 34.406 78.996 1.00 39.51 307 ALA A C 1
ATOM 2398 O O . ALA A 1 309 ? 25.018 35.165 79.440 1.00 41.35 307 ALA A O 1
ATOM 2400 N N . MET A 1 310 ? 23.516 33.518 79.752 1.00 40.72 308 MET A N 1
ATOM 2401 C CA . MET A 1 310 ? 23.779 33.410 81.190 1.00 41.62 308 MET A CA 1
ATOM 2402 C C . MET A 1 310 ? 25.179 32.864 81.475 1.00 41.17 308 MET A C 1
ATOM 2403 O O . MET A 1 310 ? 25.866 33.357 82.368 1.00 42.49 308 MET A O 1
ATOM 2408 N N . ALA A 1 311 ? 25.602 31.860 80.712 1.00 40.58 309 ALA A N 1
ATOM 2409 C CA . ALA A 1 311 ? 26.949 31.302 80.869 1.00 41.01 309 ALA A CA 1
ATOM 2410 C C . ALA A 1 311 ? 28.027 32.342 80.583 1.00 39.64 309 ALA A C 1
ATOM 2411 O O . ALA A 1 311 ? 28.985 32.480 81.353 1.00 39.93 309 ALA A O 1
ATOM 2413 N N . LYS A 1 312 ? 27.865 33.071 79.481 1.00 39.05 310 LYS A N 1
ATOM 2414 C CA . LYS A 1 312 ? 28.842 34.083 79.092 1.00 39.32 310 LYS A CA 1
ATOM 2415 C C . LYS A 1 312 ? 28.904 35.218 80.111 1.00 38.63 310 LYS A C 1
ATOM 2416 O O . LYS A 1 312 ? 29.987 35.671 80.469 1.00 39.49 310 LYS A O 1
ATOM 2422 N N . LEU A 1 313 ? 27.744 35.691 80.562 1.00 40.08 311 LEU A N 1
ATOM 2423 C CA . LEU A 1 313 ? 27.706 36.743 81.582 1.00 41.05 311 LEU A CA 1
ATOM 2424 C C . LEU A 1 313 ? 28.347 36.279 82.894 1.00 39.36 311 LEU A C 1
ATOM 2425 O O . LEU A 1 313 ? 29.076 37.037 83.533 1.00 40.30 311 LEU A O 1
ATOM 2430 N N . ALA A 1 314 ? 28.096 35.026 83.270 1.00 40.12 312 ALA A N 1
ATOM 2431 C CA . ALA A 1 314 ? 28.691 34.452 84.472 1.00 40.75 312 ALA A CA 1
ATOM 2432 C C . ALA A 1 314 ? 30.217 34.442 84.382 1.00 38.84 312 ALA A C 1
ATOM 2433 O O . ALA A 1 314 ? 30.897 34.773 85.350 1.00 41.11 312 ALA A O 1
ATOM 2435 N N . LEU A 1 315 ? 30.754 34.090 83.216 1.00 38.12 313 LEU A N 1
ATOM 2436 C CA . LEU A 1 315 ? 32.203 34.097 83.033 1.00 38.92 313 LEU A CA 1
ATOM 2437 C C . LEU A 1 315 ? 32.755 35.520 83.075 1.00 38.79 313 LEU A C 1
ATOM 2438 O O . LEU A 1 315 ? 33.761 35.781 83.738 1.00 38.90 313 LEU A O 1
ATOM 2443 N N . THR A 1 316 ? 32.103 36.435 82.361 1.00 37.84 314 THR A N 1
ATOM 2444 C CA . THR A 1 316 ? 32.539 37.828 82.356 1.00 38.11 314 THR A CA 1
ATOM 2445 C C . THR A 1 316 ? 32.555 38.389 83.779 1.00 38.49 314 THR A C 1
ATOM 2446 O O . THR A 1 316 ? 33.541 39.005 84.194 1.00 39.20 314 THR A O 1
ATOM 2450 N N . GLU A 1 317 ? 31.480 38.146 84.531 1.00 38.56 315 GLU A N 1
ATOM 2451 C CA . GLU A 1 317 ? 31.379 38.637 85.909 1.00 41.55 315 GLU A CA 1
ATOM 2452 C C . GLU A 1 317 ? 32.442 38.011 86.813 1.00 40.93 315 GLU A C 1
ATOM 2453 O O . GLU A 1 317 ? 33.093 38.709 87.584 1.00 41.94 315 GLU A O 1
ATOM 2459 N N . TRP A 1 318 ? 32.629 36.701 86.681 1.00 40.42 316 TRP A N 1
ATOM 2460 C CA . TRP A 1 318 ? 33.605 35.960 87.485 1.00 41.22 316 TRP A CA 1
ATOM 2461 C C . TRP A 1 318 ? 35.006 36.546 87.295 1.00 40.38 316 TRP A C 1
ATOM 2462 O O . TRP A 1 318 ? 35.733 36.794 88.261 1.00 40.77 316 TRP A O 1
ATOM 2473 N N . LEU A 1 319 ? 35.353 36.807 86.041 1.00 39.94 317 LEU A N 1
ATOM 2474 C CA . LEU A 1 319 ? 36.654 37.341 85.689 1.00 39.60 317 LEU A CA 1
ATOM 2475 C C . LEU A 1 319 ? 36.838 38.801 86.118 1.00 41.16 317 LEU A C 1
ATOM 2476 O O . LEU A 1 319 ? 37.801 39.132 86.809 1.00 42.34 317 LEU A O 1
ATOM 2481 N N . VAL A 1 320 ? 35.906 39.663 85.730 1.00 40.65 318 VAL A N 1
ATOM 2482 C CA . VAL A 1 320 ? 36.030 41.102 85.982 1.00 42.45 318 VAL A CA 1
ATOM 2483 C C . VAL A 1 320 ? 35.973 41.428 87.485 1.00 42.27 318 VAL A C 1
ATOM 2484 O O . VAL A 1 320 ? 36.714 42.296 87.963 1.00 44.37 318 VAL A O 1
ATOM 2488 N N . SER A 1 321 ? 35.109 40.725 88.217 1.00 40.42 319 SER A N 1
ATOM 2489 C CA . SER A 1 321 ? 35.005 40.877 89.676 1.00 42.11 319 SER A CA 1
ATOM 2490 C C . SER A 1 321 ? 36.083 40.126 90.475 1.00 41.64 319 SER A C 1
ATOM 2491 O O . SER A 1 321 ? 36.125 40.252 91.700 1.00 44.62 319 SER A O 1
ATOM 2494 N N . LYS A 1 322 ? 36.926 39.337 89.800 1.00 40.73 320 LYS A N 1
ATOM 2495 C CA . LYS A 1 322 ? 37.963 38.535 90.459 1.00 40.82 320 LYS A CA 1
ATOM 2496 C C . LYS A 1 322 ? 37.331 37.680 91.566 1.00 39.92 320 LYS A C 1
ATOM 2497 O O . LYS A 1 322 ? 37.760 37.687 92.729 1.00 41.92 320 LYS A O 1
ATOM 2503 N N . ALA A 1 323 ? 36.300 36.941 91.166 1.00 39.39 321 ALA A N 1
ATOM 2504 C CA . ALA A 1 323 ? 35.420 36.228 92.092 1.00 40.61 321 ALA A CA 1
ATOM 2505 C C . ALA A 1 323 ? 36.105 35.134 92.902 1.00 40.91 321 ALA A C 1
ATOM 2506 O O . ALA A 1 323 ? 35.582 34.703 93.922 1.00 42.77 321 ALA A O 1
ATOM 2508 N N . TRP A 1 324 ? 37.256 34.666 92.427 1.00 40.11 322 TRP A N 1
ATOM 2509 C CA . TRP A 1 324 ? 38.077 33.706 93.172 1.00 39.90 322 TRP A CA 1
ATOM 2510 C C . TRP A 1 324 ? 38.649 34.256 94.480 1.00 39.91 322 TRP A C 1
ATOM 2511 O O . TRP A 1 324 ? 38.927 33.483 95.391 1.00 40.42 322 TRP A O 1
ATOM 2522 N N . GLN A 1 325 ? 38.840 35.575 94.569 1.00 38.96 323 GLN A N 1
ATOM 2523 C CA . GLN A 1 325 ? 39.646 36.152 95.649 1.00 39.89 323 GLN A CA 1
ATOM 2524 C C . GLN A 1 325 ? 39.142 35.857 97.069 1.00 42.27 323 GLN A C 1
ATOM 2525 O O . GLN A 1 325 ? 39.933 35.414 97.901 1.00 41.55 323 GLN A O 1
ATOM 2531 N N . PRO A 1 326 ? 37.834 36.053 97.343 1.00 42.80 324 PRO A N 1
ATOM 2532 C CA . PRO A 1 326 ? 37.345 35.750 98.703 1.00 43.99 324 PRO A CA 1
ATOM 2533 C C . PRO A 1 326 ? 37.398 34.277 99.117 1.00 42.43 324 PRO A C 1
ATOM 2534 O O . PRO A 1 326 ? 37.275 33.987 100.307 1.00 44.08 324 PRO A O 1
ATOM 2538 N N . PHE A 1 327 ? 37.570 33.370 98.152 1.00 39.92 325 PHE A N 1
ATOM 2539 C CA . PHE A 1 327 ? 37.687 31.934 98.423 1.00 41.90 325 PHE A CA 1
ATOM 2540 C C . PHE A 1 327 ? 39.082 31.491 98.858 1.00 41.74 325 PHE A C 1
ATOM 2541 O O . PHE A 1 327 ? 39.247 30.345 99.277 1.00 45.12 325 PHE A O 1
ATOM 2549 N N . LEU A 1 328 ? 40.077 32.375 98.752 1.00 40.50 326 LEU A N 1
ATOM 2550 C CA . LEU A 1 328 ? 41.471 32.002 99.021 1.00 40.94 326 LEU A CA 1
ATOM 2551 C C . LEU A 1 328 ? 41.838 32.119 100.489 1.00 41.15 326 LEU A C 1
ATOM 2552 O O . LEU A 1 328 ? 41.819 33.214 101.053 1.00 42.54 326 LEU A O 1
ATOM 2557 N N . ASP A 1 329 ? 42.199 30.991 101.100 1.00 41.01 327 ASP A N 1
ATOM 2558 C CA . ASP A 1 329 ? 42.801 31.010 102.438 1.00 42.42 327 ASP A CA 1
ATOM 2559 C C . ASP A 1 329 ? 44.257 31.497 102.353 1.00 42.28 327 ASP A C 1
ATOM 2560 O O . ASP A 1 329 ? 44.751 31.784 101.261 1.00 41.44 327 ASP A O 1
ATOM 2565 N N . ALA A 1 330 ? 44.932 31.604 103.495 1.00 42.03 328 ALA A N 1
ATOM 2566 C CA . ALA A 1 330 ? 46.295 32.143 103.520 1.00 42.85 328 ALA A CA 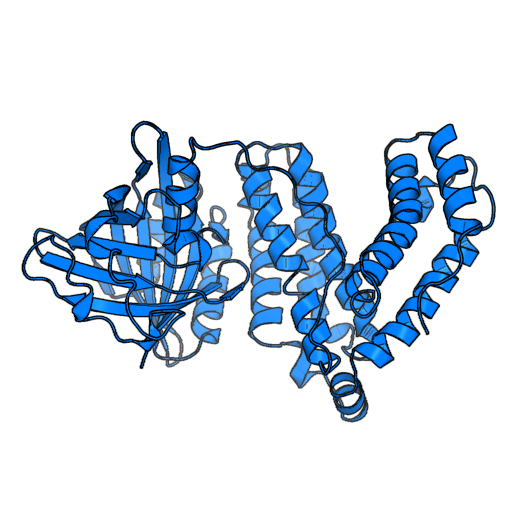1
ATOM 2567 C C . ALA A 1 330 ? 47.247 31.377 102.603 1.00 40.05 328 ALA A C 1
ATOM 2568 O O . ALA A 1 330 ? 47.998 31.980 101.831 1.00 40.45 328 ALA A O 1
ATOM 2570 N N . LYS A 1 331 ? 47.202 30.048 102.679 1.00 39.80 329 LYS A N 1
ATOM 2571 C CA . LYS A 1 331 ? 48.066 29.206 101.849 1.00 40.01 329 LYS A CA 1
ATOM 2572 C C . LYS A 1 331 ? 47.842 29.481 100.361 1.00 40.15 329 LYS A C 1
ATOM 2573 O O . LYS A 1 331 ? 48.799 29.637 99.601 1.00 40.21 329 LYS A O 1
ATOM 2579 N N . ALA A 1 332 ? 46.576 29.560 99.959 1.00 40.27 330 ALA A N 1
ATOM 2580 C CA . ALA A 1 332 ? 46.229 29.834 98.562 1.00 39.98 330 ALA A CA 1
ATOM 2581 C C . ALA A 1 332 ? 46.664 31.232 98.127 1.00 39.61 330 ALA A C 1
ATOM 2582 O O . ALA A 1 332 ? 47.139 31.412 97.004 1.00 40.27 330 ALA A O 1
ATOM 2584 N N . GLN A 1 333 ? 46.503 32.215 99.015 1.00 39.70 331 GLN A N 1
ATOM 2585 C CA . GLN A 1 333 ? 46.979 33.579 98.744 1.00 39.97 331 GLN A CA 1
ATOM 2586 C C . GLN A 1 333 ? 48.499 33.607 98.536 1.00 39.78 331 GLN A C 1
ATOM 2587 O O . GLN A 1 333 ? 48.997 34.282 97.639 1.00 41.09 331 GLN A O 1
ATOM 2593 N N . GLY A 1 334 ? 49.228 32.863 99.363 1.00 40.08 332 GLY A N 1
ATOM 2594 C CA . GLY A 1 334 ? 50.672 32.738 99.208 1.00 40.93 332 GLY A CA 1
ATOM 2595 C C . GLY A 1 334 ? 51.062 32.146 97.865 1.00 40.02 332 GLY A C 1
ATOM 2596 O O . GLY A 1 334 ? 51.953 32.658 97.181 1.00 42.67 332 GLY A O 1
ATOM 2597 N N . LYS A 1 335 ? 50.376 31.080 97.471 1.00 38.92 333 LYS A N 1
ATOM 2598 C CA . LYS A 1 335 ? 50.669 30.414 96.200 1.00 40.22 333 LYS A CA 1
ATOM 2599 C C . LYS A 1 335 ? 50.273 31.265 94.999 1.00 40.31 333 LYS A C 1
ATOM 2600 O O . LYS A 1 335 ? 51.001 31.314 94.008 1.00 41.16 333 LYS A O 1
ATOM 2606 N N . ILE A 1 336 ? 49.134 31.949 95.086 1.00 39.14 334 ILE A N 1
ATOM 2607 C CA . ILE A 1 336 ? 48.672 32.765 93.958 1.00 38.55 334 ILE A CA 1
ATOM 2608 C C . ILE A 1 336 ? 49.547 34.013 93.754 1.00 39.64 334 ILE A C 1
ATOM 2609 O O . ILE A 1 336 ? 49.593 34.564 92.651 1.00 40.07 334 ILE A O 1
ATOM 2614 N N . SER A 1 337 ? 50.237 34.446 94.814 1.00 40.16 335 SER A N 1
ATOM 2615 C CA . SER A 1 337 ? 51.136 35.605 94.750 1.00 40.68 335 SER A CA 1
ATOM 2616 C C . SER A 1 337 ? 52.577 35.255 94.376 1.00 41.07 335 SER A C 1
ATOM 2617 O O . SER A 1 337 ? 53.410 36.151 94.243 1.00 43.63 335 SER A O 1
ATOM 2620 N N . ASP A 1 338 ? 52.871 33.968 94.195 1.00 41.05 336 ASP A N 1
ATOM 2621 C CA . ASP A 1 338 ? 54.208 33.519 93.809 1.00 42.04 336 ASP A CA 1
ATOM 2622 C C . ASP A 1 338 ? 54.352 33.548 92.282 1.00 42.04 336 ASP A C 1
ATOM 2623 O O . ASP A 1 338 ? 53.407 33.881 91.568 1.00 42.48 336 ASP A O 1
ATOM 2628 N N . SER A 1 339 ? 55.549 33.217 91.802 1.00 41.51 337 SER A N 1
ATOM 2629 C CA . SER A 1 339 ? 55.920 33.279 90.384 1.00 41.51 337 SER A CA 1
ATOM 2630 C C . SER A 1 339 ? 55.099 32.379 89.465 1.00 39.60 337 SER A C 1
ATOM 2631 O O . SER A 1 339 ? 55.056 31.160 89.656 1.00 40.48 337 SER A O 1
ATOM 2634 N N . PHE A 1 340 ? 54.490 32.971 88.439 1.00 39.36 338 PHE A N 1
ATOM 2635 C CA . PHE A 1 340 ? 53.822 32.177 87.409 1.00 39.49 338 PHE A CA 1
ATOM 2636 C C . PHE A 1 340 ? 54.813 31.307 86.630 1.00 38.17 338 PHE A C 1
ATOM 2637 O O . PHE A 1 340 ? 54.491 30.172 86.289 1.00 39.44 338 PHE A O 1
ATOM 2645 N N . LYS A 1 341 ? 56.021 31.820 86.372 1.00 38.86 339 LYS A N 1
ATOM 2646 C CA . LYS A 1 341 ? 57.046 31.027 85.669 1.00 40.11 339 LYS A CA 1
ATOM 2647 C C . LYS A 1 341 ? 57.343 29.720 86.417 1.00 39.14 339 LYS A C 1
ATOM 2648 O O . LYS A 1 341 ? 57.358 28.642 85.813 1.00 41.18 339 LYS A O 1
ATOM 2654 N N . ARG A 1 342 ? 57.560 29.819 87.726 1.00 40.18 340 ARG A N 1
ATOM 2655 C CA . ARG A 1 342 ? 57.881 28.641 88.546 1.00 42.09 340 ARG A CA 1
ATOM 2656 C C . ARG A 1 342 ? 56.684 27.676 88.629 1.00 40.60 340 ARG A C 1
ATOM 2657 O O . ARG A 1 342 ? 56.849 26.469 88.492 1.00 41.88 340 ARG A O 1
ATOM 2665 N N . PHE A 1 343 ? 55.481 28.218 88.821 1.00 40.29 341 PHE A N 1
ATOM 2666 C CA . PHE A 1 343 ? 54.234 27.434 88.764 1.00 39.31 341 PHE A CA 1
ATOM 2667 C C . PHE A 1 343 ? 54.125 26.665 87.445 1.00 39.39 341 PHE A C 1
ATOM 2668 O O . PHE A 1 343 ? 53.817 25.464 87.432 1.00 39.93 341 PHE A O 1
ATOM 2676 N N . ALA A 1 344 ? 54.391 27.356 86.341 1.00 38.79 342 ALA A N 1
ATOM 2677 C CA . ALA A 1 344 ? 54.244 26.762 85.022 1.00 39.01 342 ALA A CA 1
ATOM 2678 C C . ALA A 1 344 ? 55.208 25.608 84.780 1.00 39.06 342 ALA A C 1
ATOM 2679 O O . ALA A 1 344 ? 54.817 24.600 84.204 1.00 40.52 342 ALA A O 1
ATOM 2681 N N . ASP A 1 345 ? 56.453 25.740 85.230 1.00 39.86 343 ASP A N 1
ATOM 2682 C CA . ASP A 1 345 ? 57.414 24.635 85.098 1.00 41.27 343 ASP A CA 1
ATOM 2683 C C . ASP A 1 345 ? 56.924 23.361 85.777 1.00 41.06 343 ASP A C 1
ATOM 2684 O O . ASP A 1 345 ? 57.075 22.266 85.226 1.00 44.43 343 ASP A O 1
ATOM 2689 N N . ILE A 1 346 ? 56.321 23.509 86.955 1.00 40.83 344 ILE A N 1
ATOM 2690 C CA . ILE A 1 346 ? 55.802 22.362 87.703 1.00 41.05 344 ILE A CA 1
ATOM 2691 C C . ILE A 1 346 ? 54.644 21.713 86.952 1.00 40.21 344 ILE A C 1
ATOM 2692 O O . ILE A 1 346 ? 54.611 20.491 86.776 1.00 41.73 344 ILE A O 1
ATOM 2697 N N . HIS A 1 347 ? 53.691 22.534 86.520 1.00 39.55 345 HIS A N 1
ATOM 2698 C CA . HIS A 1 347 ? 52.508 22.011 85.851 1.00 39.68 345 HIS A CA 1
ATOM 2699 C C . HIS A 1 347 ? 52.764 21.498 84.430 1.00 40.17 345 HIS A C 1
ATOM 2700 O O . HIS A 1 347 ? 52.079 20.580 83.984 1.00 40.84 345 HIS A O 1
ATOM 2707 N N . LEU A 1 348 ? 53.772 22.035 83.741 1.00 39.69 346 LEU A N 1
ATOM 2708 C CA . LEU A 1 348 ? 54.195 21.456 82.461 1.00 40.46 346 LEU A CA 1
ATOM 2709 C C . LEU A 1 348 ? 54.587 19.992 82.652 1.00 40.45 346 LEU A C 1
ATOM 2710 O O . LEU A 1 348 ? 54.152 19.124 81.896 1.00 40.59 346 LEU A O 1
ATOM 2715 N N . SER A 1 349 ? 55.380 19.720 83.684 1.00 40.99 347 SER A N 1
ATOM 2716 C CA . SER A 1 349 ? 55.752 18.340 84.001 1.00 40.58 347 SER A CA 1
ATOM 2717 C C . SER A 1 349 ? 54.549 17.467 84.365 1.00 41.70 347 SER A C 1
ATOM 2718 O O . SER A 1 349 ? 54.484 16.314 83.956 1.00 42.70 347 SER A O 1
ATOM 2721 N N . ARG A 1 350 ? 53.598 18.012 85.119 1.00 40.92 348 ARG A N 1
ATOM 2722 C CA . ARG A 1 350 ? 52.408 17.242 85.491 1.00 40.90 348 ARG A CA 1
ATOM 2723 C C . ARG A 1 350 ? 51.604 16.817 84.254 1.00 41.11 348 ARG A C 1
ATOM 2724 O O . ARG A 1 350 ? 51.183 15.663 84.145 1.00 43.21 348 ARG A O 1
ATOM 2732 N N . HIS A 1 351 ? 51.412 17.738 83.315 1.00 40.44 349 HIS A N 1
ATOM 2733 C CA . HIS A 1 351 ? 50.663 17.426 82.095 1.00 39.89 349 HIS A CA 1
ATOM 2734 C C . HIS A 1 351 ? 51.445 16.536 81.129 1.00 40.21 349 HIS A C 1
ATOM 2735 O O . HIS A 1 351 ? 50.849 15.687 80.463 1.00 42.22 349 HIS A O 1
ATOM 2742 N N . ALA A 1 352 ? 52.764 16.720 81.071 1.00 40.76 350 ALA A N 1
ATOM 2743 C CA . ALA A 1 352 ? 53.637 15.844 80.283 1.00 41.39 350 ALA A CA 1
ATOM 2744 C C . ALA A 1 352 ? 53.561 14.396 80.759 1.00 42.89 350 ALA A C 1
ATOM 2745 O O . ALA A 1 352 ? 53.543 13.476 79.943 1.00 43.21 350 ALA A O 1
ATOM 2747 N N . ALA A 1 353 ? 53.496 14.203 82.075 1.00 41.33 351 ALA A N 1
ATOM 2748 C CA . ALA A 1 353 ? 53.386 12.857 82.655 1.00 42.22 351 ALA A CA 1
ATOM 2749 C C . ALA A 1 353 ? 52.081 12.168 82.244 1.00 43.23 351 ALA A C 1
ATOM 2750 O O . ALA A 1 353 ? 52.070 10.970 81.958 1.00 46.01 351 ALA A O 1
ATOM 2752 N N . GLU A 1 354 ? 50.992 12.930 82.216 1.00 43.67 352 GLU A N 1
ATOM 2753 C CA . GLU A 1 354 ? 49.694 12.424 81.742 1.00 42.46 352 GLU A CA 1
ATOM 2754 C C . GLU A 1 354 ? 49.737 12.025 80.265 1.00 44.23 352 GLU A C 1
ATOM 2755 O O . GLU A 1 354 ? 49.253 10.957 79.893 1.00 46.12 352 GLU A O 1
ATOM 2761 N N . LEU A 1 355 ? 50.320 12.885 79.431 1.00 42.45 353 LEU A N 1
ATOM 2762 C CA . LEU A 1 355 ? 50.439 12.607 77.999 1.00 42.21 353 LEU A CA 1
ATOM 2763 C C . LEU A 1 355 ? 51.296 11.371 77.747 1.00 45.06 353 LEU A C 1
ATOM 2764 O O . LEU A 1 355 ? 50.933 10.521 76.932 1.00 46.21 353 LEU A O 1
ATOM 2769 N N . LYS A 1 356 ? 52.408 11.264 78.474 1.00 44.50 354 LYS A N 1
ATOM 2770 C CA . LYS A 1 356 ? 53.330 10.135 78.324 1.00 47.62 354 LYS A CA 1
ATOM 2771 C C . LYS A 1 356 ? 52.675 8.815 78.689 1.00 48.44 354 LYS A C 1
ATOM 2772 O O . LYS A 1 356 ? 52.777 7.852 77.933 1.00 51.45 354 LYS A O 1
ATOM 2778 N N . SER A 1 357 ? 52.006 8.768 79.838 1.00 46.04 355 SER A N 1
ATOM 2779 C CA . SER A 1 357 ? 51.406 7.515 80.303 1.00 47.15 355 SER A CA 1
ATOM 2780 C C . SER A 1 357 ? 50.256 7.061 79.401 1.00 49.66 355 SER A C 1
ATOM 2781 O O . SER A 1 357 ? 50.158 5.882 79.083 1.00 57.47 355 SER A O 1
ATOM 2784 N N . VAL A 1 358 ? 49.426 7.995 78.943 1.00 44.21 356 VAL A N 1
ATOM 2785 C CA . VAL A 1 358 ? 48.275 7.644 78.106 1.00 45.27 356 VAL A CA 1
ATOM 2786 C C . VAL A 1 358 ? 48.684 7.182 76.700 1.00 45.42 356 VAL A C 1
ATOM 2787 O O . VAL A 1 358 ? 48.161 6.183 76.207 1.00 49.09 356 VAL A O 1
ATOM 2791 N N . PHE A 1 359 ? 49.614 7.900 76.070 1.00 43.83 357 PHE A N 1
ATOM 2792 C CA . PHE A 1 359 ? 49.923 7.700 74.649 1.00 42.89 357 PHE A CA 1
ATOM 2793 C C . PHE A 1 359 ? 51.246 6.976 74.349 1.00 44.66 357 PHE A C 1
ATOM 2794 O O . PHE A 1 359 ? 51.681 6.937 73.197 1.00 47.24 357 PHE A O 1
ATOM 2802 N N . CYS A 1 360 ? 51.857 6.359 75.362 1.00 45.06 358 CYS A N 1
ATOM 2803 C CA . CYS A 1 360 ? 53.104 5.611 75.159 1.00 45.55 358 CYS A CA 1
ATOM 2804 C C . CYS A 1 360 ? 52.909 4.357 74.305 1.00 47.83 358 CYS A C 1
ATOM 2805 O O . CYS A 1 360 ? 53.866 3.862 73.714 1.00 50.01 358 CYS A O 1
ATOM 2808 N N . GLN A 1 361 ? 51.674 3.857 74.254 1.00 47.06 359 GLN A N 1
ATOM 2809 C CA . GLN A 1 361 ? 51.322 2.652 73.508 1.00 50.86 359 GLN A CA 1
ATOM 2810 C C . GLN A 1 361 ? 50.263 2.973 72.450 1.00 52.51 359 GLN A C 1
ATOM 2811 O O . GLN A 1 361 ? 49.489 3.918 72.622 1.00 50.29 359 GLN A O 1
ATOM 2817 N N . PRO A 1 362 ? 50.210 2.180 71.362 1.00 52.22 360 PRO A N 1
ATOM 2818 C CA . PRO A 1 362 ? 49.090 2.337 70.431 1.00 51.65 360 PRO A CA 1
ATOM 2819 C C . PRO A 1 362 ? 47.774 1.880 71.069 1.00 51.50 360 PRO A C 1
ATOM 2820 O O . PRO A 1 362 ? 47.753 0.885 71.799 1.00 55.75 360 PRO A O 1
ATOM 2824 N N . LEU A 1 363 ? 46.703 2.620 70.794 1.00 51.56 361 LEU A N 1
ATOM 2825 C CA . LEU A 1 363 ? 45.403 2.439 71.448 1.00 52.29 361 LEU A CA 1
ATOM 2826 C C . LEU A 1 363 ? 44.321 1.815 70.564 1.00 53.34 361 LEU A C 1
ATOM 2827 O O . LEU A 1 363 ? 43.181 1.665 71.014 1.00 56.22 361 LEU A O 1
ATOM 2832 N N . GLY A 1 364 ? 44.664 1.448 69.327 1.00 55.33 362 GLY A N 1
ATOM 2833 C CA . GLY A 1 364 ? 43.732 0.746 68.438 1.00 59.30 362 GLY A CA 1
ATOM 2834 C C . GLY A 1 364 ? 42.453 1.522 68.173 1.00 60.53 362 GLY A C 1
ATOM 2835 O O . GLY A 1 364 ? 42.498 2.620 67.620 1.00 61.11 362 GLY A O 1
ATOM 2836 N N . ASP A 1 365 ? 41.322 0.963 68.602 1.00 63.28 363 ASP A N 1
ATOM 2837 C CA . ASP A 1 365 ? 39.999 1.575 68.402 1.00 66.78 363 ASP A CA 1
ATOM 2838 C C . ASP A 1 365 ? 39.550 2.467 69.570 1.00 62.93 363 ASP A C 1
ATOM 2839 O O . ASP A 1 365 ? 38.421 2.966 69.560 1.00 64.55 363 ASP A O 1
ATOM 2844 N N . ARG A 1 366 ? 40.423 2.678 70.560 1.00 58.67 364 ARG A N 1
ATOM 2845 C CA . ARG A 1 366 ? 40.064 3.383 71.792 1.00 58.19 364 ARG A CA 1
ATOM 2846 C C . ARG A 1 366 ? 40.724 4.773 71.930 1.00 55.06 364 ARG A C 1
ATOM 2847 O O . ARG A 1 366 ? 40.764 5.326 73.029 1.00 56.11 364 ARG A O 1
ATOM 2855 N N . TYR A 1 367 ? 41.221 5.344 70.828 1.00 50.44 365 TYR A N 1
ATOM 2856 C CA . TYR A 1 367 ? 41.804 6.699 70.863 1.00 48.86 365 TYR A CA 1
ATOM 2857 C C . TYR A 1 367 ? 40.772 7.761 71.192 1.00 49.79 365 TYR A C 1
ATOM 2858 O O . TYR A 1 367 ? 41.045 8.678 71.968 1.00 47.32 365 TYR A O 1
ATOM 2867 N N . HIS A 1 368 ? 39.589 7.638 70.598 1.00 50.50 366 HIS A N 1
ATOM 2868 C CA . HIS A 1 368 ? 38.547 8.651 70.763 1.00 50.83 366 HIS A CA 1
ATOM 2869 C C . HIS A 1 368 ? 38.148 8.831 72.237 1.00 50.41 366 HIS A C 1
ATOM 2870 O O . HIS A 1 368 ? 37.858 9.950 72.662 1.00 53.35 366 HIS A O 1
ATOM 2877 N N . ASP A 1 369 ? 38.181 7.741 73.012 1.00 52.72 367 ASP A N 1
ATOM 2878 C CA . ASP A 1 369 ? 37.950 7.789 74.471 1.00 54.80 367 ASP A CA 1
ATOM 2879 C C . ASP A 1 369 ? 38.939 8.670 75.249 1.00 51.00 367 ASP A C 1
ATOM 2880 O O . ASP A 1 369 ? 38.608 9.157 76.336 1.00 52.26 367 ASP A O 1
ATOM 2885 N N . GLN A 1 370 ? 40.148 8.845 74.716 1.00 48.60 368 GLN A N 1
ATOM 2886 C CA . GLN A 1 370 ? 41.169 9.676 75.358 1.00 45.76 368 GLN A CA 1
ATOM 2887 C C . GLN A 1 370 ? 41.205 11.131 74.870 1.00 44.53 368 GLN A C 1
ATOM 2888 O O . GLN A 1 370 ? 42.059 11.899 75.322 1.00 45.61 368 GLN A O 1
ATOM 2894 N N . LEU A 1 371 ? 40.287 11.520 73.985 1.00 43.61 369 LEU A N 1
ATOM 2895 C CA . LEU A 1 371 ? 40.241 12.909 73.499 1.00 44.47 369 LEU A CA 1
ATOM 2896 C C . LEU A 1 371 ? 40.087 13.945 74.609 1.00 43.97 369 LEU A C 1
ATOM 2897 O O . LEU A 1 371 ? 40.781 14.965 74.577 1.00 45.34 369 LEU A O 1
ATOM 2902 N N . PRO A 1 372 ? 39.188 13.700 75.585 1.00 44.89 370 PRO A N 1
ATOM 2903 C CA . PRO A 1 372 ? 39.061 14.681 76.673 1.00 47.27 370 PRO A CA 1
ATOM 2904 C C . PRO A 1 372 ? 40.368 14.921 77.440 1.00 44.42 370 PRO A C 1
ATOM 2905 O O . PRO A 1 372 ? 40.725 16.066 77.705 1.00 43.67 370 PRO A O 1
ATOM 2909 N N . ARG A 1 373 ? 41.084 13.846 77.753 1.00 42.93 371 ARG A N 1
ATOM 2910 C CA . ARG A 1 373 ? 42.378 13.933 78.426 1.00 43.29 371 ARG A CA 1
ATOM 2911 C C . ARG A 1 373 ? 43.406 14.689 77.574 1.00 41.53 371 ARG A C 1
ATOM 2912 O O . ARG A 1 373 ? 44.072 15.616 78.050 1.00 40.67 371 ARG A O 1
ATOM 2920 N N . LEU A 1 374 ? 43.541 14.278 76.318 1.00 39.07 372 LEU A N 1
ATOM 2921 C CA . LEU A 1 374 ? 44.501 14.897 75.405 1.00 39.61 372 LEU A CA 1
ATOM 2922 C C . LEU A 1 374 ? 44.211 16.388 75.224 1.00 38.48 372 LEU A C 1
ATOM 2923 O O . LEU A 1 374 ? 45.128 17.217 75.233 1.00 38.79 372 LEU A O 1
ATOM 2928 N N . THR A 1 375 ? 42.935 16.719 75.065 1.00 37.82 373 THR A N 1
ATOM 2929 C CA . THR A 1 375 ? 42.527 18.113 74.884 1.00 38.70 373 THR A CA 1
ATOM 2930 C C . THR A 1 375 ? 42.817 18.939 76.139 1.00 39.14 373 THR A C 1
ATOM 2931 O O . THR A 1 375 ? 43.314 20.064 76.037 1.00 38.95 373 THR A O 1
ATOM 2935 N N . ARG A 1 376 ? 42.520 18.384 77.315 1.00 38.81 374 ARG A N 1
ATOM 2936 C CA . ARG A 1 376 ? 42.862 19.051 78.566 1.00 38.22 374 ARG A CA 1
ATOM 2937 C C . ARG A 1 376 ? 44.359 19.353 78.649 1.00 38.05 374 ARG A C 1
ATOM 2938 O O . ARG A 1 376 ? 44.761 20.459 79.026 1.00 39.07 374 ARG A O 1
ATOM 2946 N N . ASP A 1 377 ? 45.180 18.362 78.316 1.00 38.23 375 ASP A N 1
ATOM 2947 C CA . ASP A 1 377 ? 46.628 18.524 78.440 1.00 38.90 375 ASP A CA 1
ATOM 2948 C C . ASP A 1 377 ? 47.202 19.526 77.437 1.00 38.13 375 ASP A C 1
ATOM 2949 O O . ASP A 1 377 ? 48.042 20.344 77.803 1.00 38.46 375 ASP A O 1
ATOM 2954 N N . ILE A 1 378 ? 46.712 19.502 76.200 1.00 37.42 376 ILE A N 1
ATOM 2955 C CA . ILE A 1 378 ? 47.122 20.489 75.198 1.00 37.54 376 ILE A CA 1
ATOM 2956 C C . ILE A 1 378 ? 46.725 21.896 75.654 1.00 36.79 376 ILE A C 1
ATOM 2957 O O . ILE A 1 378 ? 47.544 22.813 75.609 1.00 37.90 376 ILE A O 1
ATOM 2962 N N . ASP A 1 379 ? 45.471 22.057 76.078 1.00 37.88 377 ASP A N 1
ATOM 2963 C CA . ASP A 1 379 ? 44.980 23.361 76.557 1.00 37.89 377 ASP A CA 1
ATOM 2964 C C . ASP A 1 379 ? 45.819 23.868 77.720 1.00 37.07 377 ASP A C 1
ATOM 2965 O O . ASP A 1 379 ? 46.179 25.039 77.770 1.00 38.36 377 ASP A O 1
ATOM 2970 N N . SER A 1 380 ? 46.117 22.981 78.662 1.00 38.10 378 SER A N 1
ATOM 2971 C CA . SER A 1 380 ? 46.897 23.360 79.828 1.00 37.79 378 SER A CA 1
ATOM 2972 C C . SER A 1 380 ? 48.303 23.801 79.424 1.00 37.28 378 SER A C 1
ATOM 2973 O O . SER A 1 380 ? 48.788 24.833 79.887 1.00 38.22 378 SER A O 1
ATOM 2976 N N . ILE A 1 381 ? 48.933 23.057 78.521 1.00 37.91 379 ILE A N 1
ATOM 2977 C CA . ILE A 1 381 ? 50.277 23.417 78.064 1.00 39.02 379 ILE A CA 1
ATOM 2978 C C . ILE A 1 381 ? 50.268 24.739 77.267 1.00 38.03 379 ILE A C 1
ATOM 2979 O O . ILE A 1 381 ? 51.192 25.546 77.406 1.00 39.47 379 ILE A O 1
ATOM 2984 N N . LEU A 1 382 ? 49.212 24.996 76.497 1.00 36.62 380 LEU A N 1
ATOM 2985 C CA . LEU A 1 382 ? 49.057 26.306 75.842 1.00 37.09 380 LEU A CA 1
ATOM 2986 C C . LEU A 1 382 ? 49.083 27.453 76.852 1.00 37.11 380 LEU A C 1
ATOM 2987 O O . LEU A 1 382 ? 49.683 28.498 76.597 1.00 38.71 380 LEU A O 1
ATOM 2992 N N . LEU A 1 383 ? 48.429 27.252 77.991 1.00 36.73 381 LEU A N 1
ATOM 2993 C CA . LEU A 1 383 ? 48.392 28.270 79.044 1.00 37.24 381 LEU A CA 1
ATOM 2994 C C . LEU A 1 383 ? 49.712 28.439 79.804 1.00 37.38 381 LEU A C 1
ATOM 2995 O O . LEU A 1 383 ? 49.953 29.502 80.376 1.00 38.46 381 LEU A O 1
ATOM 3000 N N . LEU A 1 384 ? 50.554 27.401 79.792 1.00 37.11 382 LEU A N 1
ATOM 3001 C CA . LEU A 1 384 ? 51.741 27.306 80.641 1.00 38.11 382 LEU A CA 1
ATOM 3002 C C . LEU A 1 384 ? 53.079 27.510 79.947 1.00 39.13 382 LEU A C 1
ATOM 3003 O O . LEU A 1 384 ? 54.059 27.799 80.623 1.00 40.81 382 LEU A O 1
ATOM 3008 N N . ALA A 1 385 ? 53.139 27.360 78.625 1.00 38.26 383 ALA A N 1
ATOM 3009 C CA . ALA A 1 385 ? 54.427 27.244 77.919 1.00 39.53 383 ALA A CA 1
ATOM 3010 C C . ALA A 1 385 ? 55.070 28.580 77.499 1.00 39.36 383 ALA A C 1
ATOM 3011 O O . ALA A 1 385 ? 56.074 28.577 76.785 1.00 40.97 383 ALA A O 1
ATOM 3013 N N . GLY A 1 386 ? 54.521 29.707 77.953 1.00 39.02 384 GLY A N 1
ATOM 3014 C CA . GLY A 1 386 ? 54.874 31.020 77.415 1.00 39.71 384 GLY A CA 1
ATOM 3015 C C . GLY A 1 386 ? 56.203 31.662 77.778 1.00 41.66 384 GLY A C 1
ATOM 3016 O O . GLY A 1 386 ? 56.533 32.702 77.217 1.00 44.51 384 GLY A O 1
ATOM 3017 N N . TYR A 1 387 ? 56.964 31.074 78.702 1.00 41.37 385 TYR A N 1
ATOM 3018 C CA . TYR A 1 387 ? 58.280 31.623 79.070 1.00 41.35 385 TYR A CA 1
ATOM 3019 C C . TYR A 1 387 ? 59.446 31.011 78.293 1.00 43.18 385 TYR A C 1
ATOM 3020 O O . TYR A 1 387 ? 60.596 31.406 78.500 1.00 49.75 385 TYR A O 1
ATOM 3029 N N . TYR A 1 388 ? 59.146 30.076 77.393 1.00 42.39 386 TYR A N 1
ATOM 3030 C CA . TYR A 1 388 ? 60.153 29.430 76.552 1.00 43.36 386 TYR A CA 1
ATOM 3031 C C . TYR A 1 388 ? 60.116 29.959 75.125 1.00 44.70 386 TYR A C 1
ATOM 3032 O O . TYR A 1 388 ? 59.210 30.711 74.751 1.00 46.61 386 TYR A O 1
ATOM 3041 N N . ASP A 1 389 ? 61.135 29.597 74.348 1.00 47.22 387 ASP A N 1
ATOM 3042 C CA . ASP A 1 389 ? 61.221 29.983 72.939 1.00 50.07 387 ASP A CA 1
ATOM 3043 C C . ASP A 1 389 ? 59.933 29.529 72.235 1.00 45.56 387 ASP A C 1
ATOM 3044 O O . ASP A 1 389 ? 59.647 28.331 72.217 1.00 47.36 387 ASP A O 1
ATOM 3049 N N . PRO A 1 390 ? 59.143 30.478 71.681 1.00 48.13 388 PRO A N 1
ATOM 3050 C CA . PRO A 1 390 ? 57.859 30.075 71.078 1.00 49.23 388 PRO A CA 1
ATOM 3051 C C . PRO A 1 390 ? 57.980 29.092 69.912 1.00 47.40 388 PRO A C 1
ATOM 3052 O O . PRO A 1 390 ? 57.110 28.243 69.745 1.00 48.02 388 PRO A O 1
ATOM 3056 N N . VAL A 1 391 ? 59.053 29.190 69.128 1.00 49.60 389 VAL A N 1
ATOM 3057 C CA . VAL A 1 391 ? 59.260 28.267 68.010 1.00 50.41 389 VAL A CA 1
ATOM 3058 C C . VAL A 1 391 ? 59.442 26.838 68.543 1.00 49.05 389 VAL A C 1
ATOM 3059 O O . VAL A 1 391 ? 58.808 25.905 68.046 1.00 48.66 389 VAL A O 1
ATOM 3063 N N . VAL A 1 392 ? 60.275 26.686 69.574 1.00 47.67 390 VAL A N 1
ATOM 3064 C CA . VAL A 1 392 ? 60.538 25.379 70.188 1.00 48.45 390 VAL A CA 1
ATOM 3065 C C . VAL A 1 392 ? 59.275 24.825 70.858 1.00 46.24 390 VAL A C 1
ATOM 3066 O O . VAL A 1 392 ? 58.922 23.658 70.666 1.00 47.31 390 VAL A O 1
ATOM 3070 N N . ALA A 1 393 ? 58.600 25.663 71.639 1.00 43.14 391 ALA A N 1
ATOM 3071 C CA . ALA A 1 393 ? 57.414 25.231 72.377 1.00 42.42 391 ALA A CA 1
ATOM 3072 C C . ALA A 1 393 ? 56.236 24.894 71.452 1.00 41.11 391 ALA A C 1
ATOM 3073 O O . ALA A 1 393 ? 55.562 23.885 71.664 1.00 42.93 391 ALA A O 1
ATOM 3075 N N . GLN A 1 394 ? 55.991 25.719 70.431 1.00 42.45 392 GLN A N 1
ATOM 3076 C CA . GLN A 1 394 ? 54.929 25.411 69.461 1.00 42.65 392 GLN A CA 1
ATOM 3077 C C . GLN A 1 394 ? 55.251 24.137 68.659 1.00 42.79 392 GLN A C 1
ATOM 3078 O O . GLN A 1 394 ? 54.351 23.357 68.371 1.00 45.50 392 GLN A O 1
ATOM 3084 N N . ALA A 1 395 ? 56.525 23.919 68.321 1.00 44.80 393 ALA A N 1
ATOM 3085 C CA . ALA A 1 395 ? 56.937 22.681 67.634 1.00 46.97 393 ALA A CA 1
ATOM 3086 C C . ALA A 1 395 ? 56.652 21.438 68.476 1.00 46.14 393 ALA A C 1
ATOM 3087 O O . ALA A 1 395 ? 56.209 20.420 67.953 1.00 47.36 393 ALA A O 1
ATOM 3089 N N . TRP A 1 396 ? 56.894 21.539 69.781 1.00 44.55 394 TRP A N 1
ATOM 3090 C CA . TRP A 1 396 ? 56.613 20.445 70.715 1.00 44.00 394 TRP A CA 1
ATOM 3091 C C . TRP A 1 396 ? 55.108 20.167 70.776 1.00 42.31 394 TRP A C 1
ATOM 3092 O O . TRP A 1 396 ? 54.667 19.020 70.665 1.00 43.80 394 TRP A O 1
ATOM 3103 N N . LEU A 1 397 ? 54.327 21.231 70.932 1.00 41.48 395 LEU A N 1
ATOM 3104 C CA . LEU A 1 397 ? 52.864 21.125 70.949 1.00 42.08 395 LEU A CA 1
ATOM 3105 C C . LEU A 1 397 ? 52.276 20.620 69.639 1.00 41.67 395 LEU A C 1
ATOM 3106 O O . LEU A 1 397 ? 51.272 19.917 69.657 1.00 41.92 395 LEU A O 1
ATOM 3111 N N . GLU A 1 398 ? 52.896 20.990 68.517 1.00 42.68 396 GLU A N 1
ATOM 3112 C CA . GLU A 1 398 ? 52.390 20.642 67.180 1.00 43.12 396 GLU A CA 1
ATOM 3113 C C . GLU A 1 398 ? 52.156 19.139 67.000 1.00 41.66 396 GLU A C 1
ATOM 3114 O O . GLU A 1 398 ? 51.203 18.734 66.337 1.00 43.39 396 GLU A O 1
ATOM 3120 N N . ASN A 1 399 ? 53.024 18.319 67.587 1.00 42.37 397 ASN A N 1
ATOM 3121 C CA . ASN A 1 399 ? 52.876 16.868 67.496 1.00 42.61 397 ASN A CA 1
ATOM 3122 C C . ASN A 1 399 ? 51.673 16.348 68.278 1.00 41.02 397 ASN A C 1
ATOM 3123 O O . ASN A 1 399 ? 50.939 15.482 67.789 1.00 41.67 397 ASN A O 1
ATOM 3128 N N . TRP A 1 400 ? 51.452 16.890 69.471 1.00 41.06 398 TRP A N 1
ATOM 3129 C CA . TRP A 1 400 ? 50.251 16.547 70.245 1.00 40.42 398 TRP A CA 1
ATOM 3130 C C . TRP A 1 400 ? 48.973 17.062 69.577 1.00 40.30 398 TRP A C 1
ATOM 3131 O O . TRP A 1 400 ? 47.952 16.372 69.562 1.00 40.28 398 TRP A O 1
ATOM 3142 N N . GLN A 1 401 ? 49.042 18.266 69.016 1.00 39.40 399 GLN A N 1
ATOM 3143 C CA . GLN A 1 401 ? 47.918 18.838 68.271 1.00 39.71 399 GLN A CA 1
ATOM 3144 C C . GLN A 1 401 ? 47.612 18.038 67.003 1.00 40.18 399 GLN A C 1
ATOM 3145 O O . GLN A 1 401 ? 46.447 17.842 66.654 1.00 40.77 399 GLN A O 1
ATOM 3151 N N . GLY A 1 402 ? 48.658 17.561 66.334 1.00 41.17 400 GLY A N 1
ATOM 3152 C CA . GLY A 1 402 ? 48.495 16.685 65.178 1.00 41.42 400 GLY A CA 1
ATOM 3153 C C . GLY A 1 402 ? 47.816 15.379 65.549 1.00 41.73 400 GLY A C 1
ATOM 3154 O O . GLY A 1 402 ? 46.932 14.909 64.835 1.00 41.50 400 GLY A O 1
ATOM 3155 N N . LEU A 1 403 ? 48.217 14.808 66.683 1.00 40.90 401 LEU A N 1
ATOM 3156 C CA . LEU A 1 403 ? 47.575 13.604 67.196 1.00 41.03 401 LEU A CA 1
ATOM 3157 C C . LEU A 1 403 ? 46.097 13.868 67.487 1.00 41.13 401 LEU A C 1
ATOM 3158 O O . LEU A 1 403 ? 45.234 13.091 67.079 1.00 41.48 401 LEU A O 1
ATOM 3163 N N . ARG A 1 404 ? 45.807 14.977 68.163 1.00 40.31 402 ARG A N 1
ATOM 3164 C CA . ARG A 1 404 ? 44.425 15.303 68.522 1.00 39.58 402 ARG A CA 1
ATOM 3165 C C . ARG A 1 404 ? 43.555 15.435 67.271 1.00 39.57 402 ARG A C 1
ATOM 3166 O O . ARG A 1 404 ? 42.464 14.872 67.214 1.00 41.10 402 ARG A O 1
ATOM 3174 N N . HIS A 1 405 ? 44.043 16.178 66.278 1.00 39.66 403 HIS A N 1
ATOM 3175 C CA . HIS A 1 405 ? 43.338 16.304 65.004 1.00 40.13 403 HIS A CA 1
ATOM 3176 C C . HIS A 1 405 ? 43.053 14.943 64.372 1.00 40.98 403 HIS A C 1
ATOM 3177 O O . HIS A 1 405 ? 41.923 14.659 63.966 1.00 41.06 403 HIS A O 1
ATOM 3184 N N . ALA A 1 406 ? 44.092 14.121 64.276 1.00 40.65 404 ALA A N 1
ATOM 3185 C CA . ALA A 1 406 ? 43.987 12.821 63.613 1.00 42.61 404 ALA A CA 1
ATOM 3186 C C . ALA A 1 406 ? 43.012 11.880 64.320 1.00 42.96 404 ALA A C 1
ATOM 3187 O O . ALA A 1 406 ? 42.290 11.135 63.657 1.00 44.47 404 ALA A O 1
ATOM 3189 N N . ILE A 1 407 ? 42.979 11.931 65.654 1.00 41.61 405 ILE A N 1
ATOM 3190 C CA . ILE A 1 407 ? 42.001 11.166 66.433 1.00 43.33 405 ILE A CA 1
ATOM 3191 C C . ILE A 1 407 ? 40.585 11.654 66.133 1.00 44.46 405 ILE A C 1
ATOM 3192 O O . ILE A 1 407 ? 39.685 10.850 65.888 1.00 46.37 405 ILE A O 1
ATOM 3197 N N . ALA A 1 408 ? 40.402 12.972 66.143 1.00 43.03 406 ALA A N 1
ATOM 3198 C CA . ALA A 1 408 ? 39.088 13.583 65.925 1.00 43.61 406 ALA A CA 1
ATOM 3199 C C . ALA A 1 408 ? 38.502 13.289 64.542 1.00 45.78 406 ALA A C 1
ATOM 3200 O O . ALA A 1 408 ? 37.290 13.129 64.414 1.00 48.53 406 ALA A O 1
ATOM 3202 N N . THR A 1 409 ? 39.361 13.211 63.525 1.00 45.20 407 THR A N 1
ATOM 3203 C CA . THR A 1 409 ? 38.930 12.943 62.143 1.00 45.09 407 THR A CA 1
ATOM 3204 C C . THR A 1 409 ? 39.089 11.475 61.714 1.00 46.40 407 THR A C 1
ATOM 3205 O O . THR A 1 409 ? 38.724 11.123 60.595 1.00 51.07 407 THR A O 1
ATOM 3209 N N . GLY A 1 410 ? 39.637 10.629 62.587 1.00 46.83 408 GLY A N 1
ATOM 3210 C CA . GLY A 1 410 ? 39.743 9.190 62.327 1.00 47.27 408 GLY A CA 1
ATOM 3211 C C . GLY A 1 410 ? 40.836 8.779 61.356 1.00 48.53 408 GLY A C 1
ATOM 3212 O O . GLY A 1 410 ? 40.707 7.757 60.679 1.00 50.11 408 GLY A O 1
ATOM 3213 N N . GLN A 1 411 ? 41.920 9.556 61.302 1.00 45.88 409 GLN A N 1
ATOM 3214 C CA . GLN A 1 411 ? 43.033 9.285 60.384 1.00 45.58 409 GLN A CA 1
ATOM 3215 C C . GLN A 1 411 ? 44.037 8.308 60.992 1.00 44.58 409 GLN A C 1
ATOM 3216 O O . GLN A 1 411 ? 44.957 8.716 61.693 1.00 46.98 409 GLN A O 1
ATOM 3222 N N . ARG A 1 412 ? 43.880 7.023 60.682 1.00 47.41 410 ARG A N 1
ATOM 3223 C CA . ARG A 1 412 ? 44.670 5.962 61.324 1.00 48.08 410 ARG A CA 1
ATOM 3224 C C . ARG A 1 412 ? 46.178 6.135 61.144 1.00 47.08 410 ARG A C 1
ATOM 3225 O O . ARG A 1 412 ? 46.941 6.009 62.101 1.00 48.31 410 ARG A O 1
ATOM 3233 N N . ILE A 1 413 ? 46.598 6.432 59.919 1.00 47.20 411 ILE A N 1
ATOM 3234 C CA . ILE A 1 413 ? 48.019 6.618 59.608 1.00 48.53 411 ILE A CA 1
ATOM 3235 C C . ILE A 1 413 ? 48.598 7.809 60.375 1.00 46.34 411 ILE A C 1
ATOM 3236 O O . ILE A 1 413 ? 49.665 7.704 60.992 1.00 46.38 411 ILE A O 1
ATOM 3241 N N . GLU A 1 414 ? 47.881 8.928 60.348 1.00 46.72 412 GLU A N 1
ATOM 3242 C CA . GLU A 1 414 ? 48.353 10.156 60.988 1.00 45.19 412 GLU A CA 1
ATOM 3243 C C . GLU A 1 414 ? 48.341 10.053 62.517 1.00 43.83 412 GLU A C 1
ATOM 3244 O O . GLU A 1 414 ? 49.209 10.624 63.173 1.00 45.27 412 GLU A O 1
ATOM 3250 N N . ILE A 1 415 ? 47.380 9.317 63.077 1.00 44.16 413 ILE A N 1
ATOM 3251 C CA . ILE A 1 415 ? 47.366 9.051 64.518 1.00 43.28 413 ILE A CA 1
ATOM 3252 C C . ILE A 1 415 ? 48.690 8.423 64.940 1.00 44.11 413 ILE A C 1
ATOM 3253 O O . ILE A 1 415 ? 49.346 8.913 65.855 1.00 43.78 413 ILE A O 1
ATOM 3258 N N . GLU A 1 416 ? 49.077 7.340 64.270 1.00 44.68 414 GLU A N 1
ATOM 3259 C CA . GLU A 1 416 ? 50.302 6.634 64.639 1.00 46.64 414 GLU A CA 1
ATOM 3260 C C . GLU A 1 416 ? 51.548 7.477 64.358 1.00 46.23 414 GLU A C 1
ATOM 3261 O O . GLU A 1 416 ? 52.481 7.479 65.160 1.00 47.74 414 GLU A O 1
ATOM 3267 N N . HIS A 1 417 ? 51.543 8.218 63.249 1.00 46.51 415 HIS A N 1
ATOM 3268 C CA . HIS A 1 417 ? 52.644 9.133 62.931 1.00 46.08 415 HIS A CA 1
ATOM 3269 C C . HIS A 1 417 ? 52.894 10.148 64.048 1.00 45.10 415 HIS A C 1
ATOM 3270 O O . HIS A 1 417 ? 54.010 10.271 64.549 1.00 45.86 415 HIS A O 1
ATOM 3277 N N . PHE A 1 418 ? 51.849 10.873 64.426 1.00 43.22 416 PHE A N 1
ATOM 3278 C CA . PHE A 1 418 ? 51.982 11.908 65.447 1.00 42.62 416 PHE A CA 1
ATOM 3279 C C . PHE A 1 418 ? 52.201 11.358 66.848 1.00 43.42 416 PHE A C 1
ATOM 3280 O O . PHE A 1 418 ? 52.917 11.973 67.640 1.00 43.97 416 PHE A O 1
ATOM 3288 N N . ARG A 1 419 ? 51.632 10.190 67.143 1.00 43.37 417 ARG A N 1
ATOM 3289 C CA . ARG A 1 419 ? 51.892 9.535 68.423 1.00 42.73 417 ARG A CA 1
ATOM 3290 C C . ARG A 1 419 ? 53.385 9.225 68.550 1.00 43.93 417 ARG A C 1
ATOM 3291 O O . ARG A 1 419 ? 53.986 9.499 69.586 1.00 45.61 417 ARG A O 1
ATOM 3299 N N . ASN A 1 420 ? 53.979 8.675 67.491 1.00 46.22 418 ASN A N 1
ATOM 3300 C CA . ASN A 1 420 ? 55.423 8.412 67.482 1.00 48.01 418 ASN A CA 1
ATOM 3301 C C . ASN A 1 420 ? 56.276 9.676 67.579 1.00 47.95 418 ASN A C 1
ATOM 3302 O O . ASN A 1 420 ? 57.242 9.710 68.343 1.00 50.13 418 ASN A O 1
ATOM 3307 N N . GLU A 1 421 ? 55.916 10.712 66.822 1.00 46.16 419 GLU A N 1
ATOM 3308 C CA . GLU A 1 421 ? 56.632 11.993 66.899 1.00 48.44 419 GLU A CA 1
ATOM 3309 C C . GLU A 1 421 ? 56.559 12.592 68.306 1.00 47.25 419 GLU A C 1
ATOM 3310 O O . GLU A 1 421 ? 57.567 13.055 68.840 1.00 47.77 419 GLU A O 1
ATOM 3316 N N . ALA A 1 422 ? 55.369 12.556 68.903 1.00 44.74 420 ALA A N 1
ATOM 3317 C CA . ALA A 1 422 ? 55.157 13.070 70.254 1.00 44.95 420 ALA A CA 1
ATOM 3318 C C . ALA A 1 422 ? 55.947 12.302 71.315 1.00 46.85 420 ALA A C 1
ATOM 3319 O O . ALA A 1 422 ? 56.446 12.891 72.269 1.00 48.49 420 ALA A O 1
ATOM 3321 N N . ASN A 1 423 ? 56.067 10.989 71.144 1.00 47.05 421 ASN A N 1
ATOM 3322 C CA . ASN A 1 423 ? 56.843 10.169 72.078 1.00 49.18 421 ASN A CA 1
ATOM 3323 C C . ASN A 1 423 ? 58.356 10.235 71.877 1.00 50.76 421 ASN A C 1
ATOM 3324 O O . ASN A 1 423 ? 59.102 9.944 72.805 1.00 56.35 421 ASN A O 1
ATOM 3329 N N . ASN A 1 424 ? 58.806 10.614 70.684 1.00 51.27 422 ASN A N 1
ATOM 3330 C CA . ASN A 1 424 ? 60.245 10.721 70.395 1.00 54.93 422 ASN A CA 1
ATOM 3331 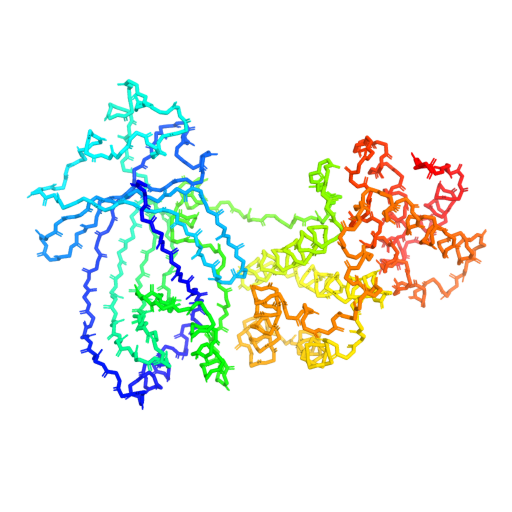C C . ASN A 1 424 ? 60.871 12.072 70.763 1.00 54.91 422 ASN A C 1
ATOM 3332 O O . ASN A 1 424 ? 62.090 12.170 70.865 1.00 59.02 422 ASN A O 1
ATOM 3337 N N . GLN A 1 425 ? 60.054 13.107 70.960 1.00 52.10 423 GLN A N 1
ATOM 3338 C CA . GLN A 1 425 ? 60.573 14.437 71.305 1.00 51.21 423 GLN A CA 1
ATOM 3339 C C . GLN A 1 425 ? 60.819 14.572 72.813 1.00 51.49 423 GLN A C 1
ATOM 3340 O O . GLN A 1 425 ? 60.182 13.887 73.618 1.00 53.11 423 GLN A O 1
ATOM 3346 N N . GLU A 1 426 ? 61.745 15.459 73.177 1.00 52.47 424 GLU A N 1
ATOM 3347 C CA . GLU A 1 426 ? 62.086 15.721 74.582 1.00 54.08 424 GLU A CA 1
ATOM 3348 C C . GLU A 1 426 ? 61.385 16.981 75.100 1.00 51.83 424 GLU A C 1
ATOM 3349 O O . GLU A 1 426 ? 60.990 17.829 74.302 1.00 53.76 424 GLU A O 1
ATOM 3355 N N . PRO A 1 427 ? 61.244 17.112 76.438 1.00 52.17 425 PRO A N 1
ATOM 3356 C CA . PRO A 1 427 ? 60.705 18.351 77.016 1.00 51.03 425 PRO A CA 1
ATOM 3357 C C . PRO A 1 427 ? 61.591 19.567 76.748 1.00 51.66 425 PRO A C 1
ATOM 3358 O O . PRO A 1 427 ? 62.807 19.430 76.629 1.00 57.55 425 PRO A O 1
ATOM 3362 N N . PHE A 1 428 ? 60.969 20.740 76.670 1.00 49.69 426 PHE A N 1
ATOM 3363 C CA . PHE A 1 428 ? 61.670 22.012 76.420 1.00 50.20 426 PHE A CA 1
ATOM 3364 C C . PHE A 1 428 ? 61.852 22.870 77.680 1.00 50.59 426 PHE A C 1
ATOM 3365 O O . PHE A 1 428 ? 62.551 23.885 77.630 1.00 54.18 426 PHE A O 1
ATOM 3373 N N . TRP A 1 429 ? 61.257 22.452 78.801 1.00 47.71 427 TRP A N 1
ATOM 3374 C CA . TRP A 1 429 ? 61.181 23.284 80.012 1.00 46.40 427 TRP A CA 1
ATOM 3375 C C . TRP A 1 429 ? 62.139 22.810 81.109 1.00 48.20 427 TRP A C 1
ATOM 3376 O O . TRP A 1 429 ? 62.666 21.699 81.060 1.00 52.74 427 TRP A O 1
ATOM 3387 N N . LEU A 1 430 ? 62.335 23.683 82.094 1.00 54.62 428 LEU A N 1
ATOM 3388 C CA . LEU A 1 430 ? 63.258 23.468 83.208 1.00 58.38 428 LEU A CA 1
ATOM 3389 C C . LEU A 1 430 ? 62.694 22.459 84.207 1.00 63.08 428 LEU A C 1
ATOM 3390 O O . LEU A 1 430 ? 61.645 22.694 84.812 1.00 62.93 428 LEU A O 1
#

Organism: Escherichia coli (strain K12) (NCBI:txid83333)

Foldseek 3Di:
DWAKWKKFKKAFFPVCQVVLVVVLVVQPFDKDFWWKKKKFWKAFPVRPQVVFVKIWIWIDTPQWIKIKIWTDDDFFQRIDIITMDIDTDNHPQDDPVPDALVSDPVSDPPPCRSVGMDRFKMWIWIWIWTWDDFDPWIWIKIFIWGWIDGPPFIDIGTMIMIITPDDDVVRNLVVLVVSLVDFGIGTARADSVNVSVCVSVVVDQDDQDDQFAQAFDDFDFLLSLLLSQLSSLLVQLNVLLVNVQVPDVVSLVSNLLSLLLVVLSCVLLCVQQPPVLCPVLVVLSVQLNVLSVPDPHSSCSRRHSSNSVNSSSSSCCSVVVSSVVVGDPVSVVRRGHGLLVSLLVVLVVLLVQLCVVLVDDDPPCLLVCLSSLSSSLSSLSSRVNVFDRVVSVVLSVLSVQLSVCSVVVPPVSNVVSSVVNNPDDDPGD

GO terms:
  GO:0046872 metal ion binding (F, IDA)
  GO:0050355 inorganic triphosphate phosphatase activity (F, IDA)

Nearest PDB structures (foldseek):
  5a61-assembly1_A  TM=1.002E+00  e=7.000E-75  Escherichia coli K-12
  7ns9-assembly1_A  TM=7.705E-01  e=3.287E-08  Sulfolobus acidocaldarius DSM 639
  3sy3-assembly2_D  TM=6.733E-01  e=3.287E-08  Bacillus anthracis str. 'Ames Ancestor'
  2gfg-assembly3_C  TM=7.101E-01  e=1.640E-07  Halalkalibacterium halodurans
  3n10-assembly1_A  TM=7.061E-01  e=1.699E-06  Yersinia pestis

Solvent-accessible surface area: 20103 Å² total; per-residue (Å²): 91,39,56,112,14,34,5,0,3,2,26,4,36,127,100,18,10,133,69,14,74,94,49,0,78,105,43,76,28,115,74,94,103,68,42,71,5,89,2,77,12,25,4,6,104,77,54,60,0,101,62,68,92,7,10,0,23,8,31,8,75,152,56,191,68,65,0,1,0,26,22,52,54,94,67,2,3,0,0,2,40,30,24,23,73,61,14,88,28,112,90,73,83,38,56,10,82,96,11,29,85,118,6,12,82,119,39,121,67,38,109,78,3,73,105,86,18,114,86,53,8,34,2,43,0,119,31,10,40,3,61,11,69,16,100,137,4,108,0,47,0,3,7,0,64,29,60,0,86,6,62,170,87,48,23,108,2,14,0,0,12,0,37,20,92,62,55,64,24,156,4,0,1,116,12,0,77,96,2,3,82,53,93,2,6,17,6,1,31,45,20,16,15,14,10,0,9,36,1,31,99,31,59,64,96,45,138,52,102,96,34,84,8,20,103,21,76,83,203,5,37,1,32,96,0,1,39,28,0,1,51,40,0,1,53,13,0,10,50,2,2,13,6,11,26,98,58,45,118,62,0,53,107,44,1,58,46,4,0,13,4,0,49,20,0,18,93,8,2,37,65,8,7,41,188,149,10,4,82,115,7,42,71,13,0,73,82,0,43,60,31,1,69,91,28,155,39,20,62,91,0,1,16,10,38,59,3,8,74,0,3,2,20,0,0,56,16,6,27,46,77,28,0,78,118,84,15,96,83,154,10,94,47,87,5,75,86,36,3,54,168,23,2,17,103,22,0,56,152,11,16,59,69,2,132,75,29,0,78,96,89,12,34,143,144,7,116,112,59,26,95,56,0,40,68,0,9,16,0,0,6,0,1,0,13,53,44,82,67,119,77,0,51,51,20,0,109,25,8,53,12,0,67,89,0,7,44,81,49,67,125,140,65,4,65,93,49,15,60,72,5,50,119,46,145,87,33,30,160

InterPro domains:
  IPR007899 CHAD domain [PF05235] (227-412)
  IPR007899 CHAD domain [PS51708] (218-433)
  IPR023577 CYTH domain [PF01928] (3-196)
  IPR023577 CYTH domain [PS51707] (2-202)
  IPR023577 CYTH domain [SM01118] (2-202)
  IPR033469 CYTH-like domain superfamily [SSF55154] (1-217)
  IPR039013 Inorganic triphosphatase YgiF [PTHR39569] (1-432)

Sequence (429 aa):
AMAQEIELKFIVNHSAVEALRDHLNTLGGEHHDPVQLLNIYYETPDNWLRGHDMGLRIRGENGRYEMTMKVAGRVTGGLHQRPEYNVALSEPTLDLAQLPTEVWPNGELPADLASRVQPLFSTDFYREKWLVAVDDSRIEIALDQGEVKAGEFAEPICELELELLSGDTRAVLKLANQLVSQTGLRQGSLSKAARGYHLAQGNPAREIKPTTILHVAAKADVEQGLEAAFEELALAQWQYHEELWVRGNDAAKEQVLAAIGLVRHALMLFGGIVPRKASTHLRDLLTQCEATIASAVSAVTAVYSTTETAMAKLALTEWLVSKAWQPFLDAKAQGKISDSFKRFADIHLSRHAAELKSVFCQPLGDRYHDQLPRLTRDIDSILLLAGYYDPVVAQAWLENWQGLRHAIATGQRIEIEHFRNEANNQEPFWL

B-factor: mean 52.93, std 14.91, range [34.87, 138.33]

Radius of gyration: 23.63 Å; Cα contacts (8 Å, |Δi|>4): 729; chains: 1; bounding box: 54×74×54 Å